Protein 6PPC (pdb70)

Organism: Conus miles (NCBI:txid69564)

Nearest PDB structures (foldseek):
  6ppc-assembly1_A  TM=9.573E-01  e=4.907E-06  Conus miles
  6ppc-assembly1_A  TM=9.441E-01  e=3.916E-06  Conus miles
  6ppc-assembly1_A  TM=9.124E-01  e=2.428E-06  Conus miles
  6ppc-assembly1_A  TM=9.332E-01  e=1.853E-05  Conus miles
  6ppc-assembly1_A  TM=9.572E-01  e=1.571E-06  Conus miles

Foldseek 3Di:
DDDDDCWDQQPNDTAHPPWHRPPSDTRDDDDDD

Radius of gyration: 9.92 Å; Cα contacts (8 Å, |Δi|>4): 51; chains: 1; bounding box: 27×19×26 Å

Sequence (33 aa):
EDCGSDCMPCGGECCCEPNSCIDGTCHHESSPNEDCGSDCMPCGGECCCEPNSCIDGTCHHESSPNEDCGSDCMPCGGECCCEPNSCIDGTCHHESSPNEDCGSDCMPCGGECCCEPNSCIDGTCHHESSPNEDCGSDCMPCGGECCCEPNSCIDGTCHHESSPNEDCGSDCMPCGGECCCEPNSCIDGTCHHESSPNEDCGSDCMPCGGECCCEPNSCIDGTCHHESSPNEDCGSDCMPCGGECCCEPNSCIDGTCHHESSPNEDCGSDCMPCGGECCCEPNSCIDGTCHHESSPNEDCGSDCMPCGGECCCEPNSCIDGTCHHESSPNEDCGSDCMPCGGECCCEPNSCIDGTCHHESSPNEDCGSDCMPCGGECCCEPNSCIDGTCHHESSPNEDCGSDCMPCGGECCCEPNSCIDGTCHHESSPNEDCGSDCMPCGGECCCEPNSCIDGTCHHESSPNEDCGSDCMPCGGECCCEPNSCIDGTCHHESSPN

Secondary structure (DSSP, 8-state):
---STT-EE-SS-EE-TTSEEETTEEE------

Solvent-accessible surface area: 2831 Å² total; per-residue (Å²): 224,140,59,34,95,120,8,114,102,0,71,92,104,58,4,50,122,86,48,45,20,99,128,55,66,57,72,154,103,98,92,120,191

GO terms:
  GO:0005576 extracellular region (C, EXP)

B-factor: mean 37.94, std 22.12, range [0.01, 75.33]

Structure (mmCIF, N/CA/C/O backbone):
data_6PPC
#
_entry.id   6PPC
#
loop_
_atom_site.group_PDB
_atom_site.id
_atom_site.type_symbol
_atom_site.label_atom_id
_atom_site.label_alt_id
_atom_site.label_comp_id
_atom_site.label_asym_id
_atom_site.label_entity_id
_atom_site.label_seq_id
_atom_site.pdbx_PDB_ins_code
_atom_site.Cartn_x
_atom_site.Cartn_y
_atom_site.Cartn_z
_atom_site.occupancy
_atom_site.B_iso_or_equiv
_atom_site.auth_seq_id
_atom_site.auth_comp_id
_atom_site.auth_asym_id
_atom_site.auth_atom_id
_atom_site.pdbx_PDB_model_num
ATOM 1 N N . GLU A 1 1 ? 1.329 0.000 0.000 1.00 4.00 1 GLU A N 1
ATOM 2 C CA . GLU A 1 1 ? 2.093 -0.001 -1.242 1.00 74.25 1 GLU A CA 1
ATOM 3 C C . GLU A 1 1 ? 1.300 -0.660 -2.367 1.00 74.15 1 GLU A C 1
ATOM 4 O O . GLU A 1 1 ? 0.595 -1.646 -2.150 1.00 0.01 1 GLU A O 1
ATOM 16 N N . ASP A 1 2 ? 1.419 -0.108 -3.570 1.00 4.23 2 ASP A N 1
ATOM 17 C CA . ASP A 1 2 ? 0.715 -0.641 -4.730 1.00 32.12 2 ASP A CA 1
ATOM 18 C C . ASP A 1 2 ? 1.690 -0.957 -5.860 1.00 13.21 2 ASP A C 1
ATOM 19 O O . ASP A 1 2 ? 2.849 -0.543 -5.828 1.00 21.12 2 ASP A O 1
ATOM 28 N N . CYS A 1 3 ? 1.212 -1.693 -6.858 1.00 24.23 3 CYS A N 1
ATOM 29 C CA . CYS A 1 3 ? 2.041 -2.066 -7.998 1.00 30.44 3 CYS A CA 1
ATOM 30 C C . CYS A 1 3 ? 1.816 -1.114 -9.169 1.00 32.42 3 CYS A C 1
ATOM 31 O O . CYS A 1 3 ? 2.704 -0.349 -9.540 1.00 3.21 3 CYS A O 1
ATOM 38 N N . GLY A 1 4 ? 0.620 -1.169 -9.747 1.00 15.41 4 GLY A N 1
ATOM 39 C CA . GLY A 1 4 ? 0.298 -0.307 -10.869 1.00 45.34 4 GLY A CA 1
ATOM 40 C C . GLY A 1 4 ? -1.187 -0.026 -10.978 1.00 51.23 4 GLY A C 1
ATOM 41 O O . GLY A 1 4 ? -1.942 -0.265 -10.036 1.00 22.22 4 GLY A O 1
ATOM 45 N N . SER A 1 5 ? -1.608 0.485 -12.131 1.00 13.21 5 SER A N 1
ATOM 46 C CA . SER A 1 5 ? -3.013 0.805 -12.358 1.00 21.54 5 SER A CA 1
ATOM 47 C C . SER A 1 5 ? -3.876 -0.451 -12.272 1.00 10.42 5 SER A C 1
ATOM 48 O O . SER A 1 5 ? -4.025 -1.183 -13.250 1.00 55.33 5 SER A O 1
ATOM 56 N N . ASP A 1 6 ? -4.442 -0.692 -11.094 1.00 64.44 6 ASP A N 1
ATOM 57 C CA . ASP A 1 6 ? -5.291 -1.858 -10.879 1.00 51.01 6 ASP A CA 1
ATOM 58 C C . ASP A 1 6 ? -4.497 -3.149 -11.053 1.00 41.21 6 ASP A C 1
ATOM 59 O O . ASP A 1 6 ? -5.042 -4.175 -11.461 1.00 24.35 6 ASP A O 1
ATOM 68 N N . CYS A 1 7 ? -3.206 -3.090 -10.743 1.00 12.31 7 CYS A N 1
ATOM 69 C CA . CYS A 1 7 ? -2.336 -4.253 -10.866 1.00 4.50 7 CYS A CA 1
ATOM 70 C C . CYS A 1 7 ? -1.972 -4.808 -9.492 1.00 1.42 7 CYS A C 1
ATOM 71 O O . CYS A 1 7 ? -2.087 -4.115 -8.481 1.00 45.12 7 CYS A O 1
ATOM 78 N N . MET A 1 8 ? -1.533 -6.062 -9.464 1.00 1.33 8 MET A N 1
ATOM 79 C CA . MET A 1 8 ? -1.151 -6.709 -8.214 1.00 61.42 8 MET A CA 1
ATOM 80 C C . MET A 1 8 ? 0.193 -7.417 -8.357 1.00 41.42 8 MET A C 1
ATOM 81 O O . MET A 1 8 ? 0.599 -7.815 -9.449 1.00 72.21 8 MET A O 1
ATOM 95 N N . PRO A 1 9 ? 0.902 -7.577 -7.230 1.00 14.44 9 PRO A N 1
ATOM 96 C CA . PRO A 1 9 ? 2.210 -8.236 -7.204 1.00 24.40 9 PRO A CA 1
ATOM 97 C C . PRO A 1 9 ? 2.110 -9.735 -7.469 1.00 53.44 9 PRO A C 1
ATOM 98 O O . PRO A 1 9 ? 1.471 -10.468 -6.714 1.00 53.30 9 PRO A O 1
ATOM 109 N N . CYS A 1 10 ? 2.745 -10.184 -8.547 1.00 14.13 10 CYS A N 1
ATOM 110 C CA . CYS A 1 10 ? 2.727 -11.595 -8.912 1.00 71.04 10 CYS A CA 1
ATOM 111 C C . CYS A 1 10 ? 4.144 -12.158 -8.976 1.00 33.30 10 CYS A C 1
ATOM 112 O O . CYS A 1 10 ? 4.741 -12.244 -10.048 1.00 24.22 10 CYS A O 1
ATOM 119 N N . GLY A 1 11 ? 4.675 -12.541 -7.819 1.00 21.32 11 GLY A N 1
ATOM 120 C CA . GLY A 1 11 ? 6.017 -13.091 -7.765 1.00 32.54 11 GLY A CA 1
ATOM 121 C C . GLY A 1 11 ? 7.034 -12.207 -8.458 1.00 24.41 11 GLY A C 1
ATOM 122 O O . GLY A 1 11 ? 7.636 -12.605 -9.455 1.00 21.24 11 GLY A O 1
ATOM 126 N N . GLY A 1 12 ? 7.227 -11.002 -7.930 1.00 74.31 12 GLY A N 1
ATOM 127 C CA . GLY A 1 12 ? 8.178 -10.078 -8.519 1.00 14.42 12 GLY A CA 1
ATOM 128 C C . GLY A 1 12 ? 7.695 -9.513 -9.840 1.00 64.24 12 GLY A C 1
ATOM 129 O O . GLY A 1 12 ? 8.469 -8.911 -10.584 1.00 60.22 12 GLY A O 1
ATOM 133 N N . GLU A 1 13 ? 6.414 -9.710 -10.134 1.00 13.43 13 GLU A N 1
ATOM 134 C CA . GLU A 1 13 ? 5.831 -9.217 -11.376 1.00 61.34 13 GLU A CA 1
ATOM 135 C C . GLU A 1 13 ? 4.684 -8.252 -11.094 1.00 54.33 13 GLU A C 1
ATOM 136 O O . GLU A 1 13 ? 4.476 -7.832 -9.956 1.00 3.45 13 GLU A O 1
ATOM 148 N N . CYS A 1 14 ? 3.941 -7.903 -12.140 1.00 31.14 14 CYS A N 1
ATOM 149 C CA . CYS A 1 14 ? 2.815 -6.987 -12.007 1.00 10.32 14 CYS A CA 1
ATOM 150 C C . CYS A 1 14 ? 1.726 -7.311 -13.026 1.00 24.11 14 CYS A C 1
ATOM 151 O O . CYS A 1 14 ? 1.868 -7.024 -14.215 1.00 0.11 14 CYS A O 1
ATOM 158 N N . CYS A 1 15 ? 0.640 -7.911 -12.552 1.00 33.13 15 CYS A N 1
ATOM 159 C CA . CYS A 1 15 ? -0.474 -8.275 -13.420 1.00 24.34 15 CYS A CA 1
ATOM 160 C C . CYS A 1 15 ? -1.552 -7.196 -13.402 1.00 74.24 15 CYS A C 1
ATOM 161 O O . CYS A 1 15 ? -2.223 -6.989 -12.391 1.00 32.33 15 CYS A O 1
ATOM 168 N N . CYS A 1 16 ? -1.714 -6.511 -14.529 1.00 70.04 16 CYS A N 1
ATOM 169 C CA . CYS A 1 16 ? -2.710 -5.453 -14.646 1.00 33.05 16 CYS A CA 1
ATOM 170 C C . CYS A 1 16 ? -3.934 -5.940 -15.416 1.00 60.40 16 CYS A C 1
ATOM 171 O O . CYS A 1 16 ? -3.847 -6.877 -16.209 1.00 33.42 16 CYS A O 1
ATOM 178 N N . GLU A 1 17 ? -5.072 -5.297 -15.176 1.00 53.14 17 GLU A N 1
ATOM 179 C CA . GLU A 1 17 ? -6.313 -5.665 -15.847 1.00 73.55 17 GLU A CA 1
ATOM 180 C C . GLU A 1 17 ? -6.156 -5.587 -17.363 1.00 53.53 17 GLU A C 1
ATOM 181 O O . GLU A 1 17 ? -5.251 -4.937 -17.886 1.00 3.51 17 GLU A O 1
ATOM 193 N N . PRO A 1 18 ? -7.059 -6.265 -18.087 1.00 51.33 18 PRO A N 1
ATOM 194 C CA . PRO A 1 18 ? -8.141 -7.042 -17.476 1.00 71.32 18 PRO A CA 1
ATOM 195 C C . PRO A 1 18 ? -7.628 -8.290 -16.766 1.00 33.32 18 PRO A C 1
ATOM 196 O O . PRO A 1 18 ? -8.365 -8.942 -16.026 1.00 43.53 18 PRO A O 1
ATOM 207 N N . ASN A 1 19 ? -6.361 -8.618 -16.995 1.00 43.43 19 ASN A N 1
ATOM 208 C CA . ASN A 1 19 ? -5.750 -9.788 -16.377 1.00 24.43 19 ASN A CA 1
ATOM 209 C C . ASN A 1 19 ? -5.940 -9.766 -14.863 1.00 40.41 19 ASN A C 1
ATOM 210 O O . ASN A 1 19 ? -6.434 -8.787 -14.304 1.00 12.40 19 ASN A O 1
ATOM 221 N N . SER A 1 20 ? -5.544 -10.851 -14.206 1.00 4.11 20 SER A N 1
ATOM 222 C CA . SER A 1 20 ? -5.673 -10.957 -12.757 1.00 73.24 20 SER A CA 1
ATOM 223 C C . SER A 1 20 ? -4.467 -11.671 -12.155 1.00 31.30 20 SER A C 1
ATOM 224 O O . SER A 1 20 ? -3.860 -12.534 -12.790 1.00 74.14 20 SER A O 1
ATOM 232 N N . CYS A 1 21 ? -4.125 -11.305 -10.924 1.00 64.14 21 CYS A N 1
ATOM 233 C CA . CYS A 1 21 ? -2.991 -11.909 -10.234 1.00 12.40 21 CYS A CA 1
ATOM 234 C C . CYS A 1 21 ? -3.457 -13.002 -9.277 1.00 63.53 21 CYS A C 1
ATOM 235 O O . CYS A 1 21 ? -3.780 -12.733 -8.120 1.00 53.32 21 CYS A O 1
ATOM 242 N N . ILE A 1 22 ? -3.487 -14.237 -9.769 1.00 13.44 22 ILE A N 1
ATOM 243 C CA . ILE A 1 22 ? -3.912 -15.371 -8.957 1.00 45.14 22 ILE A CA 1
ATOM 244 C C . ILE A 1 22 ? -2.917 -16.522 -9.060 1.00 31.43 22 ILE A C 1
ATOM 245 O O . ILE A 1 22 ? -2.191 -16.643 -10.046 1.00 62.14 22 ILE A O 1
ATOM 261 N N . ASP A 1 23 ? -2.891 -17.367 -8.035 1.00 32.12 23 ASP A N 1
ATOM 262 C CA . ASP A 1 23 ? -1.988 -18.512 -8.010 1.00 1.20 23 ASP A CA 1
ATOM 263 C C . ASP A 1 23 ? -0.540 -18.065 -8.188 1.00 31.42 23 ASP A C 1
ATOM 264 O O . ASP A 1 23 ? 0.315 -18.848 -8.600 1.00 42.32 23 ASP A O 1
ATOM 273 N N . GLY A 1 24 ? -0.273 -16.801 -7.874 1.00 60.04 24 GLY A N 1
ATOM 274 C CA . GLY A 1 24 ? 1.072 -16.272 -8.007 1.00 72.14 24 GLY A CA 1
ATOM 275 C C . GLY A 1 24 ? 1.457 -16.024 -9.452 1.00 61.24 24 GLY A C 1
ATOM 276 O O . GLY A 1 24 ? 2.597 -15.661 -9.746 1.00 55.21 24 GLY A O 1
ATOM 280 N N . THR A 1 25 ? 0.506 -16.223 -10.359 1.00 55.44 25 THR A N 1
ATOM 281 C CA . THR A 1 25 ? 0.752 -16.021 -11.782 1.00 35.23 25 THR A CA 1
ATOM 282 C C . THR A 1 25 ? -0.248 -15.037 -12.379 1.00 30.23 25 THR A C 1
ATOM 283 O O . THR A 1 25 ? -1.226 -14.660 -11.732 1.00 24.12 25 THR A O 1
ATOM 294 N N . CYS A 1 26 ? 0.002 -14.625 -13.617 1.00 4.43 26 CYS A N 1
ATOM 295 C CA . CYS A 1 26 ? -0.876 -13.684 -14.302 1.00 43.01 26 CYS A CA 1
ATOM 296 C C . CYS A 1 26 ? -1.960 -14.422 -15.082 1.00 40.33 26 CYS A C 1
ATOM 297 O O . CYS A 1 26 ? -1.718 -14.922 -16.181 1.00 61.22 26 CYS A O 1
ATOM 304 N N . HIS A 1 27 ? -3.156 -14.485 -14.507 1.00 15.34 27 HIS A N 1
ATOM 305 C CA . HIS A 1 27 ? -4.279 -15.160 -15.148 1.00 21.31 27 HIS A CA 1
ATOM 306 C C . HIS A 1 27 ? -4.912 -14.270 -16.213 1.00 63.35 27 HIS A C 1
ATOM 307 O O . HIS A 1 27 ? -5.693 -13.371 -15.902 1.00 34.31 27 HIS A O 1
ATOM 321 N N . HIS A 1 28 ? -4.568 -14.526 -17.472 1.00 31.22 28 HIS A N 1
ATOM 322 C CA . HIS A 1 28 ? -5.103 -13.748 -18.584 1.00 24.03 28 HIS A CA 1
ATOM 323 C C . HIS A 1 28 ? -6.627 -13.716 -18.541 1.00 74.42 28 HIS A C 1
ATOM 324 O O . HIS A 1 28 ? -7.254 -14.507 -17.836 1.00 41.14 28 HIS A O 1
ATOM 338 N N . GLU A 1 29 ? -7.217 -12.797 -19.300 1.00 20.44 29 GLU A N 1
ATOM 339 C CA . GLU A 1 29 ? -8.668 -12.663 -19.346 1.00 52.12 29 GLU A CA 1
ATOM 340 C C . GLU A 1 29 ? -9.166 -12.638 -20.788 1.00 72.05 29 GLU A C 1
ATOM 341 O O . GLU A 1 29 ? -8.766 -11.785 -21.580 1.00 42.31 29 GLU A O 1
ATOM 353 N N . SER A 1 30 ? -10.042 -13.581 -21.122 1.00 43.23 30 SER A N 1
ATOM 354 C CA . SER A 1 30 ? -10.592 -13.671 -22.470 1.00 4.32 30 SER A CA 1
ATOM 355 C C . SER A 1 30 ? -11.902 -12.896 -22.575 1.00 2.03 30 SER A C 1
ATOM 356 O O . SER A 1 30 ? -12.384 -12.334 -21.591 1.00 42.03 30 SER A O 1
ATOM 364 N N . SER A 1 31 ? -12.473 -12.871 -23.775 1.00 2.03 31 SER A N 1
ATOM 365 C CA . SER A 1 31 ? -13.725 -12.162 -24.011 1.00 32.43 31 SER A CA 1
ATOM 366 C C . SER A 1 31 ? -14.619 -12.944 -24.968 1.00 75.14 31 SER A C 1
ATOM 367 O O . SER A 1 31 ? -14.793 -12.582 -26.132 1.00 45.32 31 SER A O 1
ATOM 375 N N . PRO A 1 32 ? -15.202 -14.044 -24.468 1.00 11.30 32 PRO A N 1
ATOM 376 C CA . PRO A 1 32 ? -16.089 -14.900 -25.261 1.00 20.20 32 PRO A CA 1
ATOM 377 C C . PRO A 1 32 ? -17.417 -14.222 -25.579 1.00 72.35 32 PRO A C 1
ATOM 378 O O . PRO A 1 32 ? -18.250 -14.022 -24.696 1.00 43.23 32 PRO A O 1
ATOM 389 N N . ASN A 1 33 ? -17.608 -13.872 -26.847 1.00 54.22 33 ASN A N 1
ATOM 390 C CA . ASN A 1 33 ? -18.836 -13.216 -27.282 1.00 14.01 33 ASN A CA 1
ATOM 391 C C . ASN A 1 33 ? -19.165 -13.580 -28.727 1.00 14.15 33 ASN A C 1
ATOM 392 O O . ASN A 1 33 ? -18.513 -13.111 -29.659 1.00 10.12 33 ASN A O 1
ATOM 403 N N . GLU A 1 1 ? 2.593 -1.189 -1.245 1.00 43.24 1 GLU A N 2
ATOM 404 C CA . GLU A 1 1 ? 2.321 -0.125 -2.205 1.00 61.43 1 GLU A CA 2
ATOM 405 C C . GLU A 1 1 ? 1.597 -0.672 -3.432 1.00 70.12 1 GLU A C 2
ATOM 406 O O . GLU A 1 1 ? 1.856 -1.793 -3.871 1.00 10.11 1 GLU A O 2
ATOM 418 N N . ASP A 1 2 ? 0.688 0.127 -3.980 1.00 45.04 2 ASP A N 2
ATOM 419 C CA . ASP A 1 2 ? -0.074 -0.275 -5.157 1.00 24.31 2 ASP A CA 2
ATOM 420 C C . ASP A 1 2 ? 0.853 -0.548 -6.338 1.00 2.24 2 ASP A C 2
ATOM 421 O O . ASP A 1 2 ? 1.656 0.304 -6.720 1.00 55.34 2 ASP A O 2
ATOM 430 N N . CYS A 1 3 ? 0.738 -1.741 -6.910 1.00 60.25 3 CYS A N 2
ATOM 431 C CA . CYS A 1 3 ? 1.566 -2.128 -8.047 1.00 11.34 3 CYS A CA 2
ATOM 432 C C . CYS A 1 3 ? 1.308 -1.216 -9.243 1.00 1.23 3 CYS A C 2
ATOM 433 O O . CYS A 1 3 ? 2.175 -0.441 -9.644 1.00 42.03 3 CYS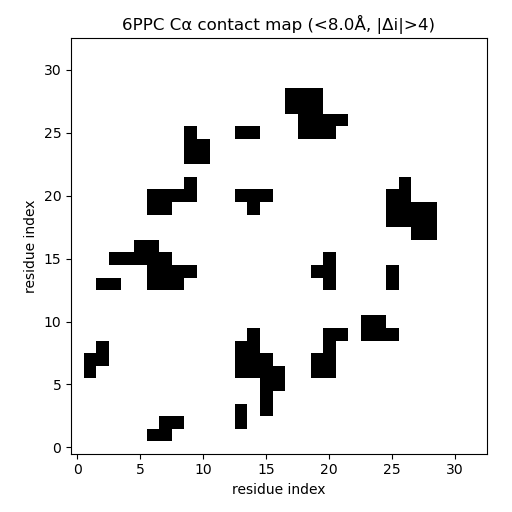 A O 2
ATOM 440 N N . GLY A 1 4 ? 0.108 -1.314 -9.808 1.00 24.44 4 GLY A N 2
ATOM 441 C CA . GLY A 1 4 ? -0.243 -0.493 -10.952 1.00 24.45 4 GLY A CA 2
ATOM 442 C C . GLY A 1 4 ? -1.738 -0.280 -11.075 1.00 13.11 4 GLY A C 2
ATOM 443 O O . GLY A 1 4 ? -2.489 -0.543 -10.136 1.00 12.34 4 GLY A O 2
ATOM 447 N N . SER A 1 5 ? -2.172 0.200 -12.236 1.00 73.41 5 SER A N 2
ATOM 448 C CA . SER A 1 5 ? -3.588 0.454 -12.477 1.00 62.31 5 SER A CA 2
ATOM 449 C C . SER A 1 5 ? -4.395 -0.837 -12.383 1.00 32.41 5 SER A C 2
ATOM 450 O O . SER A 1 5 ? -4.504 -1.587 -13.354 1.00 3.24 5 SER A O 2
ATOM 458 N N . ASP A 1 6 ? -4.960 -1.090 -11.207 1.00 63.13 6 ASP A N 2
ATOM 459 C CA . ASP A 1 6 ? -5.759 -2.290 -10.985 1.00 4.32 6 ASP A CA 2
ATOM 460 C C . ASP A 1 6 ? -4.906 -3.546 -11.134 1.00 2.25 6 ASP A C 2
ATOM 461 O O . ASP A 1 6 ? -5.396 -4.596 -11.549 1.00 30.44 6 ASP A O 2
ATOM 470 N N . CYS A 1 7 ? -3.627 -3.430 -10.793 1.00 64.00 7 CYS A N 2
ATOM 471 C CA . CYS A 1 7 ? -2.704 -4.555 -10.890 1.00 12.23 7 CYS A CA 2
ATOM 472 C C . CYS A 1 7 ? -2.323 -5.066 -9.503 1.00 70.44 7 CYS A C 2
ATOM 473 O O . CYS A 1 7 ? -2.461 -4.355 -8.509 1.00 20.13 7 CYS A O 2
ATOM 480 N N . MET A 1 8 ? -1.843 -6.304 -9.447 1.00 62.30 8 MET A N 2
ATOM 481 C CA . MET A 1 8 ? -1.440 -6.911 -8.183 1.00 52.43 8 MET A CA 2
ATOM 482 C C . MET A 1 8 ? -0.066 -7.562 -8.306 1.00 53.11 8 MET A C 2
ATOM 483 O O . MET A 1 8 ? 0.362 -7.963 -9.388 1.00 64.12 8 MET A O 2
ATOM 497 N N . PRO A 1 9 ? 0.642 -7.670 -7.172 1.00 72.11 9 PRO A N 2
ATOM 498 C CA . PRO A 1 9 ? 1.978 -8.272 -7.127 1.00 74.45 9 PRO A CA 2
ATOM 499 C C . PRO A 1 9 ? 1.943 -9.778 -7.365 1.00 33.31 9 PRO A C 2
ATOM 500 O O . PRO A 1 9 ? 1.322 -10.523 -6.605 1.00 45.30 9 PRO A O 2
ATOM 511 N N . CYS A 1 10 ? 2.613 -10.221 -8.423 1.00 74.35 10 CYS A N 2
ATOM 512 C CA . CYS A 1 10 ? 2.659 -11.639 -8.762 1.00 13.34 10 CYS A CA 2
ATOM 513 C C . CYS A 1 10 ? 4.098 -12.143 -8.796 1.00 25.22 10 CYS A C 2
ATOM 514 O O . CYS A 1 10 ? 4.710 -12.235 -9.859 1.00 43.42 10 CYS A O 2
ATOM 521 N N . GLY A 1 11 ? 4.633 -12.470 -7.623 1.00 45.21 11 GLY A N 2
ATOM 522 C CA . GLY A 1 11 ? 5.997 -12.961 -7.541 1.00 35.13 11 GLY A CA 2
ATOM 523 C C . GLY A 1 11 ? 6.984 -12.052 -8.244 1.00 41.34 11 GLY A C 2
ATOM 524 O O . GLY A 1 11 ? 7.603 -12.442 -9.233 1.00 73.54 11 GLY A O 2
ATOM 528 N N . GLY A 1 12 ? 7.132 -10.833 -7.734 1.00 54.31 12 GLY A N 2
ATOM 529 C CA . GLY A 1 12 ? 8.051 -9.884 -8.334 1.00 51.41 12 GLY A CA 2
ATOM 530 C C . GLY A 1 12 ? 7.558 -9.364 -9.670 1.00 14.32 12 GLY A C 2
ATOM 531 O O . GLY A 1 12 ? 8.310 -8.736 -10.414 1.00 51.02 12 GLY A O 2
ATOM 535 N N . GLU A 1 13 ? 6.291 -9.627 -9.974 1.00 53.03 13 GLU A N 2
ATOM 536 C CA . GLU A 1 13 ? 5.700 -9.183 -11.231 1.00 54.21 13 GLU A CA 2
ATOM 537 C C . GLU A 1 13 ? 4.499 -8.275 -10.977 1.00 63.32 13 GLU A C 2
ATOM 538 O O . GLU A 1 13 ? 4.255 -7.852 -9.847 1.00 74.00 13 GLU A O 2
ATOM 550 N N . CYS A 1 14 ? 3.754 -7.980 -12.037 1.00 11.12 14 CYS A N 2
ATOM 551 C CA . CYS A 1 14 ? 2.580 -7.122 -11.931 1.00 73.22 14 CYS A CA 2
ATOM 552 C C . CYS A 1 14 ? 1.522 -7.519 -12.958 1.00 4.24 14 CYS A C 2
ATOM 553 O O . CYS A 1 14 ? 1.690 -7.294 -14.157 1.00 21.33 14 CYS A O 2
ATOM 560 N N . CYS A 1 15 ? 0.433 -8.110 -12.478 1.00 51.54 15 CYS A N 2
ATOM 561 C CA . CYS A 1 15 ? -0.652 -8.538 -13.352 1.00 74.13 15 CYS A CA 2
ATOM 562 C C . CYS A 1 15 ? -1.779 -7.509 -13.366 1.00 1.35 15 CYS A C 2
ATOM 563 O O . CYS A 1 15 ? -2.468 -7.313 -12.364 1.00 72.20 15 CYS A O 2
ATOM 570 N N . CYS A 1 16 ? -1.960 -6.853 -14.507 1.00 72.00 16 CYS A N 2
ATOM 571 C CA . CYS A 1 16 ? -3.002 -5.844 -14.652 1.00 40.45 16 CYS A CA 2
ATOM 572 C C . CYS A 1 16 ? -4.195 -6.401 -15.423 1.00 53.44 16 CYS A C 2
ATOM 573 O O . CYS A 1 16 ? -4.058 -7.343 -16.203 1.00 2.15 16 CYS A O 2
ATOM 580 N N . GLU A 1 17 ? -5.365 -5.810 -15.200 1.00 32.25 17 GLU A N 2
ATOM 581 C CA . GLU A 1 17 ? -6.582 -6.248 -15.873 1.00 33.12 17 GLU A CA 2
ATOM 582 C C . GLU A 1 17 ? -6.418 -6.186 -17.389 1.00 1.23 17 GLU A C 2
ATOM 583 O O . GLU A 1 17 ? -5.540 -5.502 -17.916 1.00 13.23 17 GLU A O 2
ATOM 595 N N . PRO A 1 18 ? -7.282 -6.918 -18.108 1.00 10.34 18 PRO A N 2
ATOM 596 C CA . PRO A 1 18 ? -8.330 -7.736 -17.491 1.00 74.22 18 PRO A CA 2
ATOM 597 C C . PRO A 1 18 ? -7.764 -8.947 -16.757 1.00 52.12 18 PRO A C 2
ATOM 598 O O . PRO A 1 18 ? -8.474 -9.620 -16.012 1.00 32.33 18 PRO A O 2
ATOM 609 N N . ASN A 1 19 ? -6.481 -9.217 -16.973 1.00 61.34 19 ASN A N 2
ATOM 610 C CA . ASN A 1 19 ? -5.819 -10.348 -16.332 1.00 15.32 19 ASN A CA 2
ATOM 611 C C . ASN A 1 19 ? -6.026 -10.313 -14.821 1.00 11.34 19 ASN A C 2
ATOM 612 O O . ASN A 1 19 ? -6.566 -9.348 -14.280 1.00 4.53 19 ASN A O 2
ATOM 623 N N . SER A 1 20 ? -5.592 -11.372 -14.145 1.00 14.02 20 SER A N 2
ATOM 624 C CA . SER A 1 20 ? -5.732 -11.464 -12.696 1.00 73.33 20 SER A CA 2
ATOM 625 C C . SER A 1 20 ? -4.498 -12.108 -12.071 1.00 75.33 20 SER A C 2
ATOM 626 O O . SER A 1 20 ? -3.844 -12.951 -12.686 1.00 54.15 20 SER A O 2
ATOM 634 N N . CYS A 1 21 ? -4.186 -11.705 -10.844 1.00 70.42 21 CYS A N 2
ATOM 635 C CA . CYS A 1 21 ? -3.031 -12.241 -10.134 1.00 31.12 21 CYS A CA 2
ATOM 636 C C . CYS A 1 21 ? -3.451 -13.343 -9.165 1.00 53.03 21 CYS A C 2
ATOM 637 O O . CYS A 1 21 ? -3.801 -13.073 -8.016 1.00 11.10 21 CYS A O 2
ATOM 644 N N . ILE A 1 22 ? -3.414 -14.584 -9.638 1.00 22.21 22 ILE A N 2
ATOM 645 C CA . ILE A 1 22 ? -3.789 -15.726 -8.814 1.00 30.51 22 ILE A CA 2
ATOM 646 C C . ILE A 1 22 ? -2.737 -16.827 -8.888 1.00 64.43 22 ILE A C 2
ATOM 647 O O . ILE A 1 22 ? -1.993 -16.924 -9.865 1.00 22.34 22 ILE A O 2
ATOM 663 N N . ASP A 1 23 ? -2.681 -17.656 -7.852 1.00 1.05 23 ASP A N 2
ATOM 664 C CA . ASP A 1 23 ? -1.721 -18.753 -7.800 1.00 75.00 23 ASP A CA 2
ATOM 665 C C . ASP A 1 23 ? -0.296 -18.236 -7.968 1.00 21.41 23 ASP A C 2
ATOM 666 O O . ASP A 1 23 ? 0.603 -18.980 -8.359 1.00 34.21 23 ASP A O 2
ATOM 675 N N . GLY A 1 24 ? -0.097 -16.956 -7.670 1.00 42.11 24 GLY A N 2
ATOM 676 C CA . GLY A 1 24 ? 1.221 -16.361 -7.796 1.00 21.45 24 GLY A CA 2
ATOM 677 C C . GLY A 1 24 ? 1.611 -16.114 -9.239 1.00 73.54 24 GLY A C 2
ATOM 678 O O . GLY A 1 24 ? 2.733 -15.695 -9.525 1.00 72.23 24 GLY A O 2
ATOM 682 N N . THR A 1 25 ? 0.682 -16.376 -10.154 1.00 65.45 25 THR A N 2
ATOM 683 C CA . THR A 1 25 ? 0.935 -16.183 -11.577 1.00 2.13 25 THR A CA 2
ATOM 684 C C . THR A 1 25 ? -0.104 -15.257 -12.199 1.00 4.23 25 THR A C 2
ATOM 685 O O . THR A 1 25 ? -1.103 -14.914 -11.566 1.00 72.53 25 THR A O 2
ATOM 696 N N . CYS A 1 26 ? 0.138 -14.854 -13.442 1.00 22.32 26 CYS A N 2
ATOM 697 C CA . CYS A 1 26 ? -0.776 -13.967 -14.151 1.00 35.55 26 CYS A CA 2
ATOM 698 C C . CYS A 1 26 ? -1.815 -14.768 -14.931 1.00 63.14 26 CYS A C 2
ATOM 699 O O . CYS A 1 26 ? -1.536 -15.271 -16.020 1.00 73.33 26 CYS A O 2
ATOM 706 N N . HIS A 1 27 ? -3.013 -14.882 -14.367 1.00 50.33 27 HIS A N 2
ATOM 707 C CA . HIS A 1 27 ? -4.094 -15.620 -15.011 1.00 21.35 27 HIS A CA 2
ATOM 708 C C . HIS A 1 27 ? -4.757 -14.778 -16.096 1.00 10.52 27 HIS A C 2
ATOM 709 O O . HIS A 1 27 ? -5.599 -13.926 -15.807 1.00 45.15 27 HIS A O 2
ATOM 723 N N . HIS A 1 28 ? -4.372 -15.020 -17.345 1.00 21.12 28 HIS A N 2
ATOM 724 C CA . HIS A 1 28 ? -4.929 -14.283 -18.473 1.00 72.14 28 HIS A CA 2
ATOM 725 C C . HIS A 1 28 ? -6.454 -14.318 -18.445 1.00 73.03 28 HIS A C 2
ATOM 726 O O . HIS A 1 28 ? -7.052 -15.096 -17.703 1.00 74.10 28 HIS A O 2
ATOM 740 N N . GLU A 1 29 ? -7.076 -13.469 -19.258 1.00 70.40 29 GLU A N 2
ATOM 741 C CA . GLU A 1 29 ? -8.531 -13.403 -19.324 1.00 32.10 29 GLU A CA 2
ATOM 742 C C . GLU A 1 29 ? -9.002 -13.192 -20.760 1.00 63.22 29 GLU A C 2
ATOM 743 O O . GLU A 1 29 ? -8.663 -12.193 -21.395 1.00 75.31 29 GLU A O 2
ATOM 755 N N . SER A 1 30 ? -9.784 -14.141 -21.266 1.00 5.21 30 SER A N 2
ATOM 756 C CA . SER A 1 30 ? -10.297 -14.062 -22.628 1.00 74.03 30 SER A CA 2
ATOM 757 C C . SER A 1 30 ? -11.817 -14.193 -22.644 1.00 73.10 30 SER A C 2
ATOM 758 O O . SER A 1 30 ? -12.355 -15.285 -22.825 1.00 74.34 30 SER A O 2
ATOM 766 N N . SER A 1 31 ? -12.504 -13.071 -22.452 1.00 62.24 31 SER A N 2
ATOM 767 C CA . SER A 1 31 ? -13.962 -13.060 -22.440 1.00 41.35 31 SER A CA 2
ATOM 768 C C . SER A 1 31 ? -14.504 -11.934 -23.316 1.00 5.42 31 SER A C 2
ATOM 769 O O . SER A 1 31 ? -15.028 -10.932 -22.829 1.00 2.31 31 SER A O 2
ATOM 777 N N . PRO A 1 32 ? -14.374 -12.101 -24.640 1.00 54.34 32 PRO A N 2
ATOM 778 C CA . PRO A 1 32 ? -14.845 -11.110 -25.613 1.00 2.22 32 PRO A CA 2
ATOM 779 C C . PRO A 1 32 ? -16.367 -11.033 -25.672 1.00 45.21 32 PRO A C 2
ATOM 780 O O . PRO A 1 32 ? -17.062 -11.819 -25.032 1.00 34.53 32 PRO A O 2
ATOM 791 N N . ASN A 1 33 ? -16.877 -10.080 -26.445 1.00 45.35 33 ASN A N 2
ATOM 792 C CA . ASN A 1 33 ? -18.317 -9.900 -26.588 1.00 62.31 33 ASN A CA 2
ATOM 793 C C . ASN A 1 33 ? -18.760 -10.172 -28.023 1.00 25.24 33 ASN A C 2
ATOM 794 O O . ASN A 1 33 ? -18.290 -9.527 -28.960 1.00 33.22 33 ASN A O 2
ATOM 805 N N . GLU A 1 1 ? 2.511 -0.609 -0.866 1.00 22.03 1 GLU A N 3
ATOM 806 C CA . GLU A 1 1 ? 2.637 0.128 -2.118 1.00 32.32 1 GLU A CA 3
ATOM 807 C C . GLU A 1 1 ? 1.640 -0.385 -3.153 1.00 14.30 1 GLU A C 3
ATOM 808 O O . GLU A 1 1 ? 0.922 -1.355 -2.912 1.00 32.43 1 GLU A O 3
ATOM 820 N N . ASP A 1 2 ? 1.601 0.275 -4.305 1.00 52.03 2 ASP A N 3
ATOM 821 C CA . ASP A 1 2 ? 0.692 -0.113 -5.378 1.00 45.03 2 ASP A CA 3
ATOM 822 C C . ASP A 1 2 ? 1.468 -0.627 -6.587 1.00 72.13 2 ASP A C 3
ATOM 823 O O . ASP A 1 2 ? 2.653 -0.334 -6.749 1.00 31.13 2 ASP A O 3
ATOM 832 N N . CYS A 1 3 ? 0.792 -1.396 -7.434 1.00 34.20 3 CYS A N 3
ATOM 833 C CA . CYS A 1 3 ? 1.416 -1.953 -8.628 1.00 21.12 3 CYS A CA 3
ATOM 834 C C . CYS A 1 3 ? 1.053 -1.135 -9.864 1.00 3.24 3 CYS A C 3
ATOM 835 O O . CYS A 1 3 ? 1.916 -0.523 -10.491 1.00 43.51 3 CYS A O 3
ATOM 842 N N . GLY A 1 4 ? -0.231 -1.129 -10.207 1.00 73.41 4 GLY A N 3
ATOM 843 C CA . GLY A 1 4 ? -0.686 -0.384 -11.366 1.00 12.52 4 GLY A CA 3
ATOM 844 C C . GLY A 1 4 ? -2.193 -0.220 -11.395 1.00 41.01 4 GLY A C 3
ATOM 845 O O . GLY A 1 4 ? -2.869 -0.454 -10.394 1.00 31.53 4 GLY A O 3
ATOM 849 N N . SER A 1 5 ? -2.720 0.185 -12.546 1.00 14.20 5 SER A N 3
ATOM 850 C CA . SER A 1 5 ? -4.156 0.385 -12.700 1.00 55.51 5 SER A CA 3
ATOM 851 C C . SER A 1 5 ? -4.913 -0.923 -12.492 1.00 1.03 5 SER A C 3
ATOM 852 O O . SER A 1 5 ? -5.067 -1.718 -13.419 1.00 21.32 5 SER A O 3
ATOM 860 N N . ASP A 1 6 ? -5.383 -1.139 -11.268 1.00 3.30 6 ASP A N 3
ATOM 861 C CA . ASP A 1 6 ? -6.124 -2.350 -10.936 1.00 53.21 6 ASP A CA 3
ATOM 862 C C . ASP A 1 6 ? -5.244 -3.586 -11.092 1.00 10.11 6 ASP A C 3
ATOM 863 O O . ASP A 1 6 ? -5.735 -4.680 -11.371 1.00 53.13 6 ASP A O 3
ATOM 872 N N . CYS A 1 7 ? -3.940 -3.404 -10.911 1.00 32.24 7 CYS A N 3
ATOM 873 C CA . CYS A 1 7 ? -2.990 -4.503 -11.032 1.00 72.32 7 CYS A CA 3
ATOM 874 C C . CYS A 1 7 ? -2.497 -4.950 -9.659 1.00 64.11 7 CYS A C 3
ATOM 875 O O . CYS A 1 7 ? -2.598 -4.210 -8.681 1.00 20.30 7 CYS A O 3
ATOM 882 N N . MET A 1 8 ? -1.962 -6.165 -9.595 1.00 60.23 8 MET A N 3
ATOM 883 C CA . MET A 1 8 ? -1.451 -6.710 -8.343 1.00 31.02 8 MET A CA 3
ATOM 884 C C . MET A 1 8 ? -0.074 -7.335 -8.543 1.00 50.32 8 MET A C 3
ATOM 885 O O . MET A 1 8 ? 0.284 -7.769 -9.638 1.00 53.34 8 MET A O 3
ATOM 899 N N . PRO A 1 9 ? 0.718 -7.382 -7.462 1.00 64.00 9 PRO A N 3
ATOM 900 C CA . PRO A 1 9 ? 2.069 -7.952 -7.495 1.00 14.04 9 PRO A CA 3
ATOM 901 C C . PRO A 1 9 ? 2.054 -9.466 -7.672 1.00 24.44 9 PRO A C 3
ATOM 902 O O . PRO A 1 9 ? 1.482 -10.192 -6.858 1.00 12.33 9 PRO A O 3
ATOM 913 N N . CYS A 1 10 ? 2.688 -9.939 -8.740 1.00 3.42 10 CYS A N 3
ATOM 914 C CA . CYS A 1 10 ? 2.749 -11.367 -9.024 1.00 60.13 10 CYS A CA 3
ATOM 915 C C . CYS A 1 10 ? 4.196 -11.844 -9.106 1.00 21.50 10 CYS A C 3
ATOM 916 O O . CYS A 1 10 ? 4.760 -11.969 -10.193 1.00 14.45 10 CYS A O 3
ATOM 923 N N . GLY A 1 11 ? 4.792 -12.111 -7.948 1.00 20.05 11 GLY A N 3
ATOM 924 C CA . GLY A 1 11 ? 6.168 -12.572 -7.910 1.00 14.33 11 GLY A CA 3
ATOM 925 C C . GLY A 1 11 ? 7.102 -11.673 -8.695 1.00 51.02 11 GLY A C 3
ATOM 926 O O . GLY A 1 11 ? 7.588 -12.051 -9.760 1.00 42.33 11 GLY A O 3
ATOM 930 N N . GLY A 1 12 ? 7.353 -10.478 -8.169 1.00 54.21 12 GLY A N 3
ATOM 931 C CA . GLY A 1 12 ? 8.232 -9.541 -8.843 1.00 4.44 12 GLY A CA 3
ATOM 932 C C . GLY A 1 12 ? 7.665 -9.058 -10.163 1.00 35.52 12 GLY A C 3
ATOM 933 O O . GLY A 1 12 ? 8.373 -8.451 -10.965 1.00 71.41 12 GLY A O 3
ATOM 937 N N . GLU A 1 13 ? 6.383 -9.331 -10.389 1.00 1.11 13 GLU A N 3
ATOM 938 C CA . GLU A 1 13 ? 5.722 -8.922 -11.623 1.00 23.31 13 GLU A CA 3
ATOM 939 C C . GLU A 1 13 ? 4.453 -8.130 -11.324 1.00 34.34 13 GLU A C 3
ATOM 940 O O . GLU A 1 13 ? 4.199 -7.750 -10.180 1.00 63.30 13 GLU A O 3
ATOM 952 N N . CYS A 1 14 ? 3.658 -7.884 -12.360 1.00 32.43 14 CYS A N 3
ATOM 953 C CA . CYS A 1 14 ? 2.415 -7.137 -12.210 1.00 71.23 14 CYS A CA 3
ATOM 954 C C . CYS A 1 14 ? 1.352 -7.650 -13.178 1.00 22.23 14 CYS A C 3
ATOM 955 O O . CYS A 1 14 ? 1.586 -7.741 -14.383 1.00 50.34 14 CYS A O 3
ATOM 962 N N . CYS A 1 15 ? 0.183 -7.985 -12.641 1.00 45.40 15 CYS A N 3
ATOM 963 C CA . CYS A 1 15 ? -0.916 -8.489 -13.455 1.00 11.41 15 CYS A CA 3
ATOM 964 C C . CYS A 1 15 ? -2.083 -7.506 -13.461 1.00 14.22 15 CYS A C 3
ATOM 965 O O . CYS A 1 15 ? -2.730 -7.286 -12.436 1.00 71.51 15 CYS A O 3
ATOM 972 N N . CYS A 1 16 ? -2.348 -6.917 -14.622 1.00 44.32 16 CYS A N 3
ATOM 973 C CA . CYS A 1 16 ? -3.436 -5.957 -14.763 1.00 71.24 16 CYS A CA 3
ATOM 974 C C . CYS A 1 16 ? -4.635 -6.594 -15.460 1.00 53.41 16 CYS A C 3
ATOM 975 O O . CYS A 1 16 ? -4.487 -7.547 -16.224 1.00 14.02 16 CYS A O 3
ATOM 982 N N . GLU A 1 17 ? -5.822 -6.058 -15.190 1.00 70.55 17 GLU A N 3
ATOM 983 C CA . GLU A 1 17 ? -7.046 -6.575 -15.791 1.00 53.21 17 GLU A CA 3
ATOM 984 C C . GLU A 1 17 ? -6.957 -6.550 -17.314 1.00 74.34 17 GLU A C 3
ATOM 985 O O . GLU A 1 17 ? -6.141 -5.840 -17.902 1.00 74.24 17 GLU A O 3
ATOM 997 N N . PRO A 1 18 ? -7.817 -7.345 -17.970 1.00 4.14 18 PRO A N 3
ATOM 998 C CA . PRO A 1 18 ? -8.792 -8.195 -17.280 1.00 41.14 18 PRO A CA 3
ATOM 999 C C . PRO A 1 18 ? -8.131 -9.354 -16.542 1.00 13.34 18 PRO A C 3
ATOM 1000 O O . PRO A 1 18 ? -8.771 -10.041 -15.747 1.00 53.11 18 PRO A O 3
ATOM 1011 N N . ASN A 1 19 ? -6.846 -9.564 -16.809 1.00 75.41 19 ASN A N 3
ATOM 1012 C CA . ASN A 1 19 ? -6.099 -10.641 -16.169 1.00 51.21 19 ASN A CA 3
ATOM 1013 C C . ASN A 1 19 ? -6.248 -10.579 -14.652 1.00 3.01 19 ASN A C 3
ATOM 1014 O O . ASN A 1 19 ? -6.807 -9.625 -14.111 1.00 45.10 19 ASN A O 3
ATOM 1025 N N . SER A 1 20 ? -5.743 -11.603 -13.971 1.00 41.11 20 SER A N 3
ATOM 1026 C CA . SER A 1 20 ? -5.822 -11.667 -12.516 1.00 60.05 20 SER A CA 3
ATOM 1027 C C . SER A 1 20 ? -4.533 -12.231 -11.927 1.00 20.33 20 SER A C 3
ATOM 1028 O O . SER A 1 20 ? -3.858 -13.052 -12.550 1.00 13.33 20 SER A O 3
ATOM 1036 N N . CYS A 1 21 ? -4.197 -11.786 -10.721 1.00 2.41 21 CYS A N 3
ATOM 1037 C CA . CYS A 1 21 ? -2.989 -12.244 -10.045 1.00 32.01 21 CYS A CA 3
ATOM 1038 C C . CYS A 1 21 ? -3.314 -13.340 -9.034 1.00 73.45 21 CYS A C 3
ATOM 1039 O O . CYS A 1 21 ? -3.632 -13.059 -7.879 1.00 1.24 21 CYS A O 3
ATOM 1046 N N . ILE A 1 22 ? -3.232 -14.590 -9.479 1.00 13.11 22 ILE A N 3
ATOM 1047 C CA . ILE A 1 22 ? -3.516 -15.728 -8.614 1.00 33.03 22 ILE A CA 3
ATOM 1048 C C . ILE A 1 22 ? -2.410 -16.774 -8.700 1.00 41.13 22 ILE A C 3
ATOM 1049 O O . ILE A 1 22 ? -1.700 -16.860 -9.702 1.00 41.14 22 ILE A O 3
ATOM 1065 N N . ASP A 1 23 ? -2.270 -17.568 -7.645 1.00 12.15 23 ASP A N 3
ATOM 1066 C CA . ASP A 1 23 ? -1.252 -18.611 -7.602 1.00 30.13 23 ASP A CA 3
ATOM 1067 C C . ASP A 1 23 ? 0.136 -18.025 -7.838 1.00 25.10 23 ASP A C 3
ATOM 1068 O O . ASP A 1 23 ? 1.059 -18.731 -8.243 1.00 73.42 23 ASP A O 3
ATOM 1077 N N . GLY A 1 24 ? 0.277 -16.728 -7.582 1.00 44.14 24 GLY A N 3
ATOM 1078 C CA . GLY A 1 24 ? 1.556 -16.069 -7.774 1.00 51.43 24 GLY A CA 3
ATOM 1079 C C . GLY A 1 24 ? 1.876 -15.839 -9.238 1.00 62.50 24 GLY A C 3
ATOM 1080 O O . GLY A 1 24 ? 2.963 -15.371 -9.578 1.00 62.23 24 GLY A O 3
ATOM 1084 N N . THR A 1 25 ? 0.928 -16.172 -10.109 1.00 2.31 25 THR A N 3
ATOM 1085 C CA . THR A 1 25 ? 1.115 -16.002 -11.544 1.00 65.42 25 THR A CA 3
ATOM 1086 C C . THR A 1 25 ? 0.004 -15.152 -12.147 1.00 55.33 25 THR A C 3
ATOM 1087 O O . THR A 1 25 ? -0.996 -14.860 -11.489 1.00 63.42 25 THR A O 3
ATOM 1098 N N . CYS A 1 26 ? 0.183 -14.756 -13.403 1.00 74.11 26 CYS A N 3
ATOM 1099 C CA . CYS A 1 26 ? -0.806 -13.939 -14.096 1.00 42.51 26 CYS A CA 3
ATOM 1100 C C . CYS A 1 26 ? -1.825 -14.814 -14.820 1.00 0.14 26 CYS A C 3
ATOM 1101 O O . CYS A 1 26 ? -1.558 -15.327 -15.907 1.00 32.12 26 CYS A O 3
ATOM 1108 N N . HIS A 1 27 ? -2.994 -14.980 -14.209 1.00 1.13 27 HIS A N 3
ATOM 1109 C CA . HIS A 1 27 ? -4.054 -15.792 -14.795 1.00 31.34 27 HIS A CA 3
ATOM 1110 C C . HIS A 1 27 ? -4.801 -15.015 -15.874 1.00 42.23 27 HIS A C 3
ATOM 1111 O O . HIS A 1 27 ? -5.671 -14.196 -15.575 1.00 20.41 27 HIS A O 3
ATOM 1125 N N . HIS A 1 28 ? -4.454 -15.275 -17.131 1.00 34.20 28 HIS A N 3
ATOM 1126 C CA . HIS A 1 28 ? -5.092 -14.599 -18.255 1.00 60.44 28 HIS A CA 3
ATOM 1127 C C . HIS A 1 28 ? -6.610 -14.735 -18.181 1.00 62.21 28 HIS A C 3
ATOM 1128 O O . HIS A 1 28 ? -7.132 -15.566 -17.438 1.00 42.24 28 HIS A O 3
ATOM 1142 N N . GLU A 1 29 ? -7.311 -13.913 -18.955 1.00 74.13 29 GLU A N 3
ATOM 1143 C CA . GLU A 1 29 ? -8.769 -13.942 -18.975 1.00 12.51 29 GLU A CA 3
ATOM 1144 C C . GLU A 1 29 ? -9.298 -13.748 -20.393 1.00 51.12 29 GLU A C 3
ATOM 1145 O O . GLU A 1 29 ? -8.607 -13.207 -21.257 1.00 22.45 29 GLU A O 3
ATOM 1157 N N . SER A 1 30 ? -10.528 -14.194 -20.626 1.00 15.23 30 SER A N 3
ATOM 1158 C CA . SER A 1 30 ? -11.149 -14.074 -21.940 1.00 34.14 30 SER A CA 3
ATOM 1159 C C . SER A 1 30 ? -11.907 -12.756 -22.064 1.00 41.34 30 SER A C 3
ATOM 1160 O O . SER A 1 30 ? -12.424 -12.228 -21.080 1.00 22.45 30 SER A O 3
ATOM 1168 N N . SER A 1 31 ? -11.968 -12.229 -23.283 1.00 41.42 31 SER A N 3
ATOM 1169 C CA . SER A 1 31 ? -12.659 -10.970 -23.538 1.00 5.21 31 SER A CA 3
ATOM 1170 C C . SER A 1 31 ? -13.670 -11.124 -24.670 1.00 23.32 31 SER A C 3
ATOM 1171 O O . SER A 1 31 ? -13.472 -10.639 -25.784 1.00 1.01 31 SER A O 3
ATOM 1179 N N . PRO A 1 32 ? -14.781 -11.817 -24.379 1.00 22.11 32 PRO A N 3
ATOM 1180 C CA . PRO A 1 32 ? -15.846 -12.052 -25.358 1.00 33.00 32 PRO A CA 3
ATOM 1181 C C . PRO A 1 32 ? -16.612 -10.778 -25.698 1.00 61.15 32 PRO A C 3
ATOM 1182 O O . PRO A 1 32 ? -17.478 -10.342 -24.941 1.00 71.44 32 PRO A O 3
ATOM 1193 N N . ASN A 1 33 ? -16.287 -10.186 -26.843 1.00 5.52 33 ASN A N 3
ATOM 1194 C CA . ASN A 1 33 ? -16.944 -8.961 -27.283 1.00 53.33 33 ASN A CA 3
ATOM 1195 C C . ASN A 1 33 ? -18.391 -9.234 -27.683 1.00 13.35 33 ASN A C 3
ATOM 1196 O O . ASN A 1 33 ? -19.234 -8.338 -27.648 1.00 53.42 33 ASN A O 3
ATOM 1207 N N . GLU A 1 1 ? 0.638 -0.058 -0.428 1.00 71.52 1 GLU A N 4
ATOM 1208 C CA . GLU A 1 1 ? 1.577 -0.314 -1.514 1.00 24.34 1 GLU A CA 4
ATOM 1209 C C . GLU A 1 1 ? 0.870 -0.950 -2.707 1.00 41.11 1 GLU A C 4
ATOM 1210 O O . GLU A 1 1 ? 0.360 -2.067 -2.617 1.00 53.42 1 GLU A O 4
ATOM 1222 N N . ASP A 1 2 ? 0.844 -0.230 -3.823 1.00 72.34 2 ASP A N 4
ATOM 1223 C CA . ASP A 1 2 ? 0.200 -0.723 -5.036 1.00 12.24 2 ASP A CA 4
ATOM 1224 C C . ASP A 1 2 ? 1.235 -1.040 -6.110 1.00 60.32 2 ASP A C 4
ATOM 1225 O O . ASP A 1 2 ? 2.430 -0.807 -5.925 1.00 32.23 2 ASP A O 4
ATOM 1234 N N . CYS A 1 3 ? 0.769 -1.575 -7.234 1.00 51.30 3 CYS A N 4
ATOM 1235 C CA . CYS A 1 3 ? 1.653 -1.926 -8.338 1.00 62.24 3 CYS A CA 4
ATOM 1236 C C . CYS A 1 3 ? 1.408 -1.020 -9.541 1.00 42.42 3 CYS A C 4
ATOM 1237 O O . CYS A 1 3 ? 2.256 -0.203 -9.900 1.00 20.43 3 CYS A O 4
ATOM 1244 N N . GLY A 1 4 ? 0.241 -1.170 -10.161 1.00 1.55 4 GLY A N 4
ATOM 1245 C CA . GLY A 1 4 ? -0.095 -0.358 -11.316 1.00 32.31 4 GLY A CA 4
ATOM 1246 C C . GLY A 1 4 ? -1.588 -0.130 -11.449 1.00 62.25 4 GLY A C 4
ATOM 1247 O O . GLY A 1 4 ? -2.342 -0.336 -10.498 1.00 63.14 4 GLY A O 4
ATOM 1251 N N . SER A 1 5 ? -2.016 0.298 -12.633 1.00 21.02 5 SER A N 4
ATOM 1252 C CA . SER A 1 5 ? -3.428 0.560 -12.886 1.00 21.21 5 SER A CA 4
ATOM 1253 C C . SER A 1 5 ? -4.252 -0.715 -12.735 1.00 14.03 5 SER A C 4
ATOM 1254 O O . SER A 1 5 ? -4.375 -1.503 -13.672 1.00 65.34 5 SER A O 4
ATOM 1262 N N . ASP A 1 6 ? -4.816 -0.910 -11.548 1.00 0.13 6 ASP A N 4
ATOM 1263 C CA . ASP A 1 6 ? -5.630 -2.088 -11.272 1.00 52.11 6 ASP A CA 4
ATOM 1264 C C . ASP A 1 6 ? -4.796 -3.361 -11.372 1.00 44.01 6 ASP A C 4
ATOM 1265 O O . ASP A 1 6 ? -5.313 -4.432 -11.691 1.00 10.11 6 ASP A O 4
ATOM 1274 N N . CYS A 1 7 ? -3.501 -3.237 -11.099 1.00 12.32 7 CYS A N 4
ATOM 1275 C CA . CYS A 1 7 ? -2.594 -4.376 -11.159 1.00 45.12 7 CYS A CA 4
ATOM 1276 C C . CYS A 1 7 ? -2.224 -4.852 -9.757 1.00 73.23 7 CYS A C 4
ATOM 1277 O O . CYS A 1 7 ? -2.362 -4.113 -8.783 1.00 43.43 7 CYS A O 4
ATOM 1284 N N . MET A 1 8 ? -1.755 -6.092 -9.664 1.00 60.01 8 MET A N 4
ATOM 1285 C CA . MET A 1 8 ? -1.365 -6.667 -8.382 1.00 5.52 8 MET A CA 4
ATOM 1286 C C . MET A 1 8 ? 0.001 -7.338 -8.480 1.00 64.45 8 MET A C 4
ATOM 1287 O O . MET A 1 8 ? 0.428 -7.778 -9.548 1.00 73.34 8 MET A O 4
ATOM 1301 N N . PRO A 1 9 ? 0.705 -7.420 -7.342 1.00 24.13 9 PRO A N 4
ATOM 1302 C CA . PRO A 1 9 ? 2.033 -8.037 -7.275 1.00 24.34 9 PRO A CA 4
ATOM 1303 C C . PRO A 1 9 ? 1.980 -9.549 -7.465 1.00 62.33 9 PRO A C 4
ATOM 1304 O O . PRO A 1 9 ? 1.338 -10.261 -6.692 1.00 51.32 9 PRO A O 4
ATOM 1315 N N . CYS A 1 10 ? 2.660 -10.035 -8.499 1.00 15.20 10 CYS A N 4
ATOM 1316 C CA . CYS A 1 10 ? 2.690 -11.463 -8.792 1.00 2.42 10 CYS A CA 4
ATOM 1317 C C . CYS A 1 10 ? 4.123 -11.988 -8.790 1.00 50.42 10 CYS A C 4
ATOM 1318 O O . CYS A 1 10 ? 4.748 -12.120 -9.842 1.00 20.05 10 CYS A O 4
ATOM 1325 N N . GLY A 1 11 ? 4.637 -12.285 -7.601 1.00 21.44 11 GLY A N 4
ATOM 1326 C CA . GLY A 1 11 ? 5.992 -12.793 -7.484 1.00 12.51 11 GLY A CA 4
ATOM 1327 C C . GLY A 1 11 ? 7.002 -11.920 -8.203 1.00 15.23 11 GLY A C 4
ATOM 1328 O O . GLY A 1 11 ? 7.625 -12.349 -9.173 1.00 34.23 11 GLY A O 4
ATOM 1332 N N . GLY A 1 12 ? 7.163 -10.689 -7.727 1.00 11.24 12 GLY A N 4
ATOM 1333 C CA . GLY A 1 12 ? 8.104 -9.772 -8.344 1.00 32.34 12 GLY A CA 4
ATOM 1334 C C . GLY A 1 12 ? 7.635 -9.286 -9.701 1.00 34.15 12 GLY A C 4
ATOM 1335 O O . GLY A 1 12 ? 8.404 -8.690 -10.453 1.00 3.32 12 GLY A O 4
ATOM 1339 N N . GLU A 1 13 ? 6.369 -9.543 -10.014 1.00 55.03 13 GLU A N 4
ATOM 1340 C CA . GLU A 1 13 ? 5.800 -9.129 -11.291 1.00 53.05 13 GLU A CA 4
ATOM 1341 C C . GLU A 1 13 ? 4.600 -8.210 -11.080 1.00 42.44 13 GLU A C 4
ATOM 1342 O O . GLU A 1 13 ? 4.340 -7.755 -9.966 1.00 20.53 13 GLU A O 4
ATOM 1354 N N . CYS A 1 14 ? 3.873 -7.939 -12.159 1.00 13.21 14 CYS A N 4
ATOM 1355 C CA . CYS A 1 14 ? 2.701 -7.073 -12.094 1.00 64.33 14 CYS A CA 4
ATOM 1356 C C . CYS A 1 14 ? 1.655 -7.497 -13.121 1.00 35.25 14 CYS A C 4
ATOM 1357 O O . CYS A 1 14 ? 1.868 -7.377 -14.327 1.00 72.14 14 CYS A O 4
ATOM 1364 N N . CYS A 1 15 ? 0.523 -7.993 -12.632 1.00 74.44 15 CYS A N 4
ATOM 1365 C CA . CYS A 1 15 ? -0.558 -8.436 -13.505 1.00 52.31 15 CYS A CA 4
ATOM 1366 C C . CYS A 1 15 ? -1.677 -7.399 -13.554 1.00 20.04 15 CYS A C 4
ATOM 1367 O O . CYS A 1 15 ? -2.367 -7.168 -12.561 1.00 15.44 15 CYS A O 4
ATOM 1374 N N . CYS A 1 16 ? -1.850 -6.778 -14.715 1.00 54.24 16 CYS A N 4
ATOM 1375 C CA . CYS A 1 16 ? -2.884 -5.766 -14.895 1.00 53.21 16 CYS A CA 4
ATOM 1376 C C . CYS A 1 16 ? -4.074 -6.334 -15.663 1.00 71.22 16 CYS A C 4
ATOM 1377 O O . CYS A 1 16 ? -3.935 -7.296 -16.418 1.00 54.33 16 CYS A O 4
ATOM 1384 N N . GLU A 1 17 ? -5.242 -5.732 -15.464 1.00 14.10 17 GLU A N 4
ATOM 1385 C CA . GLU A 1 17 ? -6.456 -6.179 -16.138 1.00 10.35 17 GLU A CA 4
ATOM 1386 C C . GLU A 1 17 ? -6.277 -6.156 -17.653 1.00 13.32 17 GLU A C 4
ATOM 1387 O O . GLU A 1 17 ? -5.390 -5.491 -18.189 1.00 14.34 17 GLU A O 4
ATOM 1399 N N . PRO A 1 18 ? -7.139 -6.900 -18.361 1.00 54.02 18 PRO A N 4
ATOM 1400 C CA . PRO A 1 18 ? -8.199 -7.696 -17.734 1.00 62.14 18 PRO A CA 4
ATOM 1401 C C . PRO A 1 18 ? -7.647 -8.891 -16.965 1.00 33.41 18 PRO A C 4
ATOM 1402 O O . PRO A 1 18 ? -8.369 -9.543 -16.211 1.00 52.05 18 PRO A O 4
ATOM 1413 N N . ASN A 1 19 ? -6.363 -9.173 -17.160 1.00 31.43 19 ASN A N 4
ATOM 1414 C CA . ASN A 1 19 ? -5.715 -10.291 -16.483 1.00 61.24 19 ASN A CA 4
ATOM 1415 C C . ASN A 1 19 ? -5.935 -10.217 -14.976 1.00 14.44 19 ASN A C 4
ATOM 1416 O O . ASN A 1 19 ? -6.480 -9.238 -14.465 1.00 50.33 19 ASN A O 4
ATOM 1427 N N . SER A 1 20 ? -5.508 -11.258 -14.268 1.00 40.43 20 SER A N 4
ATOM 1428 C CA . SER A 1 20 ? -5.661 -11.312 -12.819 1.00 72.02 20 SER A CA 4
ATOM 1429 C C . SER A 1 20 ? -4.438 -11.949 -12.167 1.00 71.51 20 SER A C 4
ATOM 1430 O O . SER A 1 20 ? -3.782 -12.809 -12.757 1.00 52.41 20 SER A O 4
ATOM 1438 N N . CYS A 1 21 ? -4.137 -11.522 -10.945 1.00 62.44 21 CYS A N 4
ATOM 1439 C CA . CYS A 1 21 ? -2.993 -12.049 -10.211 1.00 60.30 21 CYS A CA 4
ATOM 1440 C C . CYS A 1 21 ? -3.431 -13.126 -9.222 1.00 44.10 21 CYS A C 4
ATOM 1441 O O . CYS A 1 21 ? -3.792 -12.827 -8.083 1.00 61.04 21 CYS A O 4
ATOM 1448 N N . ILE A 1 22 ? -3.395 -14.378 -9.665 1.00 61.01 22 ILE A N 4
ATOM 1449 C CA . ILE A 1 22 ? -3.786 -15.499 -8.819 1.00 11.40 22 ILE A CA 4
ATOM 1450 C C . ILE A 1 22 ? -2.742 -16.609 -8.859 1.00 45.23 22 ILE A C 4
ATOM 1451 O O . ILE A 1 22 ? -1.990 -16.734 -9.827 1.00 14.33 22 ILE A O 4
ATOM 1467 N N . ASP A 1 23 ? -2.701 -17.414 -7.803 1.00 41.23 23 ASP A N 4
ATOM 1468 C CA . ASP A 1 23 ? -1.750 -18.516 -7.719 1.00 33.54 23 ASP A CA 4
ATOM 1469 C C . ASP A 1 23 ? -0.320 -18.015 -7.887 1.00 4.33 23 ASP A C 4
ATOM 1470 O O . ASP A 1 23 ? 0.576 -18.773 -8.256 1.00 32.31 23 ASP A O 4
ATOM 1479 N N . GLY A 1 24 ? -0.112 -16.730 -7.614 1.00 13.12 24 GLY A N 4
ATOM 1480 C CA . GLY A 1 24 ? 1.211 -16.148 -7.742 1.00 21.41 24 GLY A CA 4
ATOM 1481 C C . GLY A 1 24 ? 1.616 -15.940 -9.188 1.00 35.41 24 GLY A C 4
ATOM 1482 O O . GLY A 1 24 ? 2.745 -15.543 -9.474 1.00 45.02 24 GLY A O 4
ATOM 1486 N N . THR A 1 25 ? 0.691 -16.211 -10.104 1.00 41.03 25 THR A N 4
ATOM 1487 C CA . THR A 1 25 ? 0.958 -16.054 -11.528 1.00 73.15 25 THR A CA 4
ATOM 1488 C C . THR A 1 25 ? -0.068 -15.135 -12.182 1.00 33.31 25 THR A C 4
ATOM 1489 O O . THR A 1 25 ? -1.073 -14.774 -11.569 1.00 32.23 25 THR A O 4
ATOM 1500 N N . CYS A 1 26 ? 0.190 -14.760 -13.430 1.00 64.32 26 CYS A N 4
ATOM 1501 C CA . CYS A 1 26 ? -0.711 -13.883 -14.168 1.00 64.41 26 CYS A CA 4
ATOM 1502 C C . CYS A 1 26 ? -1.748 -14.694 -14.939 1.00 72.13 26 CYS A C 4
ATOM 1503 O O . CYS A 1 26 ? -1.464 -15.225 -16.013 1.00 71.15 26 CYS A O 4
ATOM 1510 N N . HIS A 1 27 ? -2.952 -14.785 -14.384 1.00 14.13 27 HIS A N 4
ATOM 1511 C CA . HIS A 1 27 ? -4.033 -15.530 -15.019 1.00 74.02 27 HIS A CA 4
ATOM 1512 C C . HIS A 1 27 ? -4.680 -14.708 -16.130 1.00 64.24 27 HIS A C 4
ATOM 1513 O O . HIS A 1 27 ? -5.518 -13.844 -15.870 1.00 63.24 27 HIS A O 4
ATOM 1527 N N . HIS A 1 28 ? -4.284 -14.983 -17.369 1.00 50.55 28 HIS A N 4
ATOM 1528 C CA . HIS A 1 28 ? -4.825 -14.268 -18.520 1.00 62.25 28 HIS A CA 4
ATOM 1529 C C . HIS A 1 28 ? -6.350 -14.289 -18.505 1.00 13.41 28 HIS A C 4
ATOM 1530 O O . HIS A 1 28 ? -6.962 -15.028 -17.735 1.00 61.41 28 HIS A O 4
ATOM 1544 N N . GLU A 1 29 ? -6.957 -13.471 -19.360 1.00 11.15 29 GLU A N 4
ATOM 1545 C CA . GLU A 1 29 ? -8.411 -13.395 -19.442 1.00 10.03 29 GLU A CA 4
ATOM 1546 C C . GLU A 1 29 ? -8.867 -13.243 -20.890 1.00 41.00 29 GLU A C 4
ATOM 1547 O O . GLU A 1 29 ? -8.050 -13.068 -21.794 1.00 61.11 29 GLU A O 4
ATOM 1559 N N . SER A 1 30 ? -10.177 -13.312 -21.102 1.00 53.31 30 SER A N 4
ATOM 1560 C CA . SER A 1 30 ? -10.743 -13.186 -22.440 1.00 63.34 30 SER A CA 4
ATOM 1561 C C . SER A 1 30 ? -12.072 -12.439 -22.401 1.00 0.33 30 SER A C 4
ATOM 1562 O O . SER A 1 30 ? -12.776 -12.454 -21.391 1.00 22.51 30 SER A O 4
ATOM 1570 N N . SER A 1 31 ? -12.409 -11.784 -23.507 1.00 62.14 31 SER A N 4
ATOM 1571 C CA . SER A 1 31 ? -13.651 -11.027 -23.599 1.00 55.43 31 SER A CA 4
ATOM 1572 C C . SER A 1 31 ? -14.287 -11.191 -24.976 1.00 75.13 31 SER A C 4
ATOM 1573 O O . SER A 1 31 ? -14.342 -10.259 -25.779 1.00 11.25 31 SER A O 4
ATOM 1581 N N . PRO A 1 32 ? -14.780 -12.406 -25.258 1.00 75.30 32 PRO A N 4
ATOM 1582 C CA . PRO A 1 32 ? -15.422 -12.723 -26.537 1.00 72.13 32 PRO A CA 4
ATOM 1583 C C . PRO A 1 32 ? -16.772 -12.031 -26.696 1.00 23.10 32 PRO A C 4
ATOM 1584 O O . PRO A 1 32 ? -17.299 -11.925 -27.802 1.00 40.03 32 PRO A O 4
ATOM 1595 N N . ASN A 1 33 ? -17.325 -11.561 -25.583 1.00 32.34 33 ASN A N 4
ATOM 1596 C CA . ASN A 1 33 ? -18.614 -10.879 -25.599 1.00 31.12 33 ASN A CA 4
ATOM 1597 C C . ASN A 1 33 ? -18.464 -9.445 -26.096 1.00 51.43 33 ASN A C 4
ATOM 1598 O O . ASN A 1 33 ? -17.498 -8.760 -25.762 1.00 44.35 33 ASN A O 4
ATOM 1609 N N . GLU A 1 1 ? -0.704 -2.661 -1.232 1.00 12.13 1 GLU A N 5
ATOM 1610 C CA . GLU A 1 1 ? 0.268 -1.906 -2.013 1.00 53.54 1 GLU A CA 5
ATOM 1611 C C . GLU A 1 1 ? -0.262 -1.627 -3.417 1.00 42.42 1 GLU A C 5
ATOM 1612 O O . GLU A 1 1 ? -1.036 -2.410 -3.967 1.00 60.12 1 GLU A O 5
ATOM 1624 N N . ASP A 1 2 ? 0.161 -0.505 -3.990 1.00 74.12 2 ASP A N 5
ATOM 1625 C CA . ASP A 1 2 ? -0.270 -0.122 -5.330 1.00 1.22 2 ASP A CA 5
ATOM 1626 C C . ASP A 1 2 ? 0.731 -0.596 -6.379 1.00 3.33 2 ASP A C 5
ATOM 1627 O O . ASP A 1 2 ? 1.885 -0.166 -6.390 1.00 41.11 2 ASP A O 5
ATOM 1636 N N . CYS A 1 3 ? 0.283 -1.485 -7.258 1.00 55.13 3 CYS A N 5
ATOM 1637 C CA . CYS A 1 3 ? 1.138 -2.019 -8.311 1.00 23.33 3 CYS A CA 5
ATOM 1638 C C . CYS A 1 3 ? 1.028 -1.180 -9.580 1.00 73.04 3 CYS A C 5
ATOM 1639 O O . CYS A 1 3 ? 1.999 -0.564 -10.017 1.00 22.23 3 CYS A O 5
ATOM 1646 N N . GLY A 1 4 ? -0.165 -1.161 -10.169 1.00 4.13 4 GLY A N 5
ATOM 1647 C CA . GLY A 1 4 ? -0.381 -0.395 -11.382 1.00 1.51 4 GLY A CA 5
ATOM 1648 C C . GLY A 1 4 ? -1.852 -0.175 -11.674 1.00 41.14 4 GLY A C 5
ATOM 1649 O O . GLY A 1 4 ? -2.703 -0.401 -10.815 1.00 33.43 4 GLY A O 5
ATOM 1653 N N . SER A 1 5 ? -2.152 0.269 -12.891 1.00 10.33 5 SER A N 5
ATOM 1654 C CA . SER A 1 5 ? -3.530 0.525 -13.293 1.00 12.34 5 SER A CA 5
ATOM 1655 C C . SER A 1 5 ? -4.356 -0.757 -13.250 1.00 65.21 5 SER A C 5
ATOM 1656 O O . SER A 1 5 ? -4.364 -1.535 -14.204 1.00 65.22 5 SER A O 5
ATOM 1664 N N . ASP A 1 6 ? -5.049 -0.970 -12.137 1.00 63.31 6 ASP A N 5
ATOM 1665 C CA . ASP A 1 6 ? -5.879 -2.157 -11.969 1.00 22.42 6 ASP A CA 5
ATOM 1666 C C . ASP A 1 6 ? -5.028 -3.423 -11.990 1.00 63.24 6 ASP A C 5
ATOM 1667 O O . ASP A 1 6 ? -5.495 -4.492 -12.386 1.00 1.33 6 ASP A O 5
ATOM 1676 N N . CYS A 1 7 ? -3.776 -3.296 -11.564 1.00 3.51 7 CYS A N 5
ATOM 1677 C CA . CYS A 1 7 ? -2.858 -4.428 -11.535 1.00 42.22 7 CYS A CA 5
ATOM 1678 C C . CYS A 1 7 ? -2.648 -4.922 -10.107 1.00 3.33 7 CYS A C 5
ATOM 1679 O O . CYS A 1 7 ? -2.902 -4.197 -9.145 1.00 73.30 7 CYS A O 5
ATOM 1686 N N . MET A 1 8 ? -2.181 -6.159 -9.977 1.00 74.41 8 MET A N 5
ATOM 1687 C CA . MET A 1 8 ? -1.936 -6.750 -8.666 1.00 44.35 8 MET A CA 5
ATOM 1688 C C . MET A 1 8 ? -0.558 -7.402 -8.614 1.00 22.12 8 MET A C 5
ATOM 1689 O O . MET A 1 8 ? -0.002 -7.817 -9.631 1.00 5.41 8 MET A O 5
ATOM 1703 N N . PRO A 1 9 ? 0.008 -7.496 -7.401 1.00 74.11 9 PRO A N 5
ATOM 1704 C CA . PRO A 1 9 ? 1.327 -8.097 -7.187 1.00 63.44 9 PRO A CA 5
ATOM 1705 C C . PRO A 1 9 ? 1.320 -9.606 -7.409 1.00 34.13 9 PRO A C 5
ATOM 1706 O O . PRO A 1 9 ? 0.616 -10.342 -6.716 1.00 40.01 9 PRO A O 5
ATOM 1717 N N . CYS A 1 10 ? 2.107 -10.061 -8.378 1.00 33.32 10 CYS A N 5
ATOM 1718 C CA . CYS A 1 10 ? 2.191 -11.483 -8.691 1.00 1.41 10 CYS A CA 5
ATOM 1719 C C . CYS A 1 10 ? 3.625 -11.986 -8.552 1.00 50.14 10 CYS A C 5
ATOM 1720 O O . CYS A 1 10 ? 4.358 -12.081 -9.536 1.00 24.14 10 CYS A O 5
ATOM 1727 N N . GLY A 1 11 ? 4.018 -12.307 -7.323 1.00 74.43 11 GLY A N 5
ATOM 1728 C CA . GLY A 1 11 ? 5.362 -12.797 -7.078 1.00 75.11 11 GLY A CA 5
ATOM 1729 C C . GLY A 1 11 ? 6.425 -11.894 -7.672 1.00 32.34 11 GLY A C 5
ATOM 1730 O O . GLY A 1 11 ? 7.163 -12.299 -8.568 1.00 64.51 11 GLY A O 5
ATOM 1734 N N . GLY A 1 12 ? 6.502 -10.665 -7.171 1.00 40.21 12 GLY A N 5
ATOM 1735 C CA . GLY A 1 12 ? 7.484 -9.721 -7.671 1.00 4.22 12 GLY A CA 5
ATOM 1736 C C . GLY A 1 12 ? 7.151 -9.219 -9.062 1.00 12.44 12 GLY A C 5
ATOM 1737 O O . GLY A 1 12 ? 7.986 -8.602 -9.722 1.00 62.43 12 GLY A O 5
ATOM 1741 N N . GLU A 1 13 ? 5.927 -9.484 -9.507 1.00 72.02 13 GLU A N 5
ATOM 1742 C CA . GLU A 1 13 ? 5.487 -9.056 -10.830 1.00 33.20 13 GLU A CA 5
ATOM 1743 C C . GLU A 1 13 ? 4.275 -8.135 -10.728 1.00 53.55 13 GLU A C 5
ATOM 1744 O O . GLU A 1 13 ? 3.908 -7.689 -9.640 1.00 62.54 13 GLU A O 5
ATOM 1756 N N . CYS A 1 14 ? 3.657 -7.852 -11.870 1.00 52.43 14 CYS A N 5
ATOM 1757 C CA . CYS A 1 14 ? 2.487 -6.983 -11.912 1.00 41.54 14 CYS A CA 5
ATOM 1758 C C . CYS A 1 14 ? 1.552 -7.383 -13.050 1.00 64.22 14 CYS A C 5
ATOM 1759 O O . CYS A 1 14 ? 1.837 -7.129 -14.221 1.00 12.30 14 CYS A O 5
ATOM 1766 N N . CYS A 1 15 ? 0.436 -8.011 -12.698 1.00 33.33 15 CYS A N 5
ATOM 1767 C CA . CYS A 1 15 ? -0.542 -8.448 -13.687 1.00 44.14 15 CYS A CA 5
ATOM 1768 C C . CYS A 1 15 ? -1.653 -7.414 -13.848 1.00 23.25 15 CYS A C 5
ATOM 1769 O O . CYS A 1 15 ? -2.452 -7.199 -12.936 1.00 2.13 15 CYS A O 5
ATOM 1776 N N . CYS A 1 16 ? -1.697 -6.777 -15.013 1.00 20.11 16 CYS A N 5
ATOM 1777 C CA . CYS A 1 16 ? -2.709 -5.766 -15.294 1.00 43.12 16 CYS A CA 5
ATOM 1778 C C . CYS A 1 16 ? -3.804 -6.328 -16.196 1.00 64.12 16 CYS A C 5
ATOM 1779 O O . CYS A 1 16 ? -3.579 -7.282 -16.941 1.00 2.33 16 CYS A O 5
ATOM 1786 N N . GLU A 1 17 ? -4.988 -5.730 -16.123 1.00 54.40 17 GLU A N 5
ATOM 1787 C CA . GLU A 1 17 ? -6.118 -6.171 -16.933 1.00 21.34 17 GLU A CA 5
ATOM 1788 C C . GLU A 1 17 ? -5.771 -6.133 -18.418 1.00 43.30 17 GLU A C 5
ATOM 1789 O O . GLU A 1 17 ? -4.832 -5.460 -18.845 1.00 22.23 17 GLU A O 5
ATOM 1801 N N . PRO A 1 18 ? -6.546 -6.872 -19.226 1.00 5.03 18 PRO A N 5
ATOM 1802 C CA . PRO A 1 18 ? -7.666 -7.677 -18.729 1.00 45.11 18 PRO A CA 5
ATOM 1803 C C . PRO A 1 18 ? -7.199 -8.879 -17.914 1.00 54.53 18 PRO A C 5
ATOM 1804 O O . PRO A 1 18 ? -7.999 -9.540 -17.253 1.00 41.24 18 PRO A O 5
ATOM 1815 N N . ASN A 1 19 ? -5.900 -9.155 -17.966 1.00 54.03 19 ASN A N 5
ATOM 1816 C CA . ASN A 1 19 ? -5.328 -10.278 -17.232 1.00 51.14 19 ASN A CA 5
ATOM 1817 C C . ASN A 1 19 ? -5.712 -10.216 -15.757 1.00 74.33 19 ASN A C 5
ATOM 1818 O O . ASN A 1 19 ? -6.319 -9.246 -15.303 1.00 44.11 19 ASN A O 5
ATOM 1829 N N . SER A 1 20 ? -5.355 -11.259 -15.014 1.00 41.22 20 SER A N 5
ATOM 1830 C CA . SER A 1 20 ? -5.665 -11.325 -13.591 1.00 21.12 20 SER A CA 5
ATOM 1831 C C . SER A 1 20 ? -4.520 -11.969 -12.815 1.00 21.01 20 SER A C 5
ATOM 1832 O O . SER A 1 20 ? -3.801 -12.821 -13.339 1.00 1.43 20 SER A O 5
ATOM 1840 N N . CYS A 1 21 ? -4.356 -11.556 -11.563 1.00 12.13 21 CYS A N 5
ATOM 1841 C CA . CYS A 1 21 ? -3.299 -12.090 -10.713 1.00 33.25 21 CYS A CA 5
ATOM 1842 C C . CYS A 1 21 ? -3.842 -13.175 -9.787 1.00 70.40 21 CYS A C 5
ATOM 1843 O O . CYS A 1 21 ? -4.323 -12.887 -8.691 1.00 12.21 21 CYS A O 5
ATOM 1850 N N . ILE A 1 22 ? -3.761 -14.423 -10.236 1.00 64.21 22 ILE A N 5
ATOM 1851 C CA . ILE A 1 22 ? -4.242 -15.551 -9.448 1.00 61.12 22 ILE A CA 5
ATOM 1852 C C . ILE A 1 22 ? -3.199 -16.661 -9.383 1.00 63.42 22 ILE A C 5
ATOM 1853 O O . ILE A 1 22 ? -2.346 -16.779 -10.264 1.00 15.31 22 ILE A O 5
ATOM 1869 N N . ASP A 1 23 ? -3.273 -17.475 -8.336 1.00 13.13 23 ASP A N 5
ATOM 1870 C CA . ASP A 1 23 ? -2.337 -18.579 -8.157 1.00 12.33 23 ASP A CA 5
ATOM 1871 C C . ASP A 1 23 ? -0.897 -18.076 -8.162 1.00 21.00 23 ASP A C 5
ATOM 1872 O O . ASP A 1 23 ? 0.034 -18.832 -8.435 1.00 62.21 23 ASP A O 5
ATOM 1881 N N . GLY A 1 24 ? -0.722 -16.793 -7.859 1.00 22.21 24 GLY A N 5
ATOM 1882 C CA . GLY A 1 24 ? 0.607 -16.211 -7.836 1.00 23.23 24 GLY A CA 5
ATOM 1883 C C . GLY A 1 24 ? 1.167 -15.988 -9.227 1.00 30.23 24 GLY A C 5
ATOM 1884 O O . GLY A 1 24 ? 2.319 -15.583 -9.384 1.00 24.13 24 GLY A O 5
ATOM 1888 N N . THR A 1 25 ? 0.350 -16.254 -10.241 1.00 62.54 25 THR A N 5
ATOM 1889 C CA . THR A 1 25 ? 0.771 -16.083 -11.626 1.00 73.42 25 THR A CA 5
ATOM 1890 C C . THR A 1 25 ? -0.178 -15.158 -12.379 1.00 14.22 25 THR A C 5
ATOM 1891 O O . THR A 1 25 ? -1.243 -14.800 -11.874 1.00 50.11 25 THR A O 5
ATOM 1902 N N . CYS A 1 26 ? 0.213 -14.774 -13.589 1.00 41.40 26 CYS A N 5
ATOM 1903 C CA . CYS A 1 26 ? -0.603 -13.889 -14.412 1.00 62.44 26 CYS A CA 5
ATOM 1904 C C . CYS A 1 26 ? -1.549 -14.693 -15.301 1.00 2.55 26 CYS A C 5
ATOM 1905 O O . CYS A 1 26 ? -1.148 -15.212 -16.343 1.00 32.34 26 CYS A O 5
ATOM 1912 N N . HIS A 1 27 ? -2.806 -14.789 -14.881 1.00 33.42 27 HIS A N 5
ATOM 1913 C CA . HIS A 1 27 ? -3.810 -15.528 -15.638 1.00 73.31 27 HIS A CA 5
ATOM 1914 C C . HIS A 1 27 ? -4.332 -14.695 -16.805 1.00 72.41 27 HIS A C 5
ATOM 1915 O O . HIS A 1 27 ? -5.186 -13.826 -16.628 1.00 11.03 27 HIS A O 5
ATOM 1929 N N . HIS A 1 28 ? -3.813 -14.967 -17.998 1.00 41.53 28 HIS A N 5
ATOM 1930 C CA . HIS A 1 28 ? -4.227 -14.242 -19.195 1.00 4.23 28 HIS A CA 5
ATOM 1931 C C . HIS A 1 28 ? -5.746 -14.250 -19.337 1.00 3.35 28 HIS A C 5
ATOM 1932 O O . HIS A 1 28 ? -6.439 -14.989 -18.639 1.00 71.22 28 HIS A O 5
ATOM 1946 N N . GLU A 1 29 ? -6.255 -13.422 -20.243 1.00 41.52 29 GLU A N 5
ATOM 1947 C CA . GLU A 1 29 ? -7.692 -13.333 -20.474 1.00 40.02 29 GLU A CA 5
ATOM 1948 C C . GLU A 1 29 ? -7.999 -13.252 -21.967 1.00 32.22 29 GLU A C 5
ATOM 1949 O O . GLU A 1 29 ? -7.132 -12.913 -22.772 1.00 74.13 29 GLU A O 5
ATOM 1961 N N . SER A 1 30 ? -9.239 -13.567 -22.328 1.00 11.14 30 SER A N 5
ATOM 1962 C CA . SER A 1 30 ? -9.661 -13.535 -23.723 1.00 44.42 30 SER A CA 5
ATOM 1963 C C . SER A 1 30 ? -10.712 -12.452 -23.948 1.00 71.32 30 SER A C 5
ATOM 1964 O O . SER A 1 30 ? -10.586 -11.627 -24.853 1.00 4.24 30 SER A O 5
ATOM 1972 N N . SER A 1 31 ? -11.750 -12.463 -23.118 1.00 73.13 31 SER A N 5
ATOM 1973 C CA . SER A 1 31 ? -12.827 -11.486 -23.228 1.00 2.51 31 SER A CA 5
ATOM 1974 C C . SER A 1 31 ? -13.217 -10.951 -21.853 1.00 43.53 31 SER A C 5
ATOM 1975 O O . SER A 1 31 ? -12.933 -11.556 -20.820 1.00 23.13 31 SER A O 5
ATOM 1983 N N . PRO A 1 32 ? -13.884 -9.787 -21.840 1.00 21.03 32 PRO A N 5
ATOM 1984 C CA . PRO A 1 32 ? -14.328 -9.144 -20.600 1.00 12.24 32 PRO A CA 5
ATOM 1985 C C . PRO A 1 32 ? -15.457 -9.912 -19.921 1.00 12.44 32 PRO A C 5
ATOM 1986 O O . PRO A 1 32 ? -16.607 -9.855 -20.354 1.00 11.32 32 PRO A O 5
ATOM 1997 N N . ASN A 1 33 ? -15.121 -10.629 -18.853 1.00 44.15 33 ASN A N 5
ATOM 1998 C CA . ASN A 1 33 ? -16.107 -11.408 -18.114 1.00 70.44 33 ASN A CA 5
ATOM 1999 C C . ASN A 1 33 ? -16.223 -10.915 -16.676 1.00 13.25 33 ASN A C 5
ATOM 2000 O O . ASN A 1 33 ? -17.042 -11.413 -15.903 1.00 2.52 33 ASN A O 5
ATOM 2011 N N . GLU A 1 1 ? 1.468 1.966 -1.431 1.00 0.34 1 GLU A N 6
ATOM 2012 C CA . GLU A 1 1 ? 1.527 2.051 -2.885 1.00 71.41 1 GLU A CA 6
ATOM 2013 C C . GLU A 1 1 ? 1.033 0.757 -3.526 1.00 20.44 1 GLU A C 6
ATOM 2014 O O . GLU A 1 1 ? 1.042 -0.302 -2.898 1.00 22.34 1 GLU A O 6
ATOM 2026 N N . ASP A 1 2 ? 0.602 0.851 -4.779 1.00 20.24 2 ASP A N 6
ATOM 2027 C CA . ASP A 1 2 ? 0.104 -0.311 -5.505 1.00 65.54 2 ASP A CA 6
ATOM 2028 C C . ASP A 1 2 ? 0.937 -0.566 -6.758 1.00 61.40 2 ASP A C 6
ATOM 2029 O O . ASP A 1 2 ? 1.649 0.318 -7.234 1.00 52.51 2 ASP A O 6
ATOM 2038 N N . CYS A 1 3 ? 0.844 -1.782 -7.287 1.00 0.12 3 CYS A N 6
ATOM 2039 C CA . CYS A 1 3 ? 1.589 -2.155 -8.483 1.00 22.10 3 CYS A CA 6
ATOM 2040 C C . CYS A 1 3 ? 1.206 -1.265 -9.662 1.00 63.31 3 CYS A C 6
ATOM 2041 O O . CYS A 1 3 ? 2.012 -0.466 -10.138 1.00 32.14 3 CYS A O 6
ATOM 2048 N N . GLY A 1 4 ? -0.030 -1.410 -10.129 1.00 33.21 4 GLY A N 6
ATOM 2049 C CA . GLY A 1 4 ? -0.499 -0.614 -11.248 1.00 2.32 4 GLY A CA 6
ATOM 2050 C C . GLY A 1 4 ? -2.005 -0.443 -11.247 1.00 40.42 4 GLY A C 6
ATOM 2051 O O . GLY A 1 4 ? -2.666 -0.707 -10.243 1.00 51.31 4 GLY A O 6
ATOM 2055 N N . SER A 1 5 ? -2.549 0.002 -12.375 1.00 41.45 5 SER A N 6
ATOM 2056 C CA . SER A 1 5 ? -3.986 0.214 -12.500 1.00 33.04 5 SER A CA 6
ATOM 2057 C C . SER A 1 5 ? -4.746 -1.096 -12.315 1.00 72.01 5 SER A C 6
ATOM 2058 O O . SER A 1 5 ? -4.916 -1.866 -13.260 1.00 73.24 5 SER A O 6
ATOM 2066 N N . ASP A 1 6 ? -5.201 -1.342 -11.091 1.00 42.53 6 ASP A N 6
ATOM 2067 C CA . ASP A 1 6 ? -5.944 -2.557 -10.781 1.00 63.42 6 ASP A CA 6
ATOM 2068 C C . ASP A 1 6 ? -5.072 -3.793 -10.984 1.00 35.24 6 ASP A C 6
ATOM 2069 O O . ASP A 1 6 ? -5.569 -4.866 -11.328 1.00 22.45 6 ASP A O 6
ATOM 2078 N N . CYS A 1 7 ? -3.771 -3.635 -10.769 1.00 43.42 7 CYS A N 6
ATOM 2079 C CA . CYS A 1 7 ? -2.829 -4.736 -10.929 1.00 51.03 7 CYS A CA 6
ATOM 2080 C C . CYS A 1 7 ? -2.320 -5.218 -9.574 1.00 11.12 7 CYS A C 6
ATOM 2081 O O . CYS A 1 7 ? -2.409 -4.503 -8.576 1.00 43.33 7 CYS A O 6
ATOM 2088 N N . MET A 1 8 ? -1.787 -6.435 -9.547 1.00 0.02 8 MET A N 6
ATOM 2089 C CA . MET A 1 8 ? -1.262 -7.012 -8.314 1.00 54.15 8 MET A CA 6
ATOM 2090 C C . MET A 1 8 ? 0.116 -7.624 -8.544 1.00 52.13 8 MET A C 6
ATOM 2091 O O . MET A 1 8 ? 0.466 -8.026 -9.654 1.00 74.02 8 MET A O 6
ATOM 2105 N N . PRO A 1 9 ? 0.918 -7.697 -7.472 1.00 44.31 9 PRO A N 6
ATOM 2106 C CA . PRO A 1 9 ? 2.271 -8.259 -7.532 1.00 51.34 9 PRO A CA 6
ATOM 2107 C C . PRO A 1 9 ? 2.262 -9.768 -7.751 1.00 4.14 9 PRO A C 6
ATOM 2108 O O . PRO A 1 9 ? 1.739 -10.521 -6.929 1.00 74.35 9 PRO A O 6
ATOM 2119 N N . CYS A 1 10 ? 2.846 -10.204 -8.862 1.00 40.41 10 CYS A N 6
ATOM 2120 C CA . CYS A 1 10 ? 2.906 -11.623 -9.189 1.00 20.11 10 CYS A CA 6
ATOM 2121 C C . CYS A 1 10 ? 4.352 -12.083 -9.353 1.00 52.35 10 CYS A C 6
ATOM 2122 O O . CYS A 1 10 ? 4.867 -12.158 -10.468 1.00 5.11 10 CYS A O 6
ATOM 2129 N N . GLY A 1 11 ? 5.001 -12.390 -8.234 1.00 53.51 11 GLY A N 6
ATOM 2130 C CA . GLY A 1 11 ? 6.380 -12.838 -8.275 1.00 62.05 11 GLY A CA 6
ATOM 2131 C C . GLY A 1 11 ? 7.270 -11.902 -9.069 1.00 25.31 11 GLY A C 6
ATOM 2132 O O . GLY A 1 11 ? 7.822 -12.285 -10.100 1.00 41.40 11 GLY A O 6
ATOM 2136 N N . GLY A 1 12 ? 7.410 -10.671 -8.588 1.00 0.41 12 GLY A N 6
ATOM 2137 C CA . GLY A 1 12 ? 8.239 -9.696 -9.273 1.00 21.21 12 GLY A CA 6
ATOM 2138 C C . GLY A 1 12 ? 7.613 -9.209 -10.565 1.00 5.54 12 GLY A C 6
ATOM 2139 O O . GLY A 1 12 ? 8.276 -8.564 -11.377 1.00 54.10 12 GLY A O 6
ATOM 2143 N N . GLU A 1 13 ? 6.335 -9.518 -10.755 1.00 72.41 13 GLU A N 6
ATOM 2144 C CA . GLU A 1 13 ? 5.621 -9.109 -11.959 1.00 45.21 13 GLU A CA 6
ATOM 2145 C C . GLU A 1 13 ? 4.431 -8.221 -11.610 1.00 54.44 13 GLU A C 6
ATOM 2146 O O . GLU A 1 13 ? 4.283 -7.781 -10.470 1.00 13.52 13 GLU A O 6
ATOM 2158 N N . CYS A 1 14 ? 3.584 -7.960 -12.601 1.00 30.51 14 CYS A N 6
ATOM 2159 C CA . CYS A 1 14 ? 2.406 -7.124 -12.401 1.00 64.44 14 CYS A CA 6
ATOM 2160 C C . CYS A 1 14 ? 1.270 -7.556 -13.324 1.00 20.44 14 CYS A C 6
ATOM 2161 O O . CYS A 1 14 ? 1.297 -7.293 -14.526 1.00 42.12 14 CYS A O 6
ATOM 2168 N N . CYS A 1 15 ? 0.272 -8.221 -12.752 1.00 33.32 15 CYS A N 6
ATOM 2169 C CA . CYS A 1 15 ? -0.875 -8.691 -13.521 1.00 4.44 15 CYS A CA 6
ATOM 2170 C C . CYS A 1 15 ? -2.027 -7.693 -13.443 1.00 21.23 15 CYS A C 6
ATOM 2171 O O . CYS A 1 15 ? -2.627 -7.502 -12.385 1.00 31.35 15 CYS A O 6
ATOM 2178 N N . CYS A 1 16 ? -2.331 -7.060 -14.570 1.00 41.45 16 CYS A N 6
ATOM 2179 C CA . CYS A 1 16 ? -3.410 -6.082 -14.632 1.00 14.22 16 CYS A CA 6
ATOM 2180 C C . CYS A 1 16 ? -4.651 -6.681 -15.289 1.00 24.04 16 CYS A C 6
ATOM 2181 O O . CYS A 1 16 ? -4.556 -7.634 -16.061 1.00 51.25 16 CYS A O 6
ATOM 2188 N N . GLU A 1 17 ? -5.812 -6.115 -14.975 1.00 2.11 17 GLU A N 6
ATOM 2189 C CA . GLU A 1 17 ? -7.070 -6.594 -15.534 1.00 53.14 17 GLU A CA 6
ATOM 2190 C C . GLU A 1 17 ? -7.039 -6.552 -17.059 1.00 65.35 17 GLU A C 6
ATOM 2191 O O . GLU A 1 17 ? -6.228 -5.855 -17.670 1.00 23.31 17 GLU A O 6
ATOM 2203 N N . PRO A 1 18 ? -7.942 -7.317 -17.691 1.00 3.03 18 PRO A N 6
ATOM 2204 C CA . PRO A 1 18 ? -8.911 -8.151 -16.975 1.00 35.23 18 PRO A CA 6
ATOM 2205 C C . PRO A 1 18 ? -8.253 -9.335 -16.275 1.00 62.34 18 PRO A C 6
ATOM 2206 O O . PRO A 1 18 ? -8.879 -10.015 -15.463 1.00 4.42 18 PRO A O 6
ATOM 2217 N N . ASN A 1 19 ? -6.986 -9.576 -16.597 1.00 21.53 19 ASN A N 6
ATOM 2218 C CA . ASN A 1 19 ? -6.242 -10.679 -15.999 1.00 33.44 19 ASN A CA 6
ATOM 2219 C C . ASN A 1 19 ? -6.315 -10.622 -14.476 1.00 2.22 19 ASN A C 6
ATOM 2220 O O . ASN A 1 19 ? -6.838 -9.665 -13.905 1.00 34.33 19 ASN A O 6
ATOM 2231 N N . SER A 1 20 ? -5.785 -11.652 -13.824 1.00 70.12 20 SER A N 6
ATOM 2232 C CA . SER A 1 20 ? -5.792 -11.721 -12.368 1.00 12.24 20 SER A CA 6
ATOM 2233 C C . SER A 1 20 ? -4.493 -12.327 -11.846 1.00 31.30 20 SER A C 6
ATOM 2234 O O . SER A 1 20 ? -3.876 -13.164 -12.506 1.00 3.21 20 SER A O 6
ATOM 2242 N N . CYS A 1 21 ? -4.084 -11.899 -10.656 1.00 64.45 21 CYS A N 6
ATOM 2243 C CA . CYS A 1 21 ? -2.858 -12.398 -10.044 1.00 72.11 21 CYS A CA 6
ATOM 2244 C C . CYS A 1 21 ? -3.165 -13.495 -9.029 1.00 21.41 21 CYS A C 6
ATOM 2245 O O . CYS A 1 21 ? -3.423 -13.217 -7.858 1.00 4.35 21 CYS A O 6
ATOM 2252 N N . ILE A 1 22 ? -3.135 -14.742 -9.487 1.00 22.43 22 ILE A N 6
ATOM 2253 C CA . ILE A 1 22 ? -3.408 -15.881 -8.619 1.00 31.02 22 ILE A CA 6
ATOM 2254 C C . ILE A 1 22 ? -2.342 -16.960 -8.776 1.00 75.42 22 ILE A C 6
ATOM 2255 O O . ILE A 1 22 ? -1.688 -17.054 -9.815 1.00 32.41 22 ILE A O 6
ATOM 2271 N N . ASP A 1 23 ? -2.175 -17.774 -7.740 1.00 2.04 23 ASP A N 6
ATOM 2272 C CA . ASP A 1 23 ? -1.191 -18.850 -7.763 1.00 44.22 23 ASP A CA 6
ATOM 2273 C C . ASP A 1 23 ? 0.202 -18.306 -8.067 1.00 51.30 23 ASP A C 6
ATOM 2274 O O . ASP A 1 23 ? 1.076 -19.035 -8.534 1.00 1.33 23 ASP A O 6
ATOM 2283 N N . GLY A 1 24 ? 0.400 -17.018 -7.800 1.00 23.44 24 GLY A N 6
ATOM 2284 C CA . GLY A 1 24 ? 1.688 -16.398 -8.052 1.00 32.21 24 GLY A CA 6
ATOM 2285 C C . GLY A 1 24 ? 1.940 -16.166 -9.528 1.00 64.44 24 GLY A C 6
ATOM 2286 O O . GLY A 1 24 ? 3.025 -15.735 -9.921 1.00 22.40 24 GLY A O 6
ATOM 2290 N N . THR A 1 25 ? 0.937 -16.455 -10.351 1.00 53.54 25 THR A N 6
ATOM 2291 C CA . THR A 1 25 ? 1.056 -16.278 -11.793 1.00 52.11 25 THR A CA 6
ATOM 2292 C C . THR A 1 25 ? -0.054 -15.382 -12.331 1.00 33.31 25 THR A C 6
ATOM 2293 O O . THR A 1 25 ? -1.000 -15.050 -11.615 1.00 63.21 25 THR A O 6
ATOM 2304 N N . CYS A 1 26 ? 0.066 -14.994 -13.596 1.00 75.31 26 CYS A N 6
ATOM 2305 C CA . CYS A 1 26 ? -0.928 -14.137 -14.231 1.00 11.21 26 CYS A CA 6
ATOM 2306 C C . CYS A 1 26 ? -2.016 -14.970 -14.903 1.00 44.11 26 CYS A C 6
ATOM 2307 O O . CYS A 1 26 ? -1.827 -15.484 -16.006 1.00 44.11 26 CYS A O 6
ATOM 2314 N N . HIS A 1 27 ? -3.155 -15.099 -14.231 1.00 11.22 27 HIS A N 6
ATOM 2315 C CA . HIS A 1 27 ? -4.274 -15.869 -14.763 1.00 1.40 27 HIS A CA 6
ATOM 2316 C C . HIS A 1 27 ? -5.051 -15.056 -15.794 1.00 44.15 27 HIS A C 6
ATOM 2317 O O . HIS A 1 27 ? -5.888 -14.225 -15.442 1.00 52.32 27 HIS A O 6
ATOM 2331 N N . HIS A 1 28 ? -4.767 -15.301 -17.070 1.00 3.03 28 HIS A N 6
ATOM 2332 C CA . HIS A 1 28 ? -5.439 -14.592 -18.153 1.00 3.44 28 HIS A CA 6
ATOM 2333 C C . HIS A 1 28 ? -6.954 -14.686 -18.006 1.00 34.23 28 HIS A C 6
ATOM 2334 O O . HIS A 1 28 ? -7.461 -15.468 -17.202 1.00 12.11 28 HIS A O 6
ATOM 2348 N N . GLU A 1 29 ? -7.671 -13.884 -18.787 1.00 32.21 29 GLU A N 6
ATOM 2349 C CA . GLU A 1 29 ? -9.129 -13.877 -18.741 1.00 64.35 29 GLU A CA 6
ATOM 2350 C C . GLU A 1 29 ? -9.716 -13.803 -20.148 1.00 35.23 29 GLU A C 6
ATOM 2351 O O . GLU A 1 29 ? -9.098 -13.260 -21.063 1.00 22.11 29 GLU A O 6
ATOM 2363 N N . SER A 1 30 ? -10.915 -14.354 -20.311 1.00 51.05 30 SER A N 6
ATOM 2364 C CA . SER A 1 30 ? -11.585 -14.355 -21.606 1.00 55.25 30 SER A CA 6
ATOM 2365 C C . SER A 1 30 ? -12.702 -13.316 -21.641 1.00 10.42 30 SER A C 6
ATOM 2366 O O . SER A 1 30 ? -13.637 -13.367 -20.842 1.00 12.51 30 SER A O 6
ATOM 2374 N N . SER A 1 31 ? -12.596 -12.373 -22.572 1.00 74.32 31 SER A N 6
ATOM 2375 C CA . SER A 1 31 ? -13.594 -11.319 -22.710 1.00 13.14 31 SER A CA 6
ATOM 2376 C C . SER A 1 31 ? -14.246 -11.364 -24.088 1.00 74.41 31 SER A C 6
ATOM 2377 O O . SER A 1 31 ? -13.715 -11.944 -25.036 1.00 12.14 31 SER A O 6
ATOM 2385 N N . PRO A 1 32 ? -15.427 -10.738 -24.204 1.00 61.22 32 PRO A N 6
ATOM 2386 C CA . PRO A 1 32 ? -16.178 -10.692 -25.462 1.00 40.32 32 PRO A CA 6
ATOM 2387 C C . PRO A 1 32 ? -15.500 -9.816 -26.510 1.00 64.34 32 PRO A C 6
ATOM 2388 O O . PRO A 1 32 ? -15.635 -8.594 -26.493 1.00 5.31 32 PRO A O 6
ATOM 2399 N N . ASN A 1 33 ? -14.770 -10.451 -27.423 1.00 13.24 33 ASN A N 6
ATOM 2400 C CA . ASN A 1 33 ? -14.071 -9.729 -28.479 1.00 4.10 33 ASN A CA 6
ATOM 2401 C C . ASN A 1 33 ? -14.703 -10.007 -29.839 1.00 70.42 33 ASN A C 6
ATOM 2402 O O . ASN A 1 33 ? -14.097 -9.754 -30.880 1.00 1.32 33 ASN A O 6
ATOM 2413 N N . GLU A 1 1 ? 1.010 -1.478 0.336 1.00 12.22 1 GLU A N 7
ATOM 2414 C CA . GLU A 1 1 ? 1.535 -0.858 -0.875 1.00 24.52 1 GLU A CA 7
ATOM 2415 C C . GLU A 1 1 ? 0.978 -1.541 -2.121 1.00 1.22 1 GLU A C 7
ATOM 2416 O O . GLU A 1 1 ? 0.937 -2.768 -2.203 1.00 72.53 1 GLU A O 7
ATOM 2428 N N . ASP A 1 2 ? 0.550 -0.736 -3.087 1.00 62.12 2 ASP A N 7
ATOM 2429 C CA . ASP A 1 2 ? -0.004 -1.261 -4.330 1.00 14.14 2 ASP A CA 7
ATOM 2430 C C . ASP A 1 2 ? 1.102 -1.552 -5.338 1.00 62.15 2 ASP A C 7
ATOM 2431 O O . ASP A 1 2 ? 2.285 -1.371 -5.048 1.00 40.53 2 ASP A O 7
ATOM 2440 N N . CYS A 1 3 ? 0.710 -2.006 -6.524 1.00 43.13 3 CYS A N 7
ATOM 2441 C CA . CYS A 1 3 ? 1.668 -2.324 -7.576 1.00 71.24 3 CYS A CA 7
ATOM 2442 C C . CYS A 1 3 ? 1.575 -1.318 -8.719 1.00 52.55 3 CYS A C 7
ATOM 2443 O O . CYS A 1 3 ? 2.490 -0.526 -8.940 1.00 4.24 3 CYS A O 7
ATOM 2450 N N . GLY A 1 4 ? 0.461 -1.355 -9.444 1.00 53.43 4 GLY A N 7
ATOM 2451 C CA . GLY A 1 4 ? 0.268 -0.441 -10.555 1.00 71.35 4 GLY A CA 7
ATOM 2452 C C . GLY A 1 4 ? -1.194 -0.123 -10.798 1.00 33.25 4 GLY A C 7
ATOM 2453 O O . GLY A 1 4 ? -2.041 -0.370 -9.939 1.00 23.34 4 GLY A O 7
ATOM 2457 N N . SER A 1 5 ? -1.492 0.428 -11.970 1.00 12.13 5 SER A N 7
ATOM 2458 C CA . SER A 1 5 ? -2.862 0.786 -12.320 1.00 63.12 5 SER A CA 7
ATOM 2459 C C . SER A 1 5 ? -3.755 -0.451 -12.354 1.00 4.23 5 SER A C 7
ATOM 2460 O O . SER A 1 5 ? -3.827 -1.151 -13.364 1.00 2.30 5 SER A O 7
ATOM 2468 N N . ASP A 1 6 ? -4.433 -0.713 -11.242 1.00 23.20 6 ASP A N 7
ATOM 2469 C CA . ASP A 1 6 ? -5.322 -1.865 -11.143 1.00 13.53 6 ASP A CA 7
ATOM 2470 C C . ASP A 1 6 ? -4.542 -3.168 -11.280 1.00 44.14 6 ASP A C 7
ATOM 2471 O O . ASP A 1 6 ? -5.067 -4.171 -11.765 1.00 50.41 6 ASP A O 7
ATOM 2480 N N . CYS A 1 7 ? -3.284 -3.146 -10.852 1.00 20.41 7 CYS A N 7
ATOM 2481 C CA . CYS A 1 7 ? -2.429 -4.325 -10.928 1.00 73.03 7 CYS A CA 7
ATOM 2482 C C . CYS A 1 7 ? -2.206 -4.926 -9.543 1.00 41.44 7 CYS A C 7
ATOM 2483 O O . CYS A 1 7 ? -2.400 -4.258 -8.528 1.00 20.33 7 CYS A O 7
ATOM 2490 N N . MET A 1 8 ? -1.796 -6.190 -9.512 1.00 15.53 8 MET A N 7
ATOM 2491 C CA . MET A 1 8 ? -1.545 -6.880 -8.252 1.00 11.42 8 MET A CA 7
ATOM 2492 C C . MET A 1 8 ? -0.205 -7.608 -8.289 1.00 34.21 8 MET A C 7
ATOM 2493 O O . MET A 1 8 ? 0.295 -7.983 -9.349 1.00 63.13 8 MET A O 7
ATOM 2507 N N . PRO A 1 9 ? 0.390 -7.814 -7.105 1.00 23.21 9 PRO A N 7
ATOM 2508 C CA . PRO A 1 9 ? 1.680 -8.500 -6.976 1.00 53.51 9 PRO A CA 7
ATOM 2509 C C . PRO A 1 9 ? 1.580 -9.987 -7.295 1.00 71.23 9 PRO A C 7
ATOM 2510 O O . PRO A 1 9 ? 0.858 -10.729 -6.628 1.00 53.32 9 PRO A O 7
ATOM 2521 N N . CYS A 1 10 ? 2.309 -10.418 -8.319 1.00 23.31 10 CYS A N 7
ATOM 2522 C CA . CYS A 1 10 ? 2.303 -11.818 -8.727 1.00 44.11 10 CYS A CA 7
ATOM 2523 C C . CYS A 1 10 ? 3.711 -12.406 -8.674 1.00 15.11 10 CYS A C 7
ATOM 2524 O O . CYS A 1 10 ? 4.403 -12.480 -9.688 1.00 54.03 10 CYS A O 7
ATOM 2531 N N . GLY A 1 11 ? 4.127 -12.823 -7.482 1.00 60.51 11 GLY A N 7
ATOM 2532 C CA . GLY A 1 11 ? 5.449 -13.400 -7.318 1.00 52.33 11 GLY A CA 7
ATOM 2533 C C . GLY A 1 11 ? 6.541 -12.518 -7.892 1.00 34.40 11 GLY A C 7
ATOM 2534 O O . GLY A 1 11 ? 7.226 -12.904 -8.838 1.00 41.20 11 GLY A O 7
ATOM 2538 N N . GLY A 1 12 ? 6.702 -11.330 -7.319 1.00 0.43 12 GLY A N 7
ATOM 2539 C CA . GLY A 1 12 ? 7.718 -10.409 -7.793 1.00 44.05 12 GLY A CA 7
ATOM 2540 C C . GLY A 1 12 ? 7.366 -9.799 -9.136 1.00 4.54 12 GLY A C 7
ATOM 2541 O O . GLY A 1 12 ? 8.206 -9.166 -9.776 1.00 32.23 12 GLY A O 7
ATOM 2545 N N . GLU A 1 13 ? 6.122 -9.990 -9.563 1.00 2.41 13 GLU A N 7
ATOM 2546 C CA . GLU A 1 13 ? 5.663 -9.455 -10.839 1.00 50.53 13 GLU A CA 7
ATOM 2547 C C . GLU A 1 13 ? 4.513 -8.473 -10.635 1.00 53.44 13 GLU A C 7
ATOM 2548 O O . GLU A 1 13 ? 4.213 -8.075 -9.509 1.00 71.21 13 GLU A O 7
ATOM 2560 N N . CYS A 1 14 ? 3.872 -8.085 -11.733 1.00 42.31 14 CYS A N 7
ATOM 2561 C CA . CYS A 1 14 ? 2.756 -7.149 -11.677 1.00 52.12 14 CYS A CA 7
ATOM 2562 C C . CYS A 1 14 ? 1.761 -7.421 -12.802 1.00 41.01 14 CYS A C 7
ATOM 2563 O O . CYS A 1 14 ? 2.024 -7.116 -13.966 1.00 1.13 14 CYS A O 7
ATOM 2570 N N . CYS A 1 15 ? 0.617 -7.997 -12.447 1.00 4.44 15 CYS A N 7
ATOM 2571 C CA . CYS A 1 15 ? -0.417 -8.311 -13.424 1.00 55.52 15 CYS A CA 7
ATOM 2572 C C . CYS A 1 15 ? -1.475 -7.211 -13.469 1.00 63.12 15 CYS A C 7
ATOM 2573 O O . CYS A 1 15 ? -2.229 -7.020 -12.515 1.00 3.24 15 CYS A O 7
ATOM 2580 N N . CYS A 1 16 ? -1.524 -6.491 -14.585 1.00 13.01 16 CYS A N 7
ATOM 2581 C CA . CYS A 1 16 ? -2.488 -5.411 -14.756 1.00 41.51 16 CYS A CA 7
ATOM 2582 C C . CYS A 1 16 ? -3.646 -5.851 -15.647 1.00 41.53 16 CYS A C 7
ATOM 2583 O O . CYS A 1 16 ? -3.504 -6.764 -16.459 1.00 32.40 16 CYS A O 7
ATOM 2590 N N . GLU A 1 17 ? -4.790 -5.193 -15.489 1.00 13.11 17 GLU A N 7
ATOM 2591 C CA . GLU A 1 17 ? -5.972 -5.517 -16.279 1.00 34.02 17 GLU A CA 7
ATOM 2592 C C . GLU A 1 17 ? -5.679 -5.396 -17.771 1.00 72.25 17 GLU A C 7
ATOM 2593 O O . GLU A 1 17 ? -4.719 -4.749 -18.191 1.00 34.21 17 GLU A O 7
ATOM 2605 N N . PRO A 1 18 ? -6.525 -6.034 -18.594 1.00 32.43 18 PRO A N 7
ATOM 2606 C CA . PRO A 1 18 ? -7.671 -6.808 -18.106 1.00 23.12 18 PRO A CA 7
ATOM 2607 C C . PRO A 1 18 ? -7.245 -8.087 -17.392 1.00 51.32 18 PRO A C 7
ATOM 2608 O O . PRO A 1 18 ? -8.056 -8.745 -16.742 1.00 61.02 18 PRO A O 7
ATOM 2619 N N . ASN A 1 19 ? -5.968 -8.432 -17.518 1.00 2.22 19 ASN A N 7
ATOM 2620 C CA . ASN A 1 19 ? -5.435 -9.632 -16.884 1.00 64.43 19 ASN A CA 7
ATOM 2621 C C . ASN A 1 19 ? -5.760 -9.651 -15.394 1.00 22.12 19 ASN A C 7
ATOM 2622 O O . ASN A 1 19 ? -6.286 -8.680 -14.851 1.00 34.14 19 ASN A O 7
ATOM 2633 N N . SER A 1 20 ? -5.442 -10.763 -14.738 1.00 43.22 20 SER A N 7
ATOM 2634 C CA . SER A 1 20 ? -5.703 -10.910 -13.311 1.00 43.21 20 SER A CA 7
ATOM 2635 C C . SER A 1 20 ? -4.567 -11.664 -12.626 1.00 73.31 20 SER A C 7
ATOM 2636 O O . SER A 1 20 ? -3.919 -12.518 -13.232 1.00 42.12 20 SER A O 7
ATOM 2644 N N . CYS A 1 21 ? -4.332 -11.343 -11.358 1.00 72.23 21 CYS A N 7
ATOM 2645 C CA . CYS A 1 21 ? -3.276 -11.989 -10.589 1.00 4.43 21 CYS A CA 7
ATOM 2646 C C . CYS A 1 21 ? -3.842 -13.105 -9.716 1.00 54.02 21 CYS A C 7
ATOM 2647 O O . CYS A 1 21 ? -4.271 -12.867 -8.587 1.00 10.33 21 CYS A O 7
ATOM 2654 N N . ILE A 1 22 ? -3.841 -14.323 -10.248 1.00 43.41 22 ILE A N 7
ATOM 2655 C CA . ILE A 1 22 ? -4.353 -15.475 -9.518 1.00 32.32 22 ILE A CA 7
ATOM 2656 C C . ILE A 1 22 ? -3.372 -16.641 -9.573 1.00 30.32 22 ILE A C 7
ATOM 2657 O O . ILE A 1 22 ? -2.561 -16.741 -10.494 1.00 75.11 22 ILE A O 7
ATOM 2673 N N . ASP A 1 23 ? -3.452 -17.522 -8.581 1.00 54.05 23 ASP A N 7
ATOM 2674 C CA . ASP A 1 23 ? -2.573 -18.684 -8.518 1.00 14.12 23 ASP A CA 7
ATOM 2675 C C . ASP A 1 23 ? -1.108 -18.260 -8.551 1.00 15.54 23 ASP A C 7
ATOM 2676 O O . ASP A 1 23 ? -0.233 -19.042 -8.918 1.00 31.02 23 ASP A O 7
ATOM 2685 N N . GLY A 1 24 ? -0.850 -17.014 -8.165 1.00 5.33 24 GLY A N 7
ATOM 2686 C CA . GLY A 1 24 ? 0.510 -16.507 -8.159 1.00 2.55 24 GLY A CA 7
ATOM 2687 C C . GLY A 1 24 ? 1.029 -16.221 -9.554 1.00 14.51 24 GLY A C 7
ATOM 2688 O O . GLY A 1 24 ? 2.197 -15.874 -9.732 1.00 71.22 24 GLY A O 7
ATOM 2692 N N . THR A 1 25 ? 0.159 -16.367 -10.548 1.00 55.15 25 THR A N 7
ATOM 2693 C CA . THR A 1 25 ? 0.535 -16.125 -11.935 1.00 43.14 25 THR A CA 7
ATOM 2694 C C . THR A 1 25 ? -0.388 -15.100 -12.585 1.00 63.31 25 THR A C 7
ATOM 2695 O O . THR A 1 25 ? -1.410 -14.720 -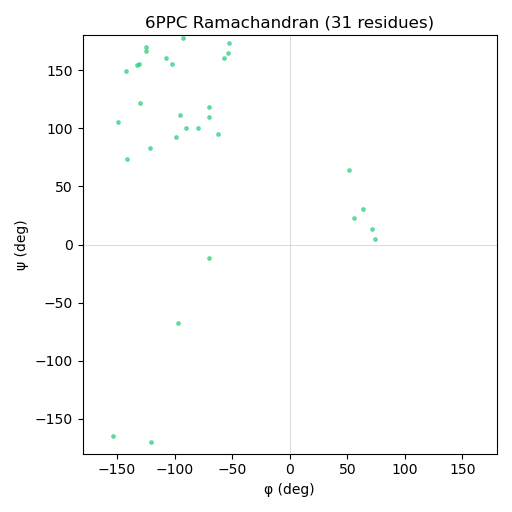12.013 1.00 43.55 25 THR A O 7
ATOM 2706 N N . CYS A 1 26 ? -0.022 -14.657 -13.783 1.00 61.33 26 CYS A N 7
ATOM 2707 C CA . CYS A 1 26 ? -0.817 -13.676 -14.512 1.00 31.41 26 CYS A CA 7
ATOM 2708 C C . CYS A 1 26 ? -1.841 -14.365 -15.410 1.00 12.04 26 CYS A C 7
ATOM 2709 O O . CYS A 1 26 ? -1.512 -14.835 -16.499 1.00 25.10 26 CYS A O 7
ATOM 2716 N N . HIS A 1 27 ? -3.085 -14.420 -14.944 1.00 72.54 27 HIS A N 7
ATOM 2717 C CA . HIS A 1 27 ? -4.158 -15.051 -15.705 1.00 54.41 27 HIS A CA 7
ATOM 2718 C C . HIS A 1 27 ? -4.677 -14.113 -16.792 1.00 32.35 27 HIS A C 7
ATOM 2719 O O . HIS A 1 27 ? -5.485 -13.223 -16.524 1.00 4.21 27 HIS A O 7
ATOM 2733 N N . HIS A 1 28 ? -4.207 -14.319 -18.018 1.00 35.31 28 HIS A N 7
ATOM 2734 C CA . HIS A 1 28 ? -4.624 -13.492 -19.145 1.00 20.31 28 HIS A CA 7
ATOM 2735 C C . HIS A 1 28 ? -6.143 -13.489 -19.284 1.00 73.55 28 HIS A C 7
ATOM 2736 O O . HIS A 1 28 ? -6.832 -14.312 -18.683 1.00 31.53 28 HIS A O 7
ATOM 2750 N N . GLU A 1 29 ? -6.658 -12.558 -20.081 1.00 61.13 29 GLU A N 7
ATOM 2751 C CA . GLU A 1 29 ? -8.096 -12.448 -20.298 1.00 22.24 29 GLU A CA 7
ATOM 2752 C C . GLU A 1 29 ? -8.414 -12.316 -21.784 1.00 61.42 29 GLU A C 7
ATOM 2753 O O . GLU A 1 29 ? -7.842 -11.478 -22.480 1.00 43.24 29 GLU A O 7
ATOM 2765 N N . SER A 1 30 ? -9.330 -13.151 -22.264 1.00 33.45 30 SER A N 7
ATOM 2766 C CA . SER A 1 30 ? -9.722 -13.132 -23.668 1.00 70.00 30 SER A CA 7
ATOM 2767 C C . SER A 1 30 ? -11.046 -12.397 -23.853 1.00 32.15 30 SER A C 7
ATOM 2768 O O . SER A 1 30 ? -11.079 -11.267 -24.339 1.00 0.33 30 SER A O 7
ATOM 2776 N N . SER A 1 31 ? -12.137 -13.048 -23.461 1.00 23.25 31 SER A N 7
ATOM 2777 C CA . SER A 1 31 ? -13.465 -12.459 -23.586 1.00 21.44 31 SER A CA 7
ATOM 2778 C C . SER A 1 31 ? -14.245 -12.596 -22.281 1.00 44.33 31 SER A C 7
ATOM 2779 O O . SER A 1 31 ? -13.930 -13.421 -21.424 1.00 32.14 31 SER A O 7
ATOM 2787 N N . PRO A 1 32 ? -15.287 -11.766 -22.127 1.00 34.31 32 PRO A N 7
ATOM 2788 C CA . PRO A 1 32 ? -16.135 -11.774 -20.931 1.00 22.22 32 PRO A CA 7
ATOM 2789 C C . PRO A 1 32 ? -16.994 -13.030 -20.838 1.00 35.23 32 PRO A C 7
ATOM 2790 O O . PRO A 1 32 ? -17.519 -13.357 -19.774 1.00 61.11 32 PRO A O 7
ATOM 2801 N N . ASN A 1 33 ? -17.134 -13.731 -21.959 1.00 11.43 33 ASN A N 7
ATOM 2802 C CA . ASN A 1 33 ? -17.931 -14.951 -22.003 1.00 22.31 33 ASN A CA 7
ATOM 2803 C C . ASN A 1 33 ? -17.039 -16.177 -22.178 1.00 51.22 33 ASN A C 7
ATOM 2804 O O . ASN A 1 33 ? -15.824 -16.055 -22.330 1.00 22.31 33 ASN A O 7
ATOM 2815 N N . GLU A 1 1 ? 2.790 2.103 -1.402 1.00 2.51 1 GLU A N 8
ATOM 2816 C CA . GLU A 1 1 ? 3.652 1.094 -2.006 1.00 34.33 1 GLU A CA 8
ATOM 2817 C C . GLU A 1 1 ? 2.830 0.079 -2.795 1.00 74.20 1 GLU A C 8
ATOM 2818 O O . GLU A 1 1 ? 2.689 -1.074 -2.386 1.00 54.05 1 GLU A O 8
ATOM 2830 N N . ASP A 1 2 ? 2.289 0.516 -3.927 1.00 2.31 2 ASP A N 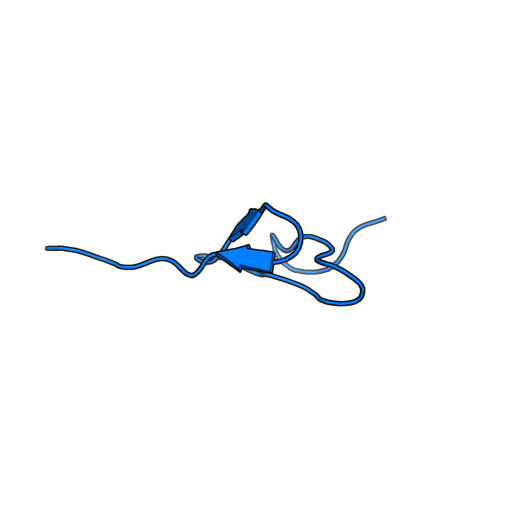8
ATOM 2831 C CA . ASP A 1 2 ? 1.481 -0.353 -4.775 1.00 5.14 2 ASP A CA 8
ATOM 2832 C C . ASP A 1 2 ? 2.226 -0.703 -6.059 1.00 54.05 2 ASP A C 8
ATOM 2833 O O . ASP A 1 2 ? 3.111 0.033 -6.497 1.00 20.41 2 ASP A O 8
ATOM 2842 N N . CYS A 1 3 ? 1.861 -1.831 -6.660 1.00 22.25 3 CYS A N 8
ATOM 2843 C CA . CYS A 1 3 ? 2.494 -2.281 -7.893 1.00 44.24 3 CYS A CA 8
ATOM 2844 C C . CYS A 1 3 ? 2.208 -1.311 -9.036 1.00 62.03 3 CYS A C 8
ATOM 2845 O O . CYS A 1 3 ? 3.113 -0.650 -9.545 1.00 35.11 3 CYS A O 8
ATOM 2852 N N . GLY A 1 4 ? 0.942 -1.232 -9.435 1.00 1.20 4 GLY A N 8
ATOM 2853 C CA . GLY A 1 4 ? 0.559 -0.341 -10.514 1.00 53.14 4 GLY A CA 8
ATOM 2854 C C . GLY A 1 4 ? -0.922 -0.018 -10.501 1.00 12.40 4 GLY A C 8
ATOM 2855 O O . GLY A 1 4 ? -1.610 -0.266 -9.511 1.00 22.42 4 GLY A O 8
ATOM 2859 N N . SER A 1 5 ? -1.415 0.540 -11.602 1.00 44.24 5 SER A N 8
ATOM 2860 C CA . SER A 1 5 ? -2.823 0.903 -11.711 1.00 44.55 5 SER A CA 8
ATOM 2861 C C . SER A 1 5 ? -3.712 -0.331 -11.600 1.00 13.13 5 SER A C 8
ATOM 2862 O O . SER A 1 5 ? -3.958 -1.024 -12.587 1.00 24.41 5 SER A O 8
ATOM 2870 N N . ASP A 1 6 ? -4.192 -0.599 -10.390 1.00 55.53 6 ASP A N 8
ATOM 2871 C CA . ASP A 1 6 ? -5.056 -1.748 -10.148 1.00 30.32 6 ASP A CA 8
ATOM 2872 C C . ASP A 1 6 ? -4.315 -3.053 -10.426 1.00 54.42 6 ASP A C 8
ATOM 2873 O O . ASP A 1 6 ? -4.924 -4.060 -10.789 1.00 13.41 6 ASP A O 8
ATOM 2882 N N . CYS A 1 7 ? -2.998 -3.027 -10.255 1.00 41.14 7 CYS A N 8
ATOM 2883 C CA . CYS A 1 7 ? -2.173 -4.206 -10.489 1.00 42.14 7 CYS A CA 8
ATOM 2884 C C . CYS A 1 7 ? -1.723 -4.826 -9.170 1.00 13.04 7 CYS A C 8
ATOM 2885 O O . CYS A 1 7 ? -1.729 -4.168 -8.129 1.00 63.25 7 CYS A O 8
ATOM 2892 N N . MET A 1 8 ? -1.335 -6.096 -9.221 1.00 4.21 8 MET A N 8
ATOM 2893 C CA . MET A 1 8 ? -0.881 -6.804 -8.030 1.00 25.31 8 MET A CA 8
ATOM 2894 C C . MET A 1 8 ? 0.414 -7.561 -8.308 1.00 62.31 8 MET A C 8
ATOM 2895 O O . MET A 1 8 ? 0.710 -7.937 -9.443 1.00 4.43 8 MET A O 8
ATOM 2909 N N . PRO A 1 9 ? 1.205 -7.792 -7.250 1.00 4.43 9 PRO A N 8
ATOM 2910 C CA . PRO A 1 9 ? 2.481 -8.506 -7.356 1.00 1.14 9 PRO A CA 8
ATOM 2911 C C . PRO A 1 9 ? 2.292 -9.988 -7.660 1.00 41.05 9 PRO A C 8
ATOM 2912 O O . PRO A 1 9 ? 1.655 -10.713 -6.896 1.00 71.31 9 PRO A O 8
ATOM 2923 N N . CYS A 1 10 ? 2.850 -10.432 -8.782 1.00 31.54 10 CYS A N 8
ATOM 2924 C CA . CYS A 1 10 ? 2.743 -11.828 -9.188 1.00 62.42 10 CYS A CA 8
ATOM 2925 C C . CYS A 1 10 ? 4.125 -12.455 -9.349 1.00 21.30 10 CYS A C 8
ATOM 2926 O O . CYS A 1 10 ? 4.652 -12.547 -10.457 1.00 53.00 10 CYS A O 8
ATOM 2933 N N . GLY A 1 11 ? 4.707 -12.886 -8.234 1.00 1.03 11 GLY A N 8
ATOM 2934 C CA . GLY A 1 11 ? 6.022 -13.499 -8.272 1.00 41.21 11 GLY A CA 8
ATOM 2935 C C . GLY A 1 11 ? 7.040 -12.643 -8.999 1.00 53.45 11 GLY A C 8
ATOM 2936 O O . GLY A 1 11 ? 7.489 -12.992 -10.090 1.00 62.00 11 GLY A O 8
ATOM 2940 N N . GLY A 1 12 ? 7.403 -11.516 -8.395 1.00 2.52 12 GLY A N 8
ATOM 2941 C CA . GLY A 1 12 ? 8.370 -10.624 -9.007 1.00 41.55 12 GLY A CA 8
ATOM 2942 C C . GLY A 1 12 ? 7.837 -9.965 -10.264 1.00 74.23 12 GLY A C 8
ATOM 2943 O O . GLY A 1 12 ? 8.590 -9.349 -11.017 1.00 1.10 12 GLY A O 8
ATOM 2947 N N . GLU A 1 13 ? 6.534 -10.097 -10.492 1.00 74.34 13 GLU A N 8
ATOM 2948 C CA . GLU A 1 13 ? 5.901 -9.512 -11.669 1.00 5.12 13 GLU A CA 8
ATOM 2949 C C . GLU A 1 13 ? 4.751 -8.594 -11.268 1.00 15.42 13 GLU A C 8
ATOM 2950 O O . GLU A 1 13 ? 4.575 -8.277 -10.091 1.00 32.12 13 GLU A O 8
ATOM 2962 N N . CYS A 1 14 ? 3.969 -8.168 -12.255 1.00 22.51 14 CYS A N 8
ATOM 2963 C CA . CYS A 1 14 ? 2.836 -7.286 -12.008 1.00 15.14 14 CYS A CA 8
ATOM 2964 C C . CYS A 1 14 ? 1.700 -7.571 -12.987 1.00 4.11 14 CYS A C 8
ATOM 2965 O O . CYS A 1 14 ? 1.880 -7.493 -14.203 1.00 1.44 14 CYS A O 8
ATOM 2972 N N . CYS A 1 15 ? 0.531 -7.902 -12.449 1.00 3.52 15 CYS A N 8
ATOM 2973 C CA . CYS A 1 15 ? -0.634 -8.199 -13.273 1.00 42.42 15 CYS A CA 8
ATOM 2974 C C . CYS A 1 15 ? -1.673 -7.086 -13.167 1.00 61.13 15 CYS A C 8
ATOM 2975 O O . CYS A 1 15 ? -2.286 -6.892 -12.117 1.00 42.31 15 CYS A O 8
ATOM 2982 N N . CYS A 1 16 ? -1.866 -6.359 -14.262 1.00 52.53 16 CYS A N 8
ATOM 2983 C CA . CYS A 1 16 ? -2.830 -5.265 -14.294 1.00 73.43 16 CYS A CA 8
ATOM 2984 C C . CYS A 1 16 ? -4.113 -5.692 -15.002 1.00 71.00 16 CYS A C 8
ATOM 2985 O O . CYS A 1 16 ? -4.100 -6.590 -15.843 1.00 41.23 16 CYS A O 8
ATOM 2992 N N . GLU A 1 17 ? -5.219 -5.041 -14.654 1.00 61.12 17 GLU A N 8
ATOM 2993 C CA . GLU A 1 17 ? -6.510 -5.354 -15.256 1.00 2.11 17 GLU A CA 8
ATOM 2994 C C . GLU A 1 17 ? -6.452 -5.210 -16.774 1.00 65.40 17 GLU A C 8
ATOM 2995 O O . GLU A 1 17 ? -5.567 -4.557 -17.328 1.00 23.44 17 GLU A O 8
ATOM 3007 N N . PRO A 1 18 ? -7.417 -5.836 -17.464 1.00 44.24 18 PRO A N 8
ATOM 3008 C CA . PRO A 1 18 ? -8.475 -6.616 -16.816 1.00 64.53 18 PRO A CA 8
ATOM 3009 C C . PRO A 1 18 ? -7.947 -7.906 -16.197 1.00 2.13 18 PRO A C 8
ATOM 3010 O O . PRO A 1 18 ? -8.649 -8.575 -15.440 1.00 54.14 18 PRO A O 8
ATOM 3021 N N . ASN A 1 19 ? -6.704 -8.248 -16.522 1.00 75.22 19 ASN A N 8
ATOM 3022 C CA . ASN A 1 19 ? -6.083 -9.458 -15.997 1.00 64.30 19 ASN A CA 8
ATOM 3023 C C . ASN A 1 19 ? -6.190 -9.509 -14.476 1.00 4.20 19 ASN A C 8
ATOM 3024 O O . ASN A 1 19 ? -6.614 -8.543 -13.841 1.00 23.31 19 ASN A O 8
ATOM 3035 N N . SER A 1 20 ? -5.802 -10.641 -13.898 1.00 64.11 20 SER A N 8
ATOM 3036 C CA . SER A 1 20 ? -5.857 -10.819 -12.452 1.00 23.22 20 SER A CA 8
ATOM 3037 C C . SER A 1 20 ? -4.636 -11.587 -11.952 1.00 54.41 20 SER A C 8
ATOM 3038 O O . SER A 1 20 ? -4.078 -12.421 -12.665 1.00 52.01 20 SER A O 8
ATOM 3046 N N . CYS A 1 21 ? -4.227 -11.298 -10.721 1.00 52.13 21 CYS A N 8
ATOM 3047 C CA . CYS A 1 21 ? -3.073 -11.959 -10.124 1.00 12.21 21 CYS A CA 8
ATOM 3048 C C . CYS A 1 21 ? -3.512 -13.095 -9.204 1.00 55.53 21 CYS A C 8
ATOM 3049 O O . CYS A 1 21 ? -3.774 -12.882 -8.020 1.00 11.21 21 CYS A O 8
ATOM 3056 N N . ILE A 1 22 ? -3.591 -14.300 -9.758 1.00 4.12 22 ILE A N 8
ATOM 3057 C CA . ILE A 1 22 ? -3.997 -15.469 -8.988 1.00 5.14 22 ILE A CA 8
ATOM 3058 C C . ILE A 1 22 ? -3.032 -16.630 -9.202 1.00 21.34 22 ILE A C 8
ATOM 3059 O O . ILE A 1 22 ? -2.357 -16.709 -10.228 1.00 60.02 22 ILE A O 8
ATOM 3075 N N . ASP A 1 23 ? -2.973 -17.531 -8.227 1.00 14.23 23 ASP A N 8
ATOM 3076 C CA . ASP A 1 23 ? -2.093 -18.691 -8.309 1.00 55.20 23 ASP A CA 8
ATOM 3077 C C . ASP A 1 23 ? -0.647 -18.261 -8.534 1.00 52.13 23 ASP A C 8
ATOM 3078 O O . ASP A 1 23 ? 0.171 -19.034 -9.031 1.00 32.25 23 ASP A O 8
ATOM 3087 N N . GLY A 1 24 ? -0.340 -17.021 -8.167 1.00 5.34 24 GLY A N 8
ATOM 3088 C CA . GLY A 1 24 ? 1.008 -16.509 -8.338 1.00 13.14 24 GLY A CA 8
ATOM 3089 C C . GLY A 1 24 ? 1.326 -16.186 -9.784 1.00 61.20 24 GLY A C 8
ATOM 3090 O O . GLY A 1 24 ? 2.455 -15.822 -10.113 1.00 44.24 24 GLY A O 8
ATOM 3094 N N . THR A 1 25 ? 0.329 -16.321 -10.652 1.00 75.45 25 THR A N 8
ATOM 3095 C CA . THR A 1 25 ? 0.508 -16.045 -12.072 1.00 2.50 25 THR A CA 8
ATOM 3096 C C . THR A 1 25 ? -0.497 -15.009 -12.562 1.00 13.33 25 THR A C 8
ATOM 3097 O O . THR A 1 25 ? -1.430 -14.646 -11.844 1.00 73.43 25 THR A O 8
ATOM 3108 N N . CYS A 1 26 ? -0.302 -14.535 -13.788 1.00 33.21 26 CYS A N 8
ATOM 3109 C CA . CYS A 1 26 ? -1.192 -13.541 -14.375 1.00 12.44 26 CYS A CA 8
ATOM 3110 C C . CYS A 1 26 ? -2.330 -14.212 -15.139 1.00 4.21 26 CYS A C 8
ATOM 3111 O O . CYS A 1 26 ? -2.153 -14.653 -16.275 1.00 54.01 26 CYS A O 8
ATOM 3118 N N . HIS A 1 27 ? -3.497 -14.285 -14.508 1.00 31.34 27 HIS A N 8
ATOM 3119 C CA . HIS A 1 27 ? -4.664 -14.902 -15.128 1.00 54.20 27 HIS A CA 8
ATOM 3120 C C . HIS A 1 27 ? -5.330 -13.940 -16.108 1.00 34.24 27 HIS A C 8
ATOM 3121 O O . HIS A 1 27 ? -6.112 -13.075 -15.710 1.00 62.42 27 HIS A O 8
ATOM 3135 N N . HIS A 1 28 ? -5.016 -14.097 -17.390 1.00 5.44 28 HIS A N 8
ATOM 3136 C CA . HIS A 1 28 ? -5.584 -13.242 -18.426 1.00 45.11 28 HIS A CA 8
ATOM 3137 C C . HIS A 1 28 ? -7.107 -13.237 -18.352 1.00 34.42 28 HIS A C 8
ATOM 3138 O O . HIS A 1 28 ? -7.706 -14.052 -17.650 1.00 63.11 28 HIS A O 8
ATOM 3152 N N . GLU A 1 29 ? -7.728 -12.314 -19.080 1.00 30.14 29 GLU A N 8
ATOM 3153 C CA . GLU A 1 29 ? -9.182 -12.204 -19.094 1.00 1.31 29 GLU A CA 8
ATOM 3154 C C . GLU A 1 29 ? -9.705 -12.086 -20.523 1.00 24.32 29 GLU A C 8
ATOM 3155 O O . GLU A 1 29 ? -9.342 -11.165 -21.254 1.00 62.01 29 GLU A O 8
ATOM 3167 N N . SER A 1 30 ? -10.559 -13.027 -20.913 1.00 43.14 30 SER A N 8
ATOM 3168 C CA . SER A 1 30 ? -11.128 -13.032 -22.256 1.00 35.44 30 SER A CA 8
ATOM 3169 C C . SER A 1 30 ? -12.442 -13.809 -22.285 1.00 44.42 30 SER A C 8
ATOM 3170 O O . SER A 1 30 ? -12.607 -14.798 -21.571 1.00 50.34 30 SER A O 8
ATOM 3178 N N . SER A 1 31 ? -13.373 -13.352 -23.117 1.00 22.33 31 SER A N 8
ATOM 3179 C CA . SER A 1 31 ? -14.673 -14.001 -23.238 1.00 14.53 31 SER A CA 8
ATOM 3180 C C . SER A 1 31 ? -14.827 -14.658 -24.606 1.00 34.23 31 SER A C 8
ATOM 3181 O O . SER A 1 31 ? -14.123 -14.334 -25.562 1.00 2.22 31 SER A O 8
ATOM 3189 N N . PRO A 1 32 ? -15.772 -15.606 -24.703 1.00 3.12 32 PRO A N 8
ATOM 3190 C CA . PRO A 1 32 ? -16.042 -16.330 -25.949 1.00 1.54 32 PRO A CA 8
ATOM 3191 C C . PRO A 1 32 ? -16.686 -15.441 -27.007 1.00 53.01 32 PRO A C 8
ATOM 3192 O O . PRO A 1 32 ? -17.910 -15.389 -27.126 1.00 44.01 32 PRO A O 8
ATOM 3203 N N . ASN A 1 33 ? -15.854 -14.744 -27.774 1.00 54.41 33 ASN A N 8
ATOM 3204 C CA . ASN A 1 33 ? -16.344 -13.857 -28.823 1.00 40.32 33 ASN A CA 8
ATOM 3205 C C . ASN A 1 33 ? -16.415 -14.585 -30.162 1.00 35.12 33 ASN A C 8
ATOM 3206 O O . ASN A 1 33 ? -15.958 -15.721 -30.286 1.00 40.25 33 ASN A O 8
ATOM 3217 N N . GLU A 1 1 ? 2.652 1.613 -1.405 1.00 3.40 1 GLU A N 9
ATOM 3218 C CA . GLU A 1 1 ? 3.205 0.362 -1.910 1.00 50.24 1 GLU A CA 9
ATOM 3219 C C . GLU A 1 1 ? 2.254 -0.287 -2.912 1.00 22.31 1 GLU A C 9
ATOM 3220 O O . GLU A 1 1 ? 1.666 -1.333 -2.637 1.00 33.11 1 GLU A O 9
ATOM 3232 N N . ASP A 1 2 ? 2.109 0.341 -4.074 1.00 21.45 2 ASP A N 9
ATOM 3233 C CA . ASP A 1 2 ? 1.231 -0.175 -5.117 1.00 34.41 2 ASP A CA 9
ATOM 3234 C C . ASP A 1 2 ? 2.038 -0.653 -6.320 1.00 31.42 2 ASP A C 9
ATOM 3235 O O . ASP A 1 2 ? 3.165 -0.210 -6.540 1.00 43.12 2 ASP A O 9
ATOM 3244 N N . CYS A 1 3 ? 1.454 -1.561 -7.095 1.00 21.43 3 CYS A N 9
ATOM 3245 C CA . CYS A 1 3 ? 2.119 -2.102 -8.274 1.00 53.34 3 CYS A CA 9
ATOM 3246 C C . CYS A 1 3 ? 1.842 -1.234 -9.499 1.00 65.43 3 CYS A C 9
ATOM 3247 O O . CYS A 1 3 ? 2.753 -0.628 -10.062 1.00 62.41 3 CYS A O 9
ATOM 3254 N N . GLY A 1 4 ? 0.578 -1.180 -9.907 1.00 32.44 4 GLY A N 9
ATOM 3255 C CA . GLY A 1 4 ? 0.204 -0.385 -11.061 1.00 72.24 4 GLY A CA 9
ATOM 3256 C C . GLY A 1 4 ? -1.286 -0.114 -11.120 1.00 54.34 4 GLY A C 9
ATOM 3257 O O . GLY A 1 4 ? -2.002 -0.323 -10.141 1.00 24.23 4 GLY A O 9
ATOM 3261 N N . SER A 1 5 ? -1.756 0.356 -12.272 1.00 22.50 5 SER A N 9
ATOM 3262 C CA . SER A 1 5 ? -3.170 0.662 -12.453 1.00 60.41 5 SER A CA 9
ATOM 3263 C C . SER A 1 5 ? -4.023 -0.593 -12.290 1.00 65.11 5 SER A C 9
ATOM 3264 O O . SER A 1 5 ? -4.206 -1.360 -13.236 1.00 5.22 5 SER A O 9
ATOM 3272 N N . ASP A 1 6 ? -4.541 -0.795 -11.084 1.00 74.30 6 ASP A N 9
ATOM 3273 C CA . ASP A 1 6 ? -5.376 -1.956 -10.796 1.00 1.15 6 ASP A CA 9
ATOM 3274 C C . ASP A 1 6 ? -4.583 -3.249 -10.956 1.00 5.03 6 ASP A C 9
ATOM 3275 O O . ASP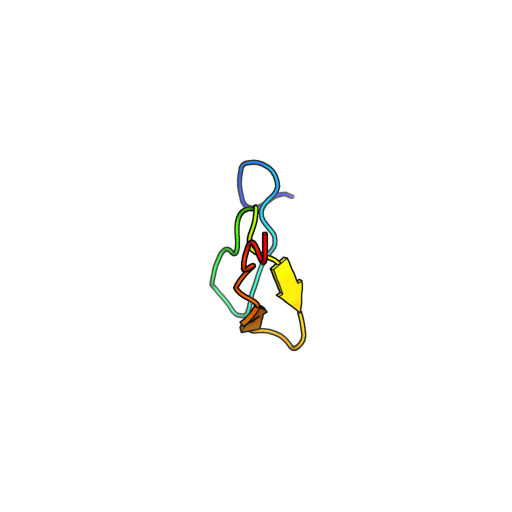 A 1 6 ? -5.145 -4.302 -11.257 1.00 34.15 6 ASP A O 9
ATOM 3284 N N . CYS A 1 7 ? -3.272 -3.162 -10.754 1.00 10.12 7 CYS A N 9
ATOM 3285 C CA . CYS A 1 7 ? -2.400 -4.324 -10.877 1.00 40.30 7 CYS A CA 9
ATOM 3286 C C . CYS A 1 7 ? -1.991 -4.845 -9.502 1.00 61.04 7 CYS A C 9
ATOM 3287 O O . CYS A 1 7 ? -2.048 -4.120 -8.510 1.00 51.51 7 CYS A O 9
ATOM 3294 N N . MET A 1 8 ? -1.578 -6.107 -9.453 1.00 71.33 8 MET A N 9
ATOM 3295 C CA . MET A 1 8 ? -1.158 -6.725 -8.201 1.00 70.41 8 MET A CA 9
ATOM 3296 C C . MET A 1 8 ? 0.186 -7.428 -8.365 1.00 41.45 8 MET A C 9
ATOM 3297 O O . MET A 1 8 ? 0.565 -7.846 -9.460 1.00 4.43 8 MET A O 9
ATOM 3311 N N . PRO A 1 9 ? 0.925 -7.561 -7.254 1.00 60.11 9 PRO A N 9
ATOM 3312 C CA . PRO A 1 9 ? 2.238 -8.213 -7.250 1.00 1.30 9 PRO A CA 9
ATOM 3313 C C . PRO A 1 9 ? 2.140 -9.716 -7.483 1.00 32.50 9 PRO A C 9
ATOM 3314 O O . PRO A 1 9 ? 1.490 -10.432 -6.720 1.00 71.11 9 PRO A O 9
ATOM 3325 N N . CYS A 1 10 ? 2.789 -10.190 -8.541 1.00 70.31 10 CYS A N 9
ATOM 3326 C CA . CYS A 1 10 ? 2.775 -11.609 -8.875 1.00 61.32 10 CYS A CA 9
ATOM 3327 C C . CYS A 1 10 ? 4.193 -12.171 -8.920 1.00 61.44 10 CYS A C 9
ATOM 3328 O O . CYS A 1 10 ? 4.792 -12.289 -9.989 1.00 12.23 10 CYS A O 9
ATOM 3335 N N . GLY A 1 11 ? 4.724 -12.518 -7.752 1.00 2.33 11 GLY A N 9
ATOM 3336 C CA . GLY A 1 11 ? 6.067 -13.063 -7.680 1.00 21.33 11 GLY A CA 9
ATOM 3337 C C . GLY A 1 11 ? 7.083 -12.200 -8.401 1.00 1.14 11 GLY A C 9
ATOM 3338 O O . GLY A 1 11 ? 7.676 -12.623 -9.392 1.00 71.20 11 GLY A O 9
ATOM 3342 N N . GLY A 1 12 ? 7.284 -10.984 -7.902 1.00 40.42 12 GLY A N 9
ATOM 3343 C CA . GLY A 1 12 ? 8.234 -10.077 -8.519 1.00 44.21 12 GLY A CA 9
ATOM 3344 C C . GLY A 1 12 ? 7.741 -9.534 -9.846 1.00 21.33 12 GLY A C 9
ATOM 3345 O O . GLY A 1 12 ? 8.502 -8.921 -10.594 1.00 32.42 12 GLY A O 9
ATOM 3349 N N . GLU A 1 13 ? 6.464 -9.762 -10.138 1.00 43.44 13 GLU A N 9
ATOM 3350 C CA . GLU A 1 13 ? 5.872 -9.293 -11.386 1.00 1.34 13 GLU A CA 9
ATOM 3351 C C . GLU A 1 13 ? 4.694 -8.361 -11.112 1.00 64.44 13 GLU A C 9
ATOM 3352 O O . GLU A 1 13 ? 4.471 -7.941 -9.977 1.00 1.03 13 GLU A O 9
ATOM 3364 N N . CYS A 1 14 ? 3.944 -8.043 -12.162 1.00 2.53 14 CYS A N 9
ATOM 3365 C CA . CYS A 1 14 ? 2.790 -7.161 -12.037 1.00 50.45 14 CYS A CA 9
ATOM 3366 C C . CYS A 1 14 ? 1.709 -7.533 -13.048 1.00 63.34 14 CYS A C 9
ATOM 3367 O O . CYS A 1 14 ? 1.911 -7.425 -14.258 1.00 43.13 14 CYS A O 9
ATOM 3374 N N . CYS A 1 15 ? 0.561 -7.973 -12.544 1.00 3.32 15 CYS A N 9
ATOM 3375 C C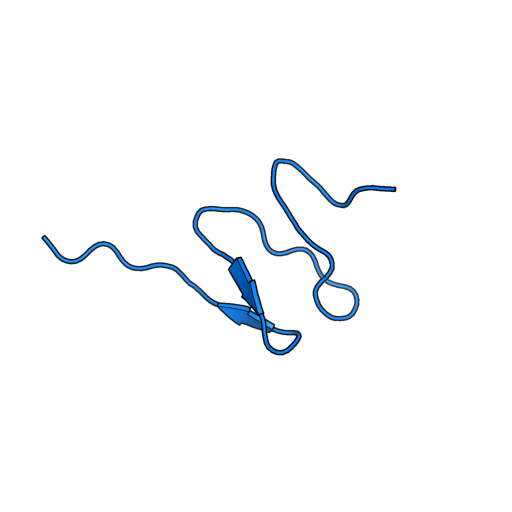A . CYS A 1 15 ? -0.552 -8.362 -13.401 1.00 11.12 15 CYS A CA 9
ATOM 3376 C C . CYS A 1 15 ? -1.647 -7.299 -13.387 1.00 45.41 15 CYS A C 9
ATOM 3377 O O . CYS A 1 15 ? -2.297 -7.074 -12.366 1.00 31.30 15 CYS A O 9
ATOM 3384 N N . CYS A 1 16 ? -1.844 -6.647 -14.528 1.00 14.40 16 CYS A N 9
ATOM 3385 C CA . CYS A 1 16 ? -2.859 -5.607 -14.649 1.00 11.20 16 CYS A CA 9
ATOM 3386 C C . CYS A 1 16 ? -4.084 -6.127 -15.396 1.00 12.43 16 CYS A C 9
ATOM 3387 O O . CYS A 1 16 ? -3.987 -7.058 -16.194 1.00 33.02 16 CYS A O 9
ATOM 3394 N N . GLU A 1 17 ? -5.235 -5.517 -15.130 1.00 12.11 17 GLU A N 9
ATOM 3395 C CA . GLU A 1 17 ? -6.479 -5.919 -15.776 1.00 41.24 17 GLU A CA 9
ATOM 3396 C C . GLU A 1 17 ? -6.351 -5.844 -17.295 1.00 73.32 17 GLU A C 9
ATOM 3397 O O . GLU A 1 17 ? -5.472 -5.174 -17.837 1.00 74.15 17 GLU A O 9
ATOM 3409 N N . PRO A 1 18 ? -7.249 -6.550 -17.999 1.00 52.42 18 PRO A N 9
ATOM 3410 C CA . PRO A 1 18 ? -8.300 -7.351 -17.365 1.00 25.44 18 PRO A CA 9
ATOM 3411 C C . PRO A 1 18 ? -7.742 -8.582 -16.657 1.00 41.22 18 PRO A C 9
ATOM 3412 O O . PRO A 1 18 ? -8.449 -9.250 -15.904 1.00 2.42 18 PRO A O 9
ATOM 3423 N N . ASN A 1 19 ? -6.470 -8.875 -16.905 1.00 25.21 19 ASN A N 9
ATOM 3424 C CA . ASN A 1 19 ? -5.817 -10.026 -16.291 1.00 71.21 19 ASN A CA 9
ATOM 3425 C C . ASN A 1 19 ? -5.993 -10.007 -14.776 1.00 1.13 19 ASN A C 9
ATOM 3426 O O . ASN A 1 19 ? -6.499 -9.037 -14.211 1.00 44.14 19 ASN A O 9
ATOM 3437 N N . SER A 1 20 ? -5.571 -11.085 -14.123 1.00 32.22 20 SER A N 9
ATOM 3438 C CA . SER A 1 20 ? -5.685 -11.194 -12.673 1.00 44.01 20 SER A CA 9
ATOM 3439 C C . SER A 1 20 ? -4.451 -11.869 -12.081 1.00 33.21 20 SER A C 9
ATOM 3440 O O . SER A 1 20 ? -3.821 -12.710 -12.723 1.00 4.32 20 SER A O 9
ATOM 3448 N N . CYS A 1 21 ? -4.113 -11.495 -10.851 1.00 61.35 21 CYS A N 9
ATOM 3449 C CA . CYS A 1 21 ? -2.955 -12.063 -10.170 1.00 54.45 21 CYS A CA 9
ATOM 3450 C C . CYS A 1 21 ? -3.378 -13.172 -9.211 1.00 53.52 21 CYS A C 9
ATOM 3451 O O . CYS A 1 21 ? -3.704 -12.913 -8.052 1.00 51.32 21 CYS A O 9
ATOM 3458 N N . ILE A 1 22 ? -3.370 -14.406 -9.702 1.00 71.15 22 ILE A N 9
ATOM 3459 C CA . ILE A 1 22 ? -3.751 -15.554 -8.889 1.00 12.10 22 ILE A CA 9
ATOM 3460 C C . ILE A 1 22 ? -2.722 -16.673 -9.001 1.00 64.20 22 ILE A C 9
ATOM 3461 O O . ILE A 1 22 ? -1.997 -16.767 -9.992 1.00 74.41 22 ILE A O 9
ATOM 3477 N N . ASP A 1 23 ? -2.663 -17.520 -7.979 1.00 75.45 23 ASP A N 9
ATOM 3478 C CA . ASP A 1 23 ? -1.725 -18.636 -7.964 1.00 24.11 23 ASP A CA 9
ATOM 3479 C C . ASP A 1 23 ? -0.293 -18.144 -8.150 1.00 3.11 23 ASP A C 9
ATOM 3480 O O . ASP A 1 23 ? 0.584 -18.898 -8.571 1.00 52.51 23 ASP A O 9
ATOM 3489 N N . GLY A 1 24 ? -0.063 -16.873 -7.834 1.00 11.04 24 GLY A N 9
ATOM 3490 C CA . GLY A 1 24 ? 1.264 -16.302 -7.974 1.00 15.41 24 GLY A CA 9
ATOM 3491 C C . GLY A 1 24 ? 1.632 -16.039 -9.421 1.00 13.14 24 GLY A C 9
ATOM 3492 O O . GLY A 1 24 ? 2.757 -15.638 -9.721 1.00 12.14 24 GLY A O 9
ATOM 3496 N N . THR A 1 25 ? 0.682 -16.267 -10.322 1.00 55.53 25 THR A N 9
ATOM 3497 C CA . THR A 1 25 ? 0.912 -16.055 -11.746 1.00 1.23 25 THR A CA 9
ATOM 3498 C C . THR A 1 25 ? -0.119 -15.099 -12.334 1.00 14.35 25 THR A C 9
ATOM 3499 O O . THR A 1 25 ? -1.098 -14.744 -11.676 1.00 1.44 25 THR A O 9
ATOM 3510 N N . CYS A 1 26 ? 0.105 -14.685 -13.576 1.00 53.02 26 CYS A N 9
ATOM 3511 C CA . CYS A 1 26 ? -0.805 -13.770 -14.254 1.00 14.31 26 CYS A CA 9
ATOM 3512 C C . CYS A 1 26 ? -1.874 -14.538 -15.027 1.00 1.35 26 CYS A C 9
ATOM 3513 O O . CYS A 1 26 ? -1.626 -15.029 -16.128 1.00 72.32 26 CYS A O 9
ATOM 3520 N N . HIS A 1 27 ? -3.063 -14.637 -14.441 1.00 53.32 27 HIS A N 9
ATOM 3521 C CA . HIS A 1 27 ? -4.171 -15.344 -15.075 1.00 25.14 27 HIS A CA 9
ATOM 3522 C C . HIS A 1 27 ? -4.838 -14.472 -16.133 1.00 41.44 27 HIS A C 9
ATOM 3523 O O . HIS A 1 27 ? -5.668 -13.619 -15.817 1.00 2.42 27 HIS A O 9
ATOM 3537 N N . HIS A 1 28 ? -4.469 -14.690 -17.392 1.00 34.22 28 HIS A N 9
ATOM 3538 C CA . HIS A 1 28 ? -5.032 -13.923 -18.498 1.00 35.55 28 HIS A CA 9
ATOM 3539 C C . HIS A 1 28 ? -6.557 -13.942 -18.451 1.00 33.24 28 HIS A C 9
ATOM 3540 O O . HIS A 1 28 ? -7.155 -14.713 -17.700 1.00 45.10 28 HIS A O 9
ATOM 3554 N N . GLU A 1 29 ? -7.180 -13.088 -19.257 1.00 30.01 29 GLU A N 9
ATOM 3555 C CA . GLU A 1 29 ? -8.635 -13.006 -19.305 1.00 71.41 29 GLU A CA 9
ATOM 3556 C C . GLU A 1 29 ? -9.118 -12.738 -20.727 1.00 52.34 29 GLU A C 9
ATOM 3557 O O . GLU A 1 29 ? -8.588 -11.869 -21.421 1.00 35.43 29 GLU A O 9
ATOM 3569 N N . SER A 1 30 ? -10.127 -13.490 -21.156 1.00 0.05 30 SER A N 9
ATOM 3570 C CA . SER A 1 30 ? -10.679 -13.337 -22.496 1.00 53.14 30 SER A CA 9
ATOM 3571 C C . SER A 1 30 ? -12.050 -12.669 -22.446 1.00 40.23 30 SER A C 9
ATOM 3572 O O . SER A 1 30 ? -12.718 -12.674 -21.412 1.00 71.44 30 SER A O 9
ATOM 3580 N N . SER A 1 31 ? -12.462 -12.093 -23.571 1.00 73.43 31 SER A N 9
ATOM 3581 C CA . SER A 1 31 ? -13.751 -11.417 -23.656 1.00 74.11 31 SER A CA 9
ATOM 3582 C C . SER A 1 31 ? -14.764 -12.271 -24.414 1.00 1.33 31 SER A C 9
ATOM 3583 O O . SER A 1 31 ? -14.410 -13.185 -25.159 1.00 2.42 31 SER A O 9
ATOM 3591 N N . PRO A 1 32 ? -16.056 -11.967 -24.219 1.00 42.35 32 PRO A N 9
ATOM 3592 C CA . PRO A 1 32 ? -17.147 -12.693 -24.875 1.00 72.13 32 PRO A CA 9
ATOM 3593 C C . PRO A 1 32 ? -17.207 -12.420 -26.374 1.00 41.13 32 PRO A C 9
ATOM 3594 O O . PRO A 1 32 ? -16.452 -11.600 -26.896 1.00 32.13 32 PRO A O 9
ATOM 3605 N N . ASN A 1 33 ? -18.109 -13.112 -27.062 1.00 35.01 33 ASN A N 9
ATOM 3606 C CA . ASN A 1 33 ? -18.267 -12.944 -28.502 1.00 12.51 33 ASN A CA 9
ATOM 3607 C C . ASN A 1 33 ? -19.741 -12.823 -28.877 1.00 71.02 33 ASN A C 9
ATOM 3608 O O . ASN A 1 33 ? -20.095 -12.120 -29.823 1.00 60.15 33 ASN A O 9
ATOM 3619 N N . GLU A 1 1 ? 1.977 0.864 -1.432 1.00 25.34 1 GLU A N 10
ATOM 3620 C CA . GLU A 1 1 ? 2.408 -0.422 -1.968 1.00 24.02 1 GLU A CA 10
ATOM 3621 C C . GLU A 1 1 ? 1.566 -0.817 -3.177 1.00 72.21 1 GLU A C 10
ATOM 3622 O O . GLU A 1 1 ? 1.101 -1.953 -3.279 1.00 45.11 1 GLU A O 10
ATOM 3634 N N . ASP A 1 2 ? 1.372 0.128 -4.090 1.00 44.11 2 ASP A N 10
ATOM 3635 C CA . ASP A 1 2 ? 0.586 -0.120 -5.293 1.00 63.21 2 ASP A CA 10
ATOM 3636 C C . ASP A 1 2 ? 1.482 -0.566 -6.445 1.00 12.10 2 ASP A C 10
ATOM 3637 O O . ASP A 1 2 ? 2.674 -0.258 -6.474 1.00 33.01 2 ASP A O 10
ATOM 3646 N N . CYS A 1 3 ? 0.900 -1.293 -7.393 1.00 30.44 3 CYS A N 10
ATOM 3647 C CA . CYS A 1 3 ? 1.644 -1.783 -8.546 1.00 63.53 3 CYS A CA 10
ATOM 3648 C C . CYS A 1 3 ? 1.336 -0.950 -9.787 1.00 11.23 3 CYS A C 10
ATOM 3649 O O . CYS A 1 3 ? 2.202 -0.248 -10.307 1.00 11.43 3 CYS A O 10
ATOM 3656 N N . GLY A 1 4 ? 0.094 -1.033 -10.255 1.00 64.05 4 GLY A N 10
ATOM 3657 C CA . GLY A 1 4 ? -0.307 -0.282 -11.430 1.00 42.35 4 GLY A CA 10
ATOM 3658 C C . GLY A 1 4 ? -1.808 -0.092 -11.512 1.00 54.33 4 GLY A C 10
ATOM 3659 O O . GLY A 1 4 ? -2.521 -0.296 -10.530 1.00 33.12 4 GLY A O 10
ATOM 3663 N N . SER A 1 5 ? -2.290 0.302 -12.687 1.00 14.43 5 SER A N 10
ATOM 3664 C CA . SER A 1 5 ? -3.717 0.526 -12.891 1.00 62.35 5 SER A CA 10
ATOM 3665 C C . SER A 1 5 ? -4.504 -0.765 -12.685 1.00 41.10 5 SER A C 10
ATOM 3666 O O . SER A 1 5 ? -4.643 -1.574 -13.603 1.00 5.04 5 SER A O 10
ATOM 3674 N N . ASP A 1 6 ? -5.017 -0.950 -11.474 1.00 0.12 6 ASP A N 10
ATOM 3675 C CA . ASP A 1 6 ? -5.791 -2.141 -11.145 1.00 74.13 6 ASP A CA 10
ATOM 3676 C C . ASP A 1 6 ? -4.931 -3.396 -11.255 1.00 70.13 6 ASP A C 10
ATOM 3677 O O . ASP A 1 6 ? -5.438 -4.489 -11.508 1.00 33.44 6 ASP A O 10
ATOM 3686 N N . CYS A 1 7 ? -3.626 -3.231 -11.065 1.00 72.24 7 CYS A N 10
ATOM 3687 C CA . CYS A 1 7 ? -2.694 -4.349 -11.145 1.00 31.44 7 CYS A CA 10
ATOM 3688 C C . CYS A 1 7 ? -2.261 -4.797 -9.751 1.00 54.52 7 CYS A C 10
ATOM 3689 O O . CYS A 1 7 ? -2.379 -4.046 -8.783 1.00 43.21 7 CYS A O 10
ATOM 3696 N N . MET A 1 8 ? -1.761 -6.024 -9.659 1.00 22.13 8 MET A N 10
ATOM 3697 C CA . MET A 1 8 ? -1.309 -6.571 -8.384 1.00 51.24 8 MET A CA 10
ATOM 3698 C C . MET A 1 8 ? 0.058 -7.231 -8.530 1.00 43.02 8 MET A C 10
ATOM 3699 O O . MET A 1 8 ? 0.443 -7.686 -9.608 1.00 33.35 8 MET A O 10
ATOM 3713 N N . PRO A 1 9 ? 0.812 -7.285 -7.422 1.00 14.13 9 PRO A N 10
ATOM 3714 C CA . PRO A 1 9 ? 2.148 -7.888 -7.401 1.00 53.22 9 PRO A CA 10
ATOM 3715 C C . PRO A 1 9 ? 2.102 -9.403 -7.562 1.00 63.52 9 PRO A C 10
ATOM 3716 O O . PRO A 1 9 ? 1.479 -10.104 -6.764 1.00 62.53 9 PRO A O 10
ATOM 3727 N N . CYS A 1 10 ? 2.766 -9.904 -8.599 1.00 4.13 10 CYS A N 10
ATOM 3728 C CA . CYS A 1 10 ? 2.802 -11.337 -8.865 1.00 3.20 10 CYS A CA 10
ATOM 3729 C C . CYS A 1 10 ? 4.240 -11.849 -8.896 1.00 14.55 10 CYS A C 10
ATOM 3730 O O . CYS A 1 10 ? 4.837 -11.990 -9.962 1.00 32.03 10 CYS A O 10
ATOM 3737 N N . GLY A 1 11 ? 4.789 -12.125 -7.717 1.00 11.25 11 GLY A N 10
ATOM 3738 C CA . GLY A 1 11 ? 6.151 -12.618 -7.630 1.00 41.21 11 GLY A CA 10
ATOM 3739 C C . GLY A 1 11 ? 7.133 -11.745 -8.387 1.00 75.32 11 GLY A C 10
ATOM 3740 O O . GLY A 1 11 ? 7.633 -12.133 -9.442 1.00 54.34 11 GLY A O 10
ATOM 3744 N N . GLY A 1 12 ? 7.408 -10.562 -7.848 1.00 3.42 12 GLY A N 10
ATOM 3745 C CA . GLY A 1 12 ? 8.334 -9.649 -8.494 1.00 32.51 12 GLY A CA 10
ATOM 3746 C C . GLY A 1 12 ? 7.828 -9.167 -9.839 1.00 2.31 12 GLY A C 10
ATOM 3747 O O . GLY A 1 12 ? 8.585 -8.599 -10.625 1.00 51.55 12 GLY A O 10
ATOM 3751 N N . GLU A 1 13 ? 6.546 -9.395 -10.104 1.00 14.20 13 GLU A N 10
ATOM 3752 C CA . GLU A 1 13 ? 5.941 -8.981 -11.365 1.00 5.31 13 GLU A CA 10
ATOM 3753 C C . GLU A 1 13 ? 4.675 -8.165 -11.120 1.00 23.15 13 GLU A C 10
ATOM 3754 O O . GLU A 1 13 ? 4.384 -7.775 -9.989 1.00 11.34 13 GLU A O 10
ATOM 3766 N N . CYS A 1 14 ? 3.926 -7.911 -12.187 1.00 43.23 14 CYS A N 10
ATOM 3767 C CA . CYS A 1 14 ? 2.692 -7.141 -12.090 1.00 70.24 14 CYS A CA 10
ATOM 3768 C C . CYS A 1 14 ? 1.657 -7.646 -13.092 1.00 15.55 14 CYS A C 10
ATOM 3769 O O . CYS A 1 14 ? 1.944 -7.788 -14.280 1.00 51.14 14 CYS A O 10
ATOM 3776 N N . CYS A 1 15 ? 0.451 -7.914 -12.602 1.00 54.03 15 CYS A N 10
ATOM 3777 C CA . CYS A 1 15 ? -0.629 -8.402 -13.452 1.00 64.51 15 CYS A CA 10
ATOM 3778 C C . CYS A 1 15 ? -1.773 -7.394 -13.512 1.00 23.52 15 CYS A C 10
ATOM 3779 O O . CYS A 1 15 ? -2.458 -7.156 -12.517 1.00 24.24 15 CYS A O 10
ATOM 3786 N N . CYS A 1 16 ? -1.974 -6.805 -14.686 1.00 20.33 16 CYS A N 10
ATOM 3787 C CA . CYS A 1 16 ? -3.034 -5.823 -14.877 1.00 51.00 16 CYS A CA 10
ATOM 3788 C C . CYS A 1 16 ? -4.221 -6.439 -15.612 1.00 64.45 16 CYS A C 10
ATOM 3789 O O . CYS A 1 16 ? -4.065 -7.401 -16.365 1.00 13.25 16 CYS A O 10
ATOM 3796 N N . GLU A 1 17 ? -5.405 -5.878 -15.389 1.00 62.00 17 GLU A N 10
ATOM 3797 C CA . GLU A 1 17 ? -6.617 -6.373 -16.030 1.00 72.12 17 GLU A CA 10
ATOM 3798 C C . GLU A 1 17 ? -6.473 -6.362 -17.549 1.00 41.13 17 GLU A C 10
ATOM 3799 O O . GLU A 1 17 ? -5.621 -5.674 -18.112 1.00 63.21 17 GLU A O 10
ATOM 3811 N N . PRO A 1 18 ? -7.325 -7.143 -18.230 1.00 12.50 18 PRO A N 10
ATOM 3812 C CA . PRO A 1 18 ? -8.343 -7.966 -17.571 1.00 12.12 18 PRO A CA 10
ATOM 3813 C C . PRO A 1 18 ? -7.735 -9.133 -16.801 1.00 33.31 18 PRO A C 10
ATOM 3814 O O . PRO A 1 18 ? -8.419 -9.801 -16.026 1.00 62.12 18 PRO A O 10
ATOM 3825 N N . ASN A 1 19 ? -6.446 -9.373 -17.019 1.00 74.24 19 ASN A N 10
ATOM 3826 C CA . ASN A 1 19 ? -5.746 -10.461 -16.346 1.00 14.25 19 ASN A CA 10
ATOM 3827 C C . ASN A 1 19 ? -5.951 -10.386 -14.835 1.00 60.25 19 ASN A C 10
ATOM 3828 O O . ASN A 1 19 ? -6.509 -9.417 -14.321 1.00 51.15 19 ASN A O 10
ATOM 3839 N N . SER A 1 20 ? -5.495 -11.416 -14.130 1.00 64.44 20 SER A N 10
ATOM 3840 C CA . SER A 1 20 ? -5.630 -11.470 -12.679 1.00 50.44 20 SER A CA 10
ATOM 3841 C C . SER A 1 20 ? -4.378 -12.060 -12.038 1.00 61.12 20 SER A C 10
ATOM 3842 O O . SER A 1 20 ? -3.697 -12.897 -12.633 1.00 13.34 20 SER A O 10
ATOM 3850 N N . CYS A 1 21 ? -4.080 -11.619 -10.821 1.00 1.51 21 CYS A N 10
ATOM 3851 C CA . CYS A 1 21 ? -2.910 -12.101 -10.097 1.00 31.20 21 CYS A CA 10
ATOM 3852 C C . CYS A 1 21 ? -3.299 -13.186 -9.097 1.00 21.13 21 CYS A C 10
ATOM 3853 O O . CYS A 1 21 ? -3.654 -12.893 -7.955 1.00 25.15 21 CYS A O 10
ATOM 3860 N N . ILE A 1 22 ? -3.229 -14.439 -9.534 1.00 53.33 22 ILE A N 10
ATOM 3861 C CA . ILE A 1 22 ? -3.572 -15.567 -8.677 1.00 54.15 22 ILE A CA 10
ATOM 3862 C C . ILE A 1 22 ? -2.488 -16.638 -8.719 1.00 73.41 22 ILE A C 10
ATOM 3863 O O . ILE A 1 22 ? -1.743 -16.744 -9.693 1.00 63.20 22 ILE A O 10
ATOM 3879 N N . ASP A 1 23 ? -2.408 -17.432 -7.657 1.00 22.11 23 ASP A N 10
ATOM 3880 C CA . ASP A 1 23 ? -1.417 -18.498 -7.573 1.00 24.55 23 ASP A CA 10
ATOM 3881 C C . ASP A 1 23 ? -0.007 -17.946 -7.757 1.00 3.24 23 ASP A C 10
ATOM 3882 O O . ASP A 1 23 ? 0.914 -18.675 -8.124 1.00 53.30 23 ASP A O 10
ATOM 3891 N N . GLY A 1 24 ? 0.154 -16.651 -7.500 1.00 24.25 24 GLY A N 10
ATOM 3892 C CA . GLY A 1 24 ? 1.454 -16.022 -7.644 1.00 24.43 24 GLY A CA 10
ATOM 3893 C C . GLY A 1 24 ? 1.835 -15.805 -9.095 1.00 3.44 24 GLY A C 10
ATOM 3894 O O . GLY A 1 24 ? 2.945 -15.362 -9.394 1.00 52.20 24 GLY A O 10
ATOM 3898 N N . THR A 1 25 ? 0.914 -16.118 -10.000 1.00 51.04 25 THR A N 10
ATOM 3899 C CA . THR A 1 25 ? 1.160 -15.957 -11.428 1.00 14.11 25 THR A CA 10
ATOM 3900 C C . THR A 1 25 ? 0.091 -15.084 -12.075 1.00 15.44 25 THR A C 10
ATOM 3901 O O . THR A 1 25 ? -0.925 -14.767 -11.455 1.00 54.31 25 THR A O 10
ATOM 3912 N N . CYS A 1 26 ? 0.325 -14.698 -13.324 1.00 51.43 26 CYS A N 10
ATOM 3913 C CA . CYS A 1 26 ? -0.618 -13.861 -14.056 1.00 50.43 26 CYS A CA 10
ATOM 3914 C C . CYS A 1 26 ? -1.628 -14.716 -14.816 1.00 13.32 26 CYS A C 10
ATOM 3915 O O . CYS A 1 26 ? -1.332 -15.238 -15.891 1.00 32.00 26 CYS A O 10
ATOM 3922 N N . HIS A 1 27 ? -2.823 -14.854 -14.249 1.00 42.12 27 HIS A N 10
ATOM 3923 C CA . HIS A 1 27 ? -3.878 -15.645 -14.873 1.00 1.32 27 HIS A CA 10
ATOM 3924 C C . HIS A 1 27 ? -4.566 -14.854 -15.982 1.00 31.24 27 HIS A C 10
ATOM 3925 O O . HIS A 1 27 ? -5.432 -14.020 -15.717 1.00 53.33 27 HIS A O 10
ATOM 3939 N N . HIS A 1 28 ? -4.174 -15.122 -17.223 1.00 55.23 28 HIS A N 10
ATOM 3940 C CA . HIS A 1 28 ? -4.754 -14.435 -18.372 1.00 63.14 28 HIS A CA 10
ATOM 3941 C C . HIS A 1 28 ? -6.276 -14.540 -18.357 1.00 62.05 28 HIS A C 10
ATOM 3942 O O . HIS A 1 28 ? -6.844 -15.349 -17.625 1.00 23.21 28 HIS A O 10
ATOM 3956 N N . GLU A 1 29 ? -6.929 -13.716 -19.171 1.00 11.24 29 GLU A N 10
ATOM 3957 C CA . GLU A 1 29 ? -8.385 -13.716 -19.249 1.00 12.15 29 GLU A CA 10
ATOM 3958 C C . GLU A 1 29 ? -8.853 -13.608 -20.697 1.00 45.41 29 GLU A C 10
ATOM 3959 O O . GLU A 1 29 ? -8.110 -13.153 -21.568 1.00 14.14 29 GLU A O 10
ATOM 3971 N N . SER A 1 30 ? -10.088 -14.029 -20.947 1.00 60.23 30 SER A N 10
ATOM 3972 C CA . SER A 1 30 ? -10.654 -13.984 -22.291 1.00 22.25 30 SER A CA 10
ATOM 3973 C C . SER A 1 30 ? -12.177 -13.915 -22.236 1.00 41.34 30 SER A C 10
ATOM 3974 O O . SER A 1 30 ? -12.825 -14.750 -21.607 1.00 34.24 30 SER A O 10
ATOM 3982 N N . SER A 1 31 ? -12.741 -12.912 -22.901 1.00 53.25 31 SER A N 10
ATOM 3983 C CA . SER A 1 31 ? -14.188 -12.729 -22.927 1.00 22.52 31 SER A CA 10
ATOM 3984 C C . SER A 1 31 ? -14.681 -12.498 -24.352 1.00 13.43 31 SER A C 10
ATOM 3985 O O . SER A 1 31 ? -13.920 -12.132 -25.248 1.00 32.02 31 SER A O 10
ATOM 3993 N N . PRO A 1 32 ? -15.987 -12.715 -24.567 1.00 71.15 32 PRO A N 10
ATOM 3994 C CA . PRO A 1 32 ? -16.613 -12.536 -25.881 1.00 11.11 32 PRO A CA 10
ATOM 3995 C C . PRO A 1 32 ? -16.689 -11.069 -26.292 1.00 32.45 32 PRO A C 10
ATOM 3996 O O . PRO A 1 32 ? -16.443 -10.175 -25.483 1.00 61.33 32 PRO A O 10
ATOM 4007 N N . ASN A 1 33 ? -17.032 -10.830 -27.553 1.00 54.11 33 ASN A N 10
ATOM 4008 C CA . ASN A 1 33 ? -17.141 -9.471 -28.071 1.00 1.12 33 ASN A CA 10
ATOM 4009 C C . ASN A 1 33 ? -15.926 -8.639 -27.673 1.00 3.51 33 ASN A C 10
ATOM 4010 O O . ASN A 1 33 ? -15.254 -8.057 -28.524 1.00 64.55 33 ASN A O 10
ATOM 4021 N N . GLU A 1 1 ? 1.888 0.287 -1.558 1.00 72.50 1 GLU A N 11
ATOM 4022 C CA . GLU A 1 1 ? 1.842 0.918 -2.872 1.00 32.43 1 GLU A CA 11
ATOM 4023 C C . GLU A 1 1 ? 1.065 0.056 -3.863 1.00 32.54 1 GLU A C 11
ATOM 4024 O O . GLU A 1 1 ? 0.970 -1.161 -3.702 1.00 23.40 1 GLU A O 11
ATOM 4036 N N . ASP A 1 2 ? 0.510 0.695 -4.886 1.00 41.31 2 ASP A N 11
ATOM 4037 C CA . ASP A 1 2 ? -0.258 -0.012 -5.904 1.00 15.21 2 ASP A CA 11
ATOM 4038 C C . ASP A 1 2 ? 0.656 -0.548 -7.001 1.00 2.22 2 ASP A C 11
ATOM 4039 O O . ASP A 1 2 ? 1.829 -0.181 -7.080 1.00 61.41 2 ASP A O 11
ATOM 4048 N N . CYS A 1 3 ? 0.112 -1.418 -7.845 1.00 23.33 3 CYS A N 11
ATOM 4049 C CA . CYS A 1 3 ? 0.879 -2.007 -8.936 1.00 55.24 3 CYS A CA 11
ATOM 4050 C C . CYS A 1 3 ? 0.630 -1.257 -10.242 1.00 12.42 3 CYS A C 11
ATOM 4051 O O . CYS A 1 3 ? 1.540 -0.649 -10.804 1.00 51.01 3 CYS A O 11
ATOM 4058 N N . GLY A 1 4 ? -0.611 -1.304 -10.718 1.00 43.02 4 GLY A N 11
ATOM 4059 C CA . GLY A 1 4 ? -0.957 -0.625 -11.953 1.00 75.22 4 GLY A CA 11
ATOM 4060 C C . GLY A 1 4 ? -2.454 -0.453 -12.120 1.00 33.33 4 GLY A C 11
ATOM 4061 O O . GLY A 1 4 ? -3.215 -0.623 -11.167 1.00 72.12 4 GLY A O 11
ATOM 4065 N N . SER A 1 5 ? -2.878 -0.114 -13.333 1.00 10.21 5 SER A N 11
ATOM 4066 C CA . SER A 1 5 ? -4.294 0.087 -13.620 1.00 24.12 5 SER A CA 11
ATOM 4067 C C . SER A 1 5 ? -5.080 -1.202 -13.400 1.00 54.31 5 SER A C 11
ATOM 4068 O O . SER A 1 5 ? -5.165 -2.050 -14.289 1.00 3.34 5 SER A O 11
ATOM 4076 N N . ASP A 1 6 ? -5.654 -1.341 -12.210 1.00 75.13 6 ASP A N 11
ATOM 4077 C CA . ASP A 1 6 ? -6.436 -2.525 -11.872 1.00 62.13 6 ASP A CA 11
ATOM 4078 C C . ASP A 1 6 ? -5.560 -3.774 -11.880 1.00 73.44 6 ASP A C 11
ATOM 4079 O O . ASP A 1 6 ? -6.042 -4.882 -12.120 1.00 53.21 6 ASP A O 11
ATOM 4088 N N . CYS A 1 7 ? -4.271 -3.589 -11.618 1.00 0.31 7 CYS A N 11
ATOM 4089 C CA . CYS A 1 7 ? -3.327 -4.699 -11.596 1.00 62.42 7 CYS A CA 11
ATOM 4090 C C . CYS A 1 7 ? -2.961 -5.074 -10.163 1.00 21.21 7 CYS A C 11
ATOM 4091 O O . CYS A 1 7 ? -3.149 -4.285 -9.237 1.00 65.52 7 CYS A O 11
ATOM 4098 N N . MET A 1 8 ? -2.437 -6.283 -9.989 1.00 35.43 8 MET A N 11
ATOM 4099 C CA . MET A 1 8 ? -2.044 -6.762 -8.669 1.00 23.32 8 MET A CA 11
ATOM 4100 C C . MET A 1 8 ? -0.626 -7.324 -8.695 1.00 4.41 8 MET A C 11
ATOM 4101 O O . MET A 1 8 ? -0.137 -7.794 -9.723 1.00 12.24 8 MET A O 11
ATOM 4115 N N . PRO A 1 9 ? 0.053 -7.274 -7.539 1.00 31.11 9 PRO A N 11
ATOM 4116 C CA . PRO A 1 9 ? 1.424 -7.774 -7.404 1.00 5.40 9 PRO A CA 11
ATOM 4117 C C . PRO A 1 9 ? 1.499 -9.294 -7.496 1.00 44.21 9 PRO A C 11
ATOM 4118 O O . PRO A 1 9 ? 0.744 -10.004 -6.832 1.00 72.34 9 PRO A O 11
ATOM 4129 N N . CYS A 1 10 ? 2.416 -9.787 -8.322 1.00 75.45 10 CYS A N 11
ATOM 4130 C CA . CYS A 1 10 ? 2.590 -11.224 -8.502 1.00 12.41 10 CYS A CA 11
ATOM 4131 C C . CYS A 1 10 ? 4.066 -11.606 -8.431 1.00 15.51 10 CYS A C 11
ATOM 4132 O O . CYS A 1 10 ? 4.637 -12.100 -9.402 1.00 21.03 10 CYS A O 11
ATOM 4139 N N . GLY A 1 11 ? 4.677 -11.372 -7.273 1.00 73.23 11 GLY A N 11
ATOM 4140 C CA . GLY A 1 11 ? 6.080 -11.698 -7.096 1.00 51.55 11 GLY A CA 11
ATOM 4141 C C . GLY A 1 11 ? 6.963 -11.041 -8.139 1.00 21.11 11 GLY A C 11
ATOM 4142 O O . GLY A 1 11 ? 7.346 -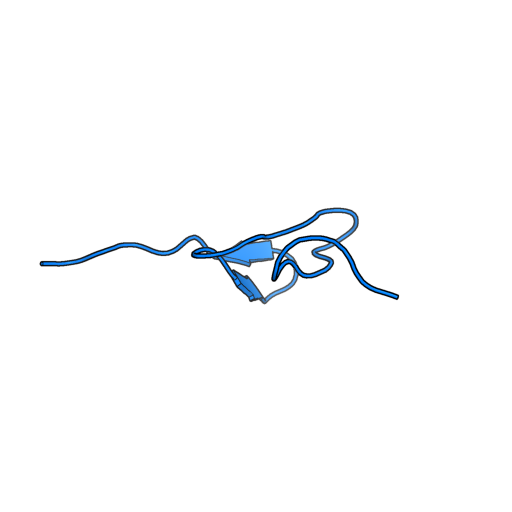11.671 -9.124 1.00 52.20 11 GLY A O 11
ATOM 4146 N N . GLY A 1 12 ? 7.287 -9.770 -7.923 1.00 14.43 12 GLY A N 11
ATOM 4147 C CA . GLY A 1 12 ? 8.126 -9.048 -8.861 1.00 3.10 12 GLY A CA 11
ATOM 4148 C C . GLY A 1 12 ? 7.469 -8.881 -10.217 1.00 4.42 12 GLY A C 11
ATOM 4149 O O . GLY A 1 12 ? 8.128 -8.519 -11.192 1.00 32.44 12 GLY A O 11
ATOM 4153 N N . GLU A 1 13 ? 6.168 -9.145 -10.279 1.00 62.31 13 GLU A N 11
ATOM 4154 C CA . GLU A 1 13 ? 5.424 -9.024 -11.527 1.00 35.01 13 GLU A CA 11
ATOM 4155 C C . GLU A 1 13 ? 4.145 -8.217 -11.321 1.00 74.31 13 GLU A C 11
ATOM 4156 O O . GLU A 1 13 ? 3.845 -7.780 -10.210 1.00 0.22 13 GLU A O 11
ATOM 4168 N N . CYS A 1 14 ? 3.394 -8.024 -12.401 1.00 2.35 14 CYS A N 11
ATOM 4169 C CA . CYS A 1 14 ? 2.148 -7.269 -12.341 1.00 21.31 14 CYS A CA 11
ATOM 4170 C C . CYS A 1 14 ? 1.137 -7.809 -13.348 1.00 33.21 14 CYS A C 11
ATOM 4171 O O . CYS A 1 14 ? 1.370 -7.778 -14.557 1.00 12.44 14 CYS A O 11
ATOM 4178 N N . CYS A 1 15 ? 0.012 -8.304 -12.841 1.00 63.14 15 CYS A N 11
ATOM 4179 C CA . CYS A 1 15 ? -1.036 -8.851 -13.695 1.00 25.34 15 CYS A CA 11
ATOM 4180 C C . CYS A 1 15 ? -2.222 -7.895 -13.780 1.00 63.14 15 CYS A C 11
ATOM 4181 O O . CYS A 1 15 ? -2.920 -7.664 -12.793 1.00 4.53 15 CYS A O 11
ATOM 4188 N N . CYS A 1 16 ? -2.444 -7.342 -14.968 1.00 72.52 16 CYS A N 11
ATOM 4189 C CA . CYS A 1 16 ? -3.545 -6.411 -15.185 1.00 22.41 16 CYS A CA 11
ATOM 4190 C C . CYS A 1 16 ? -4.701 -7.095 -15.909 1.00 40.13 16 CYS A C 11
ATOM 4191 O O . CYS A 1 16 ? -4.503 -8.071 -16.632 1.00 22.13 16 CYS A O 11
ATOM 4198 N N . GLU A 1 17 ? -5.908 -6.574 -15.710 1.00 43.00 17 GLU A N 11
ATOM 4199 C CA . GLU A 1 17 ? -7.095 -7.135 -16.344 1.00 12.31 17 GLU A CA 11
ATOM 4200 C C . GLU A 1 17 ? -6.945 -7.152 -17.862 1.00 64.04 17 GLU A C 11
ATOM 4201 O O . GLU A 1 17 ? -6.118 -6.444 -18.438 1.00 1.24 17 GLU A O 11
ATOM 4213 N N . PRO A 1 18 ? -7.762 -7.981 -18.528 1.00 71.12 18 PRO A N 11
ATOM 4214 C CA . PRO A 1 18 ? -8.750 -8.829 -17.854 1.00 64.21 18 PRO A CA 11
ATOM 4215 C C . PRO A 1 18 ? -8.099 -9.954 -17.056 1.00 13.23 18 PRO A C 11
ATOM 4216 O O . PRO A 1 18 ? -8.759 -10.630 -16.268 1.00 31.11 18 PRO A O 11
ATOM 4227 N N . ASN A 1 19 ? -6.801 -10.148 -17.265 1.00 11.34 19 ASN A N 11
ATOM 4228 C CA . ASN A 1 19 ? -6.062 -11.191 -16.564 1.00 24.13 19 ASN A CA 11
ATOM 4229 C C . ASN A 1 19 ? -6.275 -11.090 -15.056 1.00 73.44 19 ASN A C 11
ATOM 4230 O O . ASN A 1 19 ? -6.874 -10.133 -14.567 1.00 11.13 19 ASN A O 11
ATOM 4241 N N . SER A 1 20 ? -5.781 -12.085 -14.326 1.00 42.14 20 SER A N 11
ATOM 4242 C CA . SER A 1 20 ? -5.920 -12.110 -12.875 1.00 71.40 20 SER A CA 11
ATOM 4243 C C . SER A 1 20 ? -4.643 -12.622 -12.216 1.00 2.44 20 SER A C 11
ATOM 4244 O O . SER A 1 20 ? -3.918 -13.436 -12.788 1.00 4.12 20 SER A O 11
ATOM 4252 N N . CYS A 1 21 ? -4.373 -12.137 -11.008 1.00 35.42 21 CYS A N 11
ATOM 4253 C CA . CYS A 1 21 ? -3.184 -12.543 -10.268 1.00 73.15 21 CYS A CA 11
ATOM 4254 C C . CYS A 1 21 ? -3.523 -13.622 -9.244 1.00 24.12 21 CYS A C 11
ATOM 4255 O O . CYS A 1 21 ? -3.899 -13.320 -8.111 1.00 32.30 21 CYS A O 11
ATOM 4262 N N . ILE A 1 22 ? -3.385 -14.880 -9.650 1.00 53.31 22 ILE A N 11
ATOM 4263 C CA . ILE A 1 22 ? -3.675 -16.003 -8.768 1.00 2.05 22 ILE A CA 11
ATOM 4264 C C . ILE A 1 22 ? -2.540 -17.022 -8.784 1.00 11.53 22 ILE A C 11
ATOM 4265 O O . ILE A 1 22 ? -1.787 -17.111 -9.753 1.00 63.53 22 ILE A O 11
ATOM 4281 N N . ASP A 1 23 ? -2.425 -17.788 -7.705 1.00 11.12 23 ASP A N 11
ATOM 4282 C CA . ASP A 1 23 ? -1.384 -18.803 -7.595 1.00 61.15 23 ASP A CA 11
ATOM 4283 C C . ASP A 1 23 ? -0.002 -18.187 -7.791 1.00 21.43 23 ASP A C 11
ATOM 4284 O O . ASP A 1 23 ? 0.953 -18.879 -8.144 1.00 14.43 23 ASP A O 11
ATOM 4293 N N . GLY A 1 24 ? 0.097 -16.882 -7.559 1.00 51.22 24 GLY A N 11
ATOM 4294 C CA . GLY A 1 24 ? 1.365 -16.195 -7.716 1.00 5.41 24 GLY A CA 11
ATOM 4295 C C . GLY A 1 24 ? 1.742 -15.997 -9.171 1.00 21.41 24 GLY A C 11
ATOM 4296 O O . GLY A 1 24 ? 2.833 -15.515 -9.479 1.00 15.45 24 GLY A O 11
ATOM 4300 N N . THR A 1 25 ? 0.839 -16.373 -10.071 1.00 34.22 25 THR A N 11
ATOM 4301 C CA . THR A 1 25 ? 1.082 -16.238 -11.501 1.00 44.03 25 THR A CA 11
ATOM 4302 C C . THR A 1 25 ? -0.022 -15.430 -12.173 1.00 71.54 25 THR A C 11
ATOM 4303 O O . THR A 1 25 ? -1.050 -15.137 -11.563 1.00 13.05 25 THR A O 11
ATOM 4314 N N . CYS A 1 26 ? 0.196 -15.074 -13.435 1.00 32.12 26 CYS A N 11
ATOM 4315 C CA . CYS A 1 26 ? -0.781 -14.300 -14.191 1.00 72.41 26 CYS A CA 11
ATOM 4316 C C . CYS A 1 26 ? -1.751 -15.220 -14.927 1.00 72.05 26 CYS A C 11
ATOM 4317 O O . CYS A 1 26 ? -1.430 -15.759 -15.987 1.00 25.32 26 CYS A O 11
ATOM 4324 N N . HIS A 1 27 ? -2.940 -15.394 -14.359 1.00 31.11 27 HIS A N 11
ATOM 4325 C CA . HIS A 1 27 ? -3.958 -16.248 -14.961 1.00 41.34 27 HIS A CA 11
ATOM 4326 C C . HIS A 1 27 ? -4.679 -15.519 -16.091 1.00 41.23 27 HIS A C 11
ATOM 4327 O O . HIS A 1 27 ? -5.586 -14.722 -15.850 1.00 54.13 27 HIS A O 11
ATOM 4341 N N . HIS A 1 28 ? -4.269 -15.796 -17.325 1.00 23.52 28 HIS A N 11
ATOM 4342 C CA . HIS A 1 28 ? -4.876 -15.167 -18.492 1.00 44.22 28 HIS A CA 11
ATOM 4343 C C . HIS A 1 28 ? -6.393 -15.321 -18.465 1.00 53.20 28 HIS A C 11
ATOM 4344 O O . HIS A 1 28 ? -6.931 -16.118 -17.697 1.00 54.42 28 HIS A O 11
ATOM 4358 N N . GLU A 1 29 ? -7.077 -14.552 -19.308 1.00 24.34 29 GLU A N 11
ATOM 4359 C CA . GLU A 1 29 ? -8.532 -14.603 -19.378 1.00 32.32 29 GLU A CA 11
ATOM 4360 C C . GLU A 1 29 ? -9.016 -14.380 -20.808 1.00 30.32 29 GLU A C 11
ATOM 4361 O O . GLU A 1 29 ? -8.243 -13.987 -21.682 1.00 15.45 29 GLU A O 11
ATOM 4373 N N . SER A 1 30 ? -10.300 -14.636 -21.038 1.00 41.54 30 SER A N 11
ATOM 4374 C CA . SER A 1 30 ? -10.887 -14.467 -22.363 1.00 21.34 30 SER A CA 11
ATOM 4375 C C . SER A 1 30 ? -12.194 -13.684 -22.282 1.00 61.51 30 SER A C 11
ATOM 4376 O O . SER A 1 30 ? -13.265 -14.212 -22.581 1.00 15.34 30 SER A O 11
ATOM 4384 N N . SER A 1 31 ? -12.096 -12.423 -21.876 1.00 55.52 31 SER A N 11
ATOM 4385 C CA . SER A 1 31 ? -13.271 -11.567 -21.752 1.00 44.31 31 SER A CA 11
ATOM 4386 C C . SER A 1 31 ? -12.900 -10.102 -21.965 1.00 72.13 31 SER A C 11
ATOM 4387 O O . SER A 1 31 ? -12.910 -9.291 -21.039 1.00 32.43 31 SER A O 11
ATOM 4395 N N . PRO A 1 32 ? -12.565 -9.754 -23.216 1.00 41.53 32 PRO A N 11
ATOM 4396 C CA . PRO A 1 32 ? -12.185 -8.386 -23.582 1.00 52.32 32 PRO A CA 11
ATOM 4397 C C . PRO A 1 32 ? -13.365 -7.422 -23.525 1.00 52.41 32 PRO A C 11
ATOM 4398 O O . PRO A 1 32 ? -14.497 -7.793 -23.832 1.00 13.23 32 PRO A O 11
ATOM 4409 N N . ASN A 1 33 ? -13.092 -6.182 -23.131 1.00 52.00 33 ASN A N 11
ATOM 4410 C CA . ASN A 1 33 ? -14.132 -5.164 -23.034 1.00 32.31 33 ASN A CA 11
ATOM 4411 C C . ASN A 1 33 ? -13.613 -3.809 -23.504 1.00 3.13 33 ASN A C 11
ATOM 4412 O O . ASN A 1 33 ? -12.627 -3.294 -22.976 1.00 32.33 33 ASN A O 11
ATOM 4423 N N . GLU A 1 1 ? 0.807 -1.091 -0.716 1.00 63.03 1 GLU A N 12
ATOM 4424 C CA . GLU A 1 1 ? 1.584 -1.899 -1.649 1.00 50.13 1 GLU A CA 12
ATOM 4425 C C . GLU A 1 1 ? 0.984 -1.839 -3.051 1.00 42.32 1 GLU A C 12
ATOM 4426 O O . GLU A 1 1 ? 0.469 -2.834 -3.561 1.00 0.02 1 GLU A O 12
ATOM 4438 N N . ASP A 1 2 ? 1.055 -0.664 -3.668 1.00 74.42 2 ASP A N 12
ATOM 4439 C CA . ASP A 1 2 ? 0.519 -0.473 -5.011 1.00 64.12 2 ASP A CA 12
ATOM 4440 C C . ASP A 1 2 ? 1.466 -1.049 -6.060 1.00 53.53 2 ASP A C 12
ATOM 4441 O O . ASP A 1 2 ? 2.681 -1.082 -5.864 1.00 71.30 2 ASP A O 12
ATOM 4450 N N . CYS A 1 3 ? 0.901 -1.501 -7.174 1.00 73.45 3 CYS A N 12
ATOM 4451 C CA . CYS A 1 3 ? 1.693 -2.077 -8.255 1.00 35.34 3 CYS A CA 12
ATOM 4452 C C . CYS A 1 3 ? 1.608 -1.215 -9.511 1.00 3.55 3 CYS A C 12
ATOM 4453 O O . CYS A 1 3 ? 2.602 -0.634 -9.946 1.00 31.14 3 CYS A O 12
ATOM 4460 N N . GLY A 1 4 ? 0.413 -1.135 -10.089 1.00 24.45 4 GLY A N 12
ATOM 4461 C CA . GLY A 1 4 ? 0.221 -0.342 -11.288 1.00 52.13 4 GLY A CA 12
ATOM 4462 C C . GLY A 1 4 ? -1.237 -0.006 -11.533 1.00 62.15 4 GLY A C 12
ATOM 4463 O O . GLY A 1 4 ? -2.072 -0.145 -10.640 1.00 3.44 4 GLY A O 12
ATOM 4467 N N . SER A 1 5 ? -1.544 0.438 -12.748 1.00 1.40 5 SER A N 12
ATOM 4468 C CA . SER A 1 5 ? -2.910 0.800 -13.107 1.00 12.54 5 SER A CA 12
ATOM 4469 C C . SER A 1 5 ? -3.835 -0.409 -13.012 1.00 54.01 5 SER A C 12
ATOM 4470 O O . SER A 1 5 ? -3.949 -1.192 -13.955 1.00 34.30 5 SER A O 12
ATOM 4478 N N . ASP A 1 6 ? -4.494 -0.554 -11.867 1.00 62.05 6 ASP A N 12
ATOM 4479 C CA . ASP A 1 6 ? -5.410 -1.667 -11.648 1.00 53.14 6 ASP A CA 12
ATOM 4480 C C . ASP A 1 6 ? -4.666 -2.998 -11.680 1.00 20.14 6 ASP A C 12
ATOM 4481 O O . ASP A 1 6 ? -5.246 -4.039 -11.992 1.00 2.35 6 ASP A O 12
ATOM 4490 N N . CYS A 1 7 ? -3.378 -2.958 -11.355 1.00 40.35 7 CYS A N 12
ATOM 4491 C CA . CYS A 1 7 ? -2.553 -4.160 -11.348 1.00 2.44 7 CYS A CA 12
ATOM 4492 C C . CYS A 1 7 ? -2.313 -4.645 -9.921 1.00 61.30 7 CYS A C 12
ATOM 4493 O O . CYS A 1 7 ? -2.500 -3.899 -8.961 1.00 3.23 7 CYS A O 12
ATOM 4500 N N . MET A 1 8 ? -1.898 -5.901 -9.791 1.00 64.14 8 MET A N 12
ATOM 4501 C CA . MET A 1 8 ? -1.631 -6.486 -8.483 1.00 23.14 8 MET A CA 12
ATOM 4502 C C . MET A 1 8 ? -0.270 -7.175 -8.462 1.00 70.45 8 MET A C 12
ATOM 4503 O O . MET A 1 8 ? 0.235 -7.634 -9.487 1.00 62.50 8 MET A O 12
ATOM 4517 N N . PRO A 1 9 ? 0.339 -7.250 -7.270 1.00 31.33 9 PRO A N 12
ATOM 4518 C CA . PRO A 1 9 ? 1.649 -7.882 -7.088 1.00 61.31 9 PRO A CA 12
ATOM 4519 C C . PRO A 1 9 ? 1.592 -9.396 -7.264 1.00 0.11 9 PRO A C 12
ATOM 4520 O O . PRO A 1 9 ? 0.736 -10.066 -6.686 1.00 22.52 9 PRO A O 12
ATOM 4531 N N . CYS A 1 10 ? 2.509 -9.929 -8.065 1.00 15.21 10 CYS A N 12
ATOM 4532 C CA . CYS A 1 10 ? 2.563 -11.364 -8.317 1.00 40.32 10 CYS A CA 12
ATOM 4533 C C . CYS A 1 10 ? 3.991 -11.885 -8.186 1.00 21.20 10 CYS A C 12
ATOM 4534 O O . CYS A 1 10 ? 4.572 -12.384 -9.149 1.00 2.31 10 CYS A O 12
ATOM 4541 N N . GLY A 1 11 ? 4.551 -11.766 -6.986 1.00 31.23 11 GLY A N 12
ATOM 4542 C CA . GLY A 1 11 ? 5.906 -12.230 -6.750 1.00 13.32 11 GLY A CA 12
ATOM 4543 C C . GLY A 1 11 ? 6.905 -11.610 -7.706 1.00 62.34 11 GLY A C 12
ATOM 4544 O O . GLY A 1 11 ? 7.284 -12.224 -8.703 1.00 72.20 11 GLY A O 12
ATOM 4548 N N . GLY A 1 12 ? 7.333 -10.388 -7.404 1.00 21.32 12 GLY A N 12
ATOM 4549 C CA . GLY A 1 12 ? 8.289 -9.705 -8.255 1.00 64.12 12 GLY A CA 12
ATOM 4550 C C . GLY A 1 12 ? 7.731 -9.408 -9.632 1.00 54.25 12 GLY A C 12
ATOM 4551 O O . GLY A 1 12 ? 8.475 -9.065 -10.550 1.00 42.30 12 GLY A O 12
ATOM 4555 N N . GLU A 1 13 ? 6.416 -9.541 -9.778 1.00 31.34 13 GLU A N 12
ATOM 4556 C CA . GLU A 1 13 ? 5.759 -9.287 -11.054 1.00 42.44 13 GLU A CA 12
ATOM 4557 C C . GLU A 1 13 ? 4.549 -8.376 -10.871 1.00 54.25 13 GLU A C 12
ATOM 4558 O O . GLU A 1 13 ? 4.227 -7.968 -9.755 1.00 20.21 13 GLU A O 12
ATOM 4570 N N . CYS A 1 14 ? 3.881 -8.060 -11.976 1.00 41.31 14 CYS A N 12
ATOM 4571 C CA . CYS A 1 14 ? 2.707 -7.197 -11.940 1.00 52.41 14 CYS A CA 12
ATOM 4572 C C . CYS A 1 14 ? 1.713 -7.585 -13.031 1.00 35.14 14 CYS A C 12
ATOM 4573 O O . CYS A 1 14 ? 2.018 -7.509 -14.221 1.00 24.11 14 CYS A O 12
ATOM 4580 N N . CYS A 1 15 ? 0.521 -8.001 -12.616 1.00 33.42 15 CYS A N 12
ATOM 4581 C CA . CYS A 1 15 ? -0.519 -8.402 -13.555 1.00 75.23 15 CYS A CA 12
ATOM 4582 C C . CYS A 1 15 ? -1.609 -7.338 -13.647 1.00 42.45 15 CYS A C 12
ATOM 4583 O O . CYS A 1 15 ? -2.336 -7.093 -12.684 1.00 52.45 15 CYS A O 12
ATOM 4590 N N . CYS A 1 16 ? -1.716 -6.708 -14.813 1.00 3.24 16 CYS A N 12
ATOM 4591 C CA . CYS A 1 16 ? -2.715 -5.669 -15.032 1.00 71.44 16 CYS A CA 12
ATOM 4592 C C . CYS A 1 16 ? -3.882 -6.204 -15.857 1.00 53.34 16 CYS A C 12
ATOM 4593 O O . CYS A 1 16 ? -3.729 -7.154 -16.624 1.00 33.34 16 CYS A O 12
ATOM 4600 N N . GLU A 1 17 ? -5.048 -5.585 -15.694 1.00 45.11 17 GLU A N 12
ATOM 4601 C CA . GLU A 1 17 ? -6.240 -5.999 -16.423 1.00 54.04 17 GLU A CA 12
ATOM 4602 C C . GLU A 1 17 ? -6.001 -5.950 -17.930 1.00 34.22 17 GLU A C 12
ATOM 4603 O O . GLU A 1 17 ? -5.082 -5.292 -18.417 1.00 12.20 17 GLU A O 12
ATOM 4615 N N . PRO A 1 18 ? -6.848 -6.664 -18.686 1.00 71.42 18 PRO A N 12
ATOM 4616 C CA . PRO A 1 18 ? -7.946 -7.452 -18.117 1.00 64.44 18 PRO A CA 12
ATOM 4617 C C . PRO A 1 18 ? -7.447 -8.673 -17.351 1.00 4.52 18 PRO A C 12
ATOM 4618 O O . PRO A 1 18 ? -8.210 -9.326 -16.640 1.00 43.45 18 PRO A O 12
ATOM 4629 N N . ASN A 1 19 ? -6.161 -8.974 -17.499 1.00 44.24 19 ASN A N 12
ATOM 4630 C CA . ASN A 1 19 ? -5.560 -10.116 -16.821 1.00 21.35 19 ASN A CA 12
ATOM 4631 C C . ASN A 1 19 ? -5.853 -10.075 -15.324 1.00 24.22 19 ASN A C 12
ATOM 4632 O O . ASN A 1 19 ? -6.392 -9.093 -14.813 1.00 63.50 19 ASN A O 12
ATOM 4643 N N . SER A 1 20 ? -5.493 -11.148 -14.626 1.00 42.13 20 SER A N 12
ATOM 4644 C CA . SER A 1 20 ? -5.719 -11.236 -13.189 1.00 34.25 20 SER A CA 12
ATOM 4645 C C . SER A 1 20 ? -4.534 -11.898 -12.491 1.00 53.54 20 SER A C 12
ATOM 4646 O O . SER A 1 20 ? -3.854 -12.747 -13.068 1.00 53.33 20 SER A O 12
ATOM 4654 N N . CYS A 1 21 ? -4.293 -11.502 -11.246 1.00 44.11 21 CYS A N 12
ATOM 4655 C CA . CYS A 1 21 ? -3.190 -12.054 -10.468 1.00 52.01 21 CYS A CA 12
ATOM 4656 C C . CYS A 1 21 ? -3.683 -13.150 -9.528 1.00 34.11 21 CYS A C 12
ATOM 4657 O O . CYS A 1 21 ? -4.100 -12.875 -8.402 1.00 63.21 21 CYS A O 12
ATOM 4664 N N . ILE A 1 22 ? -3.633 -14.392 -9.998 1.00 40.10 22 ILE A N 12
ATOM 4665 C CA . ILE A 1 22 ? -4.073 -15.529 -9.199 1.00 41.03 22 ILE A CA 12
ATOM 4666 C C . ILE A 1 22 ? -3.034 -16.645 -9.213 1.00 72.32 22 ILE A C 12
ATOM 4667 O O . ILE A 1 22 ? -2.236 -16.753 -10.144 1.00 44.50 22 ILE A O 12
ATOM 4683 N N . ASP A 1 23 ? -3.052 -17.475 -8.176 1.00 71.32 23 ASP A N 12
ATOM 4684 C CA . ASP A 1 23 ? -2.114 -18.586 -8.070 1.00 24.41 23 ASP A CA 12
ATOM 4685 C C . ASP A 1 23 ? -0.673 -18.091 -8.153 1.00 52.02 23 ASP A C 12
ATOM 4686 O O . ASP A 1 23 ? 0.235 -18.847 -8.494 1.00 24.32 23 ASP A O 12
ATOM 4695 N N . GLY A 1 24 ? -0.473 -16.814 -7.841 1.00 24.24 24 GLY A N 12
ATOM 4696 C CA . GLY A 1 24 ? 0.859 -16.239 -7.888 1.00 20.33 24 GLY A CA 12
ATOM 4697 C C . GLY A 1 24 ? 1.338 -16.001 -9.306 1.00 30.20 24 GLY A C 12
ATOM 4698 O O . GLY A 1 24 ? 2.483 -15.605 -9.525 1.00 41.40 24 GLY A O 12
ATOM 4702 N N . THR A 1 25 ? 0.460 -16.245 -10.274 1.00 62.23 25 THR A N 12
ATOM 4703 C CA . THR A 1 25 ? 0.800 -16.058 -11.679 1.00 42.11 25 THR A CA 12
ATOM 4704 C C . THR A 1 25 ? -0.184 -15.115 -12.362 1.00 72.40 25 THR A C 12
ATOM 4705 O O . THR A 1 25 ? -1.214 -14.756 -11.790 1.00 41.13 25 THR A O 12
ATOM 4716 N N . CYS A 1 26 ? 0.138 -14.718 -13.589 1.00 32.44 26 CYS A N 12
ATOM 4717 C CA . CYS A 1 26 ? -0.718 -13.817 -14.351 1.00 32.43 26 CYS A CA 12
ATOM 4718 C C . CYS A 1 26 ? -1.722 -14.602 -15.191 1.00 13.44 26 CYS A C 12
ATOM 4719 O O . CYS A 1 26 ? -1.389 -15.112 -16.260 1.00 63.34 26 CYS A O 12
ATOM 4726 N N . HIS A 1 27 ? -2.954 -14.693 -14.698 1.00 43.24 27 HIS A N 12
ATOM 4727 C CA . HIS A 1 27 ? -4.007 -15.414 -15.404 1.00 14.23 27 HIS A CA 12
ATOM 4728 C C . HIS A 1 27 ? -4.591 -14.561 -16.526 1.00 75.42 27 HIS A C 12
ATOM 4729 O O . HIS A 1 27 ? -5.446 -13.706 -16.290 1.00 62.42 27 HIS A O 12
ATOM 4743 N N . HIS A 1 28 ? -4.125 -14.800 -17.748 1.00 4.42 28 HIS A N 12
ATOM 4744 C CA . HIS A 1 28 ? -4.601 -14.053 -18.907 1.00 62.41 28 HIS A CA 12
ATOM 4745 C C . HIS A 1 28 ? -6.125 -14.076 -18.980 1.00 24.43 28 HIS A C 12
ATOM 4746 O O . HIS A 1 28 ? -6.777 -14.846 -18.275 1.00 4.22 28 HIS A O 12
ATOM 4760 N N . GLU A 1 29 ? -6.684 -13.228 -19.836 1.00 15.50 29 GLU A N 12
ATOM 4761 C CA . GLU A 1 29 ? -8.132 -13.150 -19.998 1.00 64.53 29 GLU A CA 12
ATOM 4762 C C . GLU A 1 29 ? -8.500 -12.817 -21.441 1.00 73.41 29 GLU A C 12
ATOM 4763 O O . GLU A 1 29 ? -8.007 -11.844 -22.010 1.00 52.50 29 GLU A O 12
ATOM 4775 N N . SER A 1 30 ? -9.370 -13.634 -22.027 1.00 13.21 30 SER A N 12
ATOM 4776 C CA . SER A 1 30 ? -9.802 -13.429 -23.405 1.00 34.44 30 SER A CA 12
ATOM 4777 C C . SER A 1 30 ? -11.007 -12.494 -23.463 1.00 64.51 30 SER A C 12
ATOM 4778 O O . SER A 1 30 ? -11.194 -11.766 -24.438 1.00 31.14 30 SER A O 12
ATOM 4786 N N . SER A 1 31 ? -11.820 -12.521 -22.412 1.00 73.34 31 SER A N 12
ATOM 4787 C CA . SER A 1 31 ? -13.009 -11.680 -22.345 1.00 11.44 31 SER A CA 12
ATOM 4788 C C . SER A 1 31 ? -13.891 -11.885 -23.573 1.00 21.14 31 SER A C 12
ATOM 4789 O O . SER A 1 31 ? -13.971 -11.035 -24.460 1.00 34.31 31 SER A O 12
ATOM 4797 N N . PRO A 1 32 ? -14.569 -13.041 -23.626 1.00 60.13 32 PRO A N 12
ATOM 4798 C CA . PRO A 1 32 ? -15.458 -13.386 -24.740 1.00 22.43 32 PRO A CA 12
ATOM 4799 C C . PRO A 1 32 ? -16.720 -12.532 -24.760 1.00 54.42 32 PRO A C 12
ATOM 4800 O O . PRO A 1 32 ? -17.303 -12.294 -25.817 1.00 73.42 32 PRO A O 12
ATOM 4811 N N . ASN A 1 33 ? -17.137 -12.071 -23.585 1.00 30.40 33 ASN A N 12
ATOM 4812 C CA . ASN A 1 33 ? -18.331 -11.242 -23.469 1.00 33.54 33 ASN A CA 12
ATOM 4813 C C . ASN A 1 33 ? -17.970 -9.761 -23.502 1.00 12.55 33 ASN A C 12
ATOM 4814 O O . ASN A 1 33 ? -17.558 -9.190 -22.492 1.00 13.30 33 ASN A O 12
ATOM 4825 N N . GLU A 1 1 ? 1.371 1.003 -1.271 1.00 3.35 1 GLU A N 13
ATOM 4826 C CA . GLU A 1 1 ? 1.776 -0.345 -1.652 1.00 55.34 1 GLU A CA 13
ATOM 4827 C C . GLU A 1 1 ? 0.982 -0.828 -2.863 1.00 63.11 1 GLU A C 13
ATOM 4828 O O . GLU A 1 1 ? 0.483 -1.953 -2.883 1.00 22.34 1 GLU A O 13
ATOM 4840 N N . ASP A 1 2 ? 0.870 0.031 -3.871 1.00 21.55 2 ASP A N 13
ATOM 4841 C CA . ASP A 1 2 ? 0.138 -0.308 -5.086 1.00 3.23 2 ASP A CA 13
ATOM 4842 C C . ASP A 1 2 ? 1.079 -0.867 -6.149 1.00 11.14 2 ASP A C 13
ATOM 4843 O O . ASP A 1 2 ? 2.292 -0.662 -6.089 1.00 73.24 2 ASP A O 13
ATOM 4852 N N . CYS A 1 3 ? 0.512 -1.575 -7.120 1.00 10.41 3 CYS A N 13
ATOM 4853 C CA . CYS A 1 3 ? 1.299 -2.165 -8.196 1.00 32.23 3 CYS A CA 13
ATOM 4854 C C . CYS A 1 3 ? 1.219 -1.313 -9.459 1.00 51.01 3 CYS A C 13
ATOM 4855 O O . CYS A 1 3 ? 2.221 -0.764 -9.915 1.00 2.14 3 CYS A O 13
ATOM 4862 N N . GLY A 1 4 ? 0.018 -1.207 -10.020 1.00 61.33 4 GLY A N 13
ATOM 4863 C CA . GLY A 1 4 ? -0.171 -0.421 -11.225 1.00 50.21 4 GLY A CA 13
ATOM 4864 C C . GLY A 1 4 ? -1.632 -0.123 -11.500 1.00 23.31 4 GLY A C 13
ATOM 4865 O O . GLY A 1 4 ? -2.484 -0.305 -10.630 1.00 5.30 4 GLY A O 13
ATOM 4869 N N . SER A 1 5 ? -1.922 0.337 -12.713 1.00 34.34 5 SER A N 13
ATOM 4870 C CA . SER A 1 5 ? -3.290 0.666 -13.098 1.00 22.41 5 SER A CA 13
ATOM 4871 C C . SER A 1 5 ? -4.181 -0.572 -13.047 1.00 11.40 5 SER A C 13
ATOM 4872 O O . SER A 1 5 ? -4.245 -1.344 -14.004 1.00 11.14 5 SER A O 13
ATOM 4880 N N . ASP A 1 6 ? -4.867 -0.753 -11.924 1.00 10.21 6 ASP A N 13
ATOM 4881 C CA . ASP A 1 6 ? -5.756 -1.895 -11.747 1.00 30.12 6 ASP A CA 13
ATOM 4882 C C . ASP A 1 6 ? -4.973 -3.204 -11.783 1.00 10.21 6 ASP A C 13
ATOM 4883 O O . ASP A 1 6 ? -5.507 -4.249 -12.154 1.00 33.42 6 ASP A O 13
ATOM 4892 N N . CYS A 1 7 ? -3.703 -3.139 -11.396 1.00 53.44 7 CYS A N 13
ATOM 4893 C CA . CYS A 1 7 ? -2.845 -4.317 -11.386 1.00 32.04 7 CYS A CA 13
ATOM 4894 C C . CYS A 1 7 ? -2.640 -4.827 -9.962 1.00 62.42 7 CYS A C 13
ATOM 4895 O O . CYS A 1 7 ? -2.857 -4.100 -8.994 1.00 13.22 7 CYS A O 13
ATOM 4902 N N . MET A 1 8 ? -2.219 -6.083 -9.845 1.00 13.45 8 MET A N 13
ATOM 4903 C CA . MET A 1 8 ? -1.983 -6.690 -8.540 1.00 0.21 8 MET A CA 13
ATOM 4904 C C . MET A 1 8 ? -0.617 -7.368 -8.495 1.00 53.21 8 MET A C 13
ATOM 4905 O O . MET A 1 8 ? -0.079 -7.802 -9.514 1.00 53.40 8 MET A O 13
ATOM 4919 N N . PRO A 1 9 ? -0.042 -7.462 -7.287 1.00 44.03 9 PRO A N 13
ATOM 4920 C CA . PRO A 1 9 ? 1.269 -8.086 -7.081 1.00 74.44 9 PRO A CA 13
ATOM 4921 C C . PRO A 1 9 ? 1.230 -9.597 -7.289 1.00 42.43 9 PRO A C 13
ATOM 4922 O O . PRO A 1 9 ? 0.370 -10.287 -6.742 1.00 72.14 9 PRO A O 13
ATOM 4933 N N . CYS A 1 10 ? 2.168 -10.104 -8.083 1.00 33.05 10 CYS A N 13
ATOM 4934 C CA . CYS A 1 10 ? 2.242 -11.533 -8.363 1.00 55.31 10 CYS A CA 13
ATOM 4935 C C . CYS A 1 10 ? 3.670 -12.045 -8.206 1.00 45.30 10 CYS A C 13
ATOM 4936 O O . CYS A 1 10 ? 4.302 -12.461 -9.176 1.00 61.22 10 CYS A O 13
ATOM 4943 N N . GLY A 1 11 ? 4.174 -12.010 -6.976 1.00 32.52 11 GLY A N 13
ATOM 4944 C CA . GLY A 1 11 ? 5.524 -12.474 -6.714 1.00 11.45 11 GLY A CA 13
ATOM 4945 C C . GLY A 1 11 ? 6.551 -11.802 -7.604 1.00 15.33 11 GLY A C 13
ATOM 4946 O O . GLY A 1 11 ? 6.983 -12.372 -8.604 1.00 52.25 11 GLY A O 13
ATOM 4950 N N . GLY A 1 12 ? 6.941 -10.584 -7.239 1.00 42.15 12 GLY A N 13
ATOM 4951 C CA . GLY A 1 12 ? 7.919 -9.853 -8.024 1.00 51.12 12 GLY A CA 13
ATOM 4952 C C . GLY A 1 12 ? 7.415 -9.520 -9.414 1.00 54.52 12 GLY A C 13
ATOM 4953 O O . GLY A 1 12 ? 8.192 -9.134 -10.287 1.00 33.02 12 GLY A O 13
ATOM 4957 N N . GLU A 1 13 ? 6.110 -9.670 -9.621 1.00 11.23 13 GLU A N 13
ATOM 4958 C CA . GLU A 1 13 ? 5.504 -9.384 -10.916 1.00 3.00 13 GLU A CA 13
ATOM 4959 C C . GLU A 1 13 ? 4.258 -8.519 -10.755 1.00 13.24 13 GLU A C 13
ATOM 4960 O O . GLU A 1 13 ? 3.813 -8.252 -9.638 1.00 21.54 13 GLU A O 13
ATOM 4972 N N . CYS A 1 14 ? 3.698 -8.082 -11.878 1.00 64.11 14 CYS A N 13
ATOM 4973 C CA . CYS A 1 14 ? 2.504 -7.246 -11.864 1.00 20.23 14 CYS A CA 13
ATOM 4974 C C . CYS A 1 14 ? 1.561 -7.626 -13.002 1.00 13.35 14 CYS A C 13
ATOM 4975 O O . CYS A 1 14 ? 1.924 -7.550 -14.176 1.00 22.34 14 CYS A O 13
ATOM 4982 N N . CYS A 1 15 ? 0.347 -8.034 -12.645 1.00 42.34 15 CYS A N 13
ATOM 4983 C CA . CYS A 1 15 ? -0.649 -8.425 -13.635 1.00 34.43 15 CYS A CA 13
ATOM 4984 C C . CYS A 1 15 ? -1.750 -7.374 -13.744 1.00 42.10 15 CYS A C 13
ATOM 4985 O O . CYS A 1 15 ? -2.513 -7.158 -12.802 1.00 52.23 15 CYS A O 13
ATOM 4992 N N . CYS A 1 16 ? -1.826 -6.723 -14.900 1.00 5.21 16 CYS A N 13
ATOM 4993 C CA . CYS A 1 16 ? -2.831 -5.694 -15.134 1.00 54.21 16 CYS A CA 13
ATOM 4994 C C . CYS A 1 16 ? -3.954 -6.223 -16.022 1.00 42.54 16 CYS A C 13
ATOM 4995 O O . CYS A 1 16 ? -3.755 -7.154 -16.801 1.00 71.23 16 CYS A O 13
ATOM 5002 N N . GLU A 1 17 ? -5.132 -5.620 -15.899 1.00 35.32 17 GLU A N 13
ATOM 5003 C CA . GLU A 1 17 ? -6.286 -6.031 -16.690 1.00 73.22 17 GLU A CA 13
ATOM 5004 C C . GLU A 1 17 ? -5.980 -5.946 -18.183 1.00 15.02 17 GLU A C 13
ATOM 5005 O O . GLU A 1 17 ? -5.049 -5.266 -18.613 1.00 42.05 17 GLU A O 13
ATOM 5017 N N . PRO A 1 18 ? -6.783 -6.653 -18.992 1.00 70.10 18 PRO A N 13
ATOM 5018 C CA . PRO A 1 18 ? -7.895 -7.467 -18.491 1.00 3.43 18 PRO A CA 13
ATOM 5019 C C . PRO A 1 18 ? -7.415 -8.697 -17.729 1.00 70.41 18 PRO A C 13
ATOM 5020 O O . PRO A 1 18 ? -8.201 -9.375 -17.068 1.00 3.21 18 PRO A O 13
ATOM 5031 N N . ASN A 1 19 ? -6.120 -8.981 -17.827 1.00 11.43 19 ASN A N 13
ATOM 5032 C CA . ASN A 1 19 ? -5.536 -10.131 -17.146 1.00 41.25 19 ASN A CA 13
ATOM 5033 C C . ASN A 1 19 ? -5.893 -10.124 -15.663 1.00 64.41 19 ASN A C 13
ATOM 5034 O O . ASN A 1 19 ? -6.468 -9.161 -15.157 1.00 22.14 19 ASN A O 13
ATOM 5045 N N . SER A 1 20 ? -5.546 -11.206 -14.972 1.00 54.21 20 SER A N 13
ATOM 5046 C CA . SER A 1 20 ? -5.833 -11.327 -13.547 1.00 44.34 20 SER A CA 13
ATOM 5047 C C . SER A 1 20 ? -4.670 -11.989 -12.814 1.00 51.01 20 SER A C 13
ATOM 5048 O O . SER A 1 20 ? -3.956 -12.818 -13.379 1.00 5.40 20 SER A O 13
ATOM 5056 N N . CYS A 1 21 ? -4.487 -11.617 -11.552 1.00 23.45 21 CYS A N 13
ATOM 5057 C CA . CYS A 1 21 ? -3.412 -12.173 -10.739 1.00 23.23 21 CYS A CA 13
ATOM 5058 C C . CYS A 1 21 ? -3.930 -13.297 -9.846 1.00 11.23 21 CYS A C 13
ATOM 5059 O O . CYS A 1 21 ? -4.402 -13.053 -8.735 1.00 1.32 21 CYS A O 13
ATOM 5066 N N . ILE A 1 22 ? -3.839 -14.527 -10.339 1.00 63.11 22 ILE A N 13
ATOM 5067 C CA . ILE A 1 22 ? -4.297 -15.688 -9.586 1.00 1.32 22 ILE A CA 13
ATOM 5068 C C . ILE A 1 22 ? -3.245 -16.792 -9.584 1.00 74.21 22 ILE A C 13
ATOM 5069 O O . ILE A 1 22 ? -2.408 -16.867 -10.483 1.00 63.23 22 ILE A O 13
ATOM 5085 N N . ASP A 1 23 ? -3.296 -17.648 -8.570 1.00 34.33 23 ASP A N 13
ATOM 5086 C CA . ASP A 1 23 ? -2.350 -18.752 -8.452 1.00 51.31 23 ASP A CA 13
ATOM 5087 C C . ASP A 1 23 ? -0.913 -18.239 -8.465 1.00 74.01 23 ASP A C 13
ATOM 5088 O O . ASP A 1 23 ? 0.017 -18.976 -8.790 1.00 35.11 23 ASP A O 13
ATOM 5097 N N . GLY A 1 24 ? -0.740 -16.969 -8.110 1.00 70.34 24 GLY A N 13
ATOM 5098 C CA . GLY A 1 24 ? 0.586 -16.379 -8.089 1.00 73.43 24 GLY A CA 13
ATOM 5099 C C . GLY A 1 24 ? 1.121 -16.105 -9.481 1.00 34.51 24 GLY A C 13
ATOM 5100 O O . GLY A 1 24 ? 2.272 -15.699 -9.644 1.00 31.54 24 GLY A O 13
ATOM 5104 N N . THR A 1 25 ? 0.284 -16.329 -10.490 1.00 20.24 25 THR A N 13
ATOM 5105 C CA . THR A 1 25 ? 0.680 -16.107 -11.874 1.00 53.15 25 THR A CA 13
ATOM 5106 C C . THR A 1 25 ? -0.286 -15.159 -12.577 1.00 4.13 25 THR A C 13
ATOM 5107 O O . THR A 1 25 ? -1.340 -14.820 -12.039 1.00 52.30 25 THR A O 13
ATOM 5118 N N . CYS A 1 26 ? 0.081 -14.734 -13.781 1.00 73.44 26 CYS A N 13
ATOM 5119 C CA . CYS A 1 26 ? -0.753 -13.825 -14.559 1.00 21.25 26 CYS A CA 13
ATOM 5120 C C . CYS A 1 26 ? -1.714 -14.601 -15.455 1.00 12.51 26 CYS A C 13
ATOM 5121 O O . CYS A 1 26 ? -1.332 -15.085 -16.521 1.00 15.40 26 CYS A O 13
ATOM 5128 N N . HIS A 1 27 ? -2.963 -14.714 -15.015 1.00 75.01 27 HIS A N 13
ATOM 5129 C CA . HIS A 1 27 ? -3.980 -15.430 -15.778 1.00 14.44 27 HIS A CA 13
ATOM 5130 C C . HIS A 1 27 ? -4.529 -14.558 -16.903 1.00 40.12 27 HIS A C 13
ATOM 5131 O O . HIS A 1 27 ? -5.409 -13.724 -16.684 1.00 63.54 27 HIS A O 13
ATOM 5145 N N . HIS A 1 28 ? -4.003 -14.755 -18.108 1.00 73.41 28 HIS A N 13
ATOM 5146 C CA . HIS A 1 28 ? -4.440 -13.987 -19.268 1.00 55.02 28 HIS A CA 13
ATOM 5147 C C . HIS A 1 28 ? -5.959 -14.036 -19.411 1.00 43.53 28 HIS A C 13
ATOM 5148 O O . HIS A 1 28 ? -6.628 -14.826 -18.748 1.00 34.22 28 HIS A O 13
ATOM 5162 N N . GLU A 1 29 ? -6.494 -13.184 -20.281 1.00 20.31 29 GLU A N 13
ATOM 5163 C CA . GLU A 1 29 ? -7.933 -13.130 -20.509 1.00 32.22 29 GLU A CA 13
ATOM 5164 C C . GLU A 1 29 ? -8.241 -12.823 -21.971 1.00 53.53 29 GLU A C 13
ATOM 5165 O O . GLU A 1 29 ? -7.876 -11.765 -22.485 1.00 31.04 29 GLU A O 13
ATOM 5177 N N . SER A 1 30 ? -8.915 -13.755 -22.637 1.00 35.03 30 SER A N 13
ATOM 5178 C CA . SER A 1 30 ? -9.269 -13.586 -24.041 1.00 74.53 30 SER A CA 13
ATOM 5179 C C . SER A 1 30 ? -10.784 -13.518 -24.216 1.00 5.15 30 SER A C 13
ATOM 5180 O O . SER A 1 30 ? -11.360 -14.246 -25.024 1.00 0.32 30 SER A O 13
ATOM 5188 N N . SER A 1 31 ? -11.422 -12.638 -23.451 1.00 4.41 31 SER A N 13
ATOM 5189 C CA . SER A 1 31 ? -12.869 -12.475 -23.517 1.00 33.51 31 SER A CA 13
ATOM 5190 C C . SER A 1 31 ? -13.334 -11.362 -22.584 1.00 12.43 31 SER A C 13
ATOM 5191 O O . SER A 1 31 ? -12.634 -10.964 -21.653 1.00 22.15 31 SER A O 13
ATOM 5199 N N . PRO A 1 32 ? -14.546 -10.845 -22.838 1.00 45.22 32 PRO A N 13
ATOM 5200 C CA . PRO A 1 32 ? -15.133 -9.770 -22.033 1.00 22.03 32 PRO A CA 13
ATOM 5201 C C . PRO A 1 32 ? -15.519 -10.239 -20.634 1.00 5.42 32 PRO A C 13
ATOM 5202 O O . PRO A 1 32 ? -15.460 -9.471 -19.674 1.00 74.11 32 PRO A O 13
ATOM 5213 N N . ASN A 1 33 ? -15.912 -11.503 -20.526 1.00 31.50 33 ASN A N 13
ATOM 5214 C CA . ASN A 1 33 ? -16.308 -12.074 -19.243 1.00 64.14 33 ASN A CA 13
ATOM 5215 C C . ASN A 1 33 ? -17.537 -11.363 -18.687 1.00 53.55 33 ASN A C 13
ATOM 5216 O O . ASN A 1 33 ? -17.570 -10.983 -17.517 1.00 54.02 33 ASN A O 13
ATOM 5227 N N . GLU A 1 1 ? 1.141 2.668 -2.323 1.00 35.14 1 GLU A N 14
ATOM 5228 C CA . GLU A 1 1 ? 1.941 2.449 -3.522 1.00 32.02 1 GLU A CA 14
ATOM 5229 C C . GLU A 1 1 ? 1.698 1.054 -4.090 1.00 63.24 1 GLU A C 14
ATOM 5230 O O . GLU A 1 1 ? 2.579 0.194 -4.052 1.00 1.44 1 GLU A O 14
ATOM 5242 N N . ASP A 1 2 ? 0.498 0.837 -4.617 1.00 64.52 2 ASP A N 14
ATOM 5243 C CA . ASP A 1 2 ? 0.139 -0.453 -5.194 1.00 71.55 2 ASP A CA 14
ATOM 5244 C C . ASP A 1 2 ? 1.011 -0.768 -6.406 1.00 74.42 2 ASP A C 14
ATOM 5245 O O . ASP A 1 2 ? 1.845 0.041 -6.811 1.00 43.32 2 ASP A O 14
ATOM 5254 N N . CYS A 1 3 ? 0.812 -1.950 -6.980 1.00 60.24 3 CYS A N 14
ATOM 5255 C CA . CYS A 1 3 ? 1.580 -2.374 -8.145 1.00 2.13 3 CYS A CA 14
ATOM 5256 C C . CYS A 1 3 ? 1.294 -1.472 -9.342 1.00 65.44 3 CYS A C 14
ATOM 5257 O O . CYS A 1 3 ? 2.175 -0.758 -9.819 1.00 64.45 3 CYS A O 14
ATOM 5264 N N . GLY A 1 4 ? 0.055 -1.511 -9.823 1.00 64.22 4 GLY A N 14
ATOM 5265 C CA . GLY A 1 4 ? -0.325 -0.694 -10.960 1.00 40.15 4 GLY A CA 14
ATOM 5266 C C . GLY A 1 4 ? -1.820 -0.451 -11.026 1.00 22.01 4 GLY A C 14
ATOM 5267 O O . GLY A 1 4 ? -2.533 -0.660 -10.045 1.00 0.14 4 GLY A O 14
ATOM 5271 N N . SER A 1 5 ? -2.295 -0.007 -12.185 1.00 15.01 5 SER A N 14
ATOM 5272 C CA . SER A 1 5 ? -3.715 0.270 -12.373 1.00 3.11 5 SER A CA 14
ATOM 5273 C C . SER A 1 5 ? -4.543 -1.000 -12.202 1.00 53.43 5 SER A C 14
ATOM 5274 O O . SER A 1 5 ? -4.719 -1.771 -13.146 1.00 24.04 5 SER A O 14
ATOM 5282 N N . ASP A 1 6 ? -5.050 -1.209 -10.993 1.00 35.25 6 ASP A N 14
ATOM 5283 C CA . ASP A 1 6 ? -5.862 -2.384 -10.697 1.00 21.33 6 ASP A CA 14
ATOM 5284 C C . ASP A 1 6 ? -5.043 -3.662 -10.849 1.00 72.44 6 ASP A C 14
ATOM 5285 O O . ASP A 1 6 ? -5.588 -4.732 -11.123 1.00 21.43 6 ASP A O 14
ATOM 5294 N N . CYS A 1 7 ? -3.732 -3.544 -10.672 1.00 44.42 7 CYS A N 14
ATOM 5295 C CA . CYS A 1 7 ? -2.837 -4.688 -10.792 1.00 25.15 7 CYS A CA 14
ATOM 5296 C C . CYS A 1 7 ? -2.403 -5.185 -9.416 1.00 31.45 7 CYS A C 14
ATOM 5297 O O . CYS A 1 7 ? -2.554 -4.485 -8.415 1.00 42.43 7 CYS A O 14
ATOM 5304 N N . MET A 1 8 ? -1.864 -6.400 -9.374 1.00 51.51 8 MET A N 14
ATOM 5305 C CA . MET A 1 8 ? -1.407 -6.990 -8.121 1.00 73.14 8 MET A CA 14
ATOM 5306 C C . MET A 1 8 ? -0.019 -7.602 -8.283 1.00 12.41 8 MET A C 14
ATOM 5307 O O . MET A 1 8 ? 0.392 -7.988 -9.377 1.00 75.13 8 MET A O 14
ATOM 5321 N N . PRO A 1 9 ? 0.722 -7.692 -7.169 1.00 10.04 9 PRO A N 14
ATOM 5322 C CA . PRO A 1 9 ? 2.075 -8.256 -7.162 1.00 0.14 9 PRO A CA 14
ATOM 5323 C C . PRO A 1 9 ? 2.077 -9.762 -7.402 1.00 52.34 9 PRO A C 14
ATOM 5324 O O . PRO A 1 9 ? 1.481 -10.523 -6.640 1.00 74.32 9 PRO A O 14
ATOM 5335 N N . CYS A 1 10 ? 2.751 -10.185 -8.466 1.00 73.24 10 CYS A N 14
ATOM 5336 C CA . CYS A 1 10 ? 2.830 -11.600 -8.808 1.00 65.22 10 CYS A CA 14
ATOM 5337 C C . CYS A 1 10 ? 4.283 -12.063 -8.874 1.00 41.23 10 CYS A C 14
ATOM 5338 O O . CYS A 1 10 ? 4.869 -12.151 -9.952 1.00 61.14 10 CYS A O 14
ATOM 5345 N N . GLY A 1 11 ? 4.858 -12.357 -7.712 1.00 63.22 11 GLY A N 14
ATOM 5346 C CA . GLY A 1 11 ? 6.237 -12.807 -7.660 1.00 21.12 11 GLY A CA 14
ATOM 5347 C C . GLY A 1 11 ? 7.177 -11.885 -8.412 1.00 33.44 11 GLY A C 14
ATOM 5348 O O . GLY A 1 11 ? 7.782 -12.282 -9.406 1.00 44.23 11 GLY A O 14
ATOM 5352 N N . GLY A 1 12 ? 7.298 -10.650 -7.936 1.00 14.41 12 GLY A N 14
ATOM 5353 C CA . GLY A 1 12 ? 8.170 -9.688 -8.583 1.00 43.42 12 GLY A CA 14
ATOM 5354 C C . GLY A 1 12 ? 7.616 -9.201 -9.908 1.00 21.44 12 GLY A C 14
ATOM 5355 O O . GLY A 1 12 ? 8.316 -8.541 -10.675 1.00 34.11 12 GLY A O 14
ATOM 5359 N N . GLU A 1 13 ? 6.356 -9.530 -10.177 1.00 4.03 13 GLU A N 14
ATOM 5360 C CA . GLU A 1 13 ? 5.711 -9.124 -11.419 1.00 55.34 13 GLU A CA 14
ATOM 5361 C C . GLU A 1 13 ? 4.504 -8.232 -11.139 1.00 61.23 13 GLU A C 14
ATOM 5362 O O . GLU A 1 13 ? 4.296 -7.787 -10.010 1.00 53.44 13 GLU A O 14
ATOM 5374 N N . CYS A 1 14 ? 3.712 -7.976 -12.175 1.00 44.52 14 CYS A N 14
ATOM 5375 C CA . CYS A 1 14 ? 2.527 -7.137 -12.043 1.00 43.12 14 CYS A CA 14
ATOM 5376 C C . CYS A 1 14 ? 1.447 -7.563 -13.033 1.00 53.30 14 CYS A C 14
ATOM 5377 O O . CYS A 1 14 ? 1.586 -7.372 -14.242 1.00 22.44 14 CYS A O 14
ATOM 5384 N N . CYS A 1 15 ? 0.369 -8.140 -12.512 1.00 1.32 15 CYS A N 14
ATOM 5385 C CA . CYS A 1 15 ? -0.736 -8.593 -13.348 1.00 20.13 15 CYS A CA 14
ATOM 5386 C C . CYS A 1 15 ? -1.879 -7.583 -13.333 1.00 14.41 15 CYS A C 14
ATOM 5387 O O . CYS A 1 15 ? -2.496 -7.341 -12.295 1.00 2.03 15 CYS A O 14
ATOM 5394 N N . CYS A 1 16 ? -2.157 -6.995 -14.492 1.00 34.20 16 CYS A N 14
ATOM 5395 C CA . CYS A 1 16 ? -3.226 -6.011 -14.614 1.00 43.11 16 CYS A CA 14
ATOM 5396 C C . CYS A 1 16 ? -4.407 -6.584 -15.392 1.00 43.35 16 CYS A C 14
ATOM 5397 O O . CYS A 1 16 ? -4.239 -7.471 -16.229 1.00 15.34 16 CYS A O 14
ATOM 5404 N N . GLU A 1 17 ? -5.600 -6.069 -15.111 1.00 23.14 17 GLU A N 14
ATOM 5405 C CA . GLU A 1 17 ? -6.808 -6.530 -15.784 1.00 71.10 17 GLU A CA 14
ATOM 5406 C C . GLU A 1 17 ? -6.650 -6.452 -17.300 1.00 1.42 17 GLU A C 14
ATOM 5407 O O . GLU A 1 17 ? -5.821 -5.709 -17.825 1.00 44.41 17 GLU A O 14
ATOM 5419 N N . PRO A 1 18 ? -7.464 -7.237 -18.021 1.00 22.14 18 PRO A N 14
ATOM 5420 C CA . PRO A 1 18 ? -8.454 -8.126 -17.406 1.00 74.14 18 PRO A CA 14
ATOM 5421 C C . PRO A 1 18 ? -7.808 -9.299 -16.677 1.00 44.21 18 PRO A C 14
ATOM 5422 O O . PRO A 1 18 ? -8.468 -10.014 -15.925 1.00 3.25 18 PRO A O 14
ATOM 5433 N N . ASN A 1 19 ? -6.512 -9.490 -16.905 1.00 53.23 19 ASN A N 14
ATOM 5434 C CA . ASN A 1 19 ? -5.776 -10.577 -16.269 1.00 53.45 19 ASN A CA 14
ATOM 5435 C C . ASN A 1 19 ? -5.973 -10.555 -14.757 1.00 14.13 19 ASN A C 14
ATOM 5436 O O . ASN A 1 19 ? -6.558 -9.620 -14.210 1.00 1.31 19 ASN A O 14
ATOM 5447 N N . SER A 1 20 ? -5.481 -11.592 -14.086 1.00 41.34 20 SER A N 14
ATOM 5448 C CA . SER A 1 20 ? -5.605 -11.694 -12.637 1.00 53.31 20 SER A CA 14
ATOM 5449 C C . SER A 1 20 ? -4.346 -12.299 -12.025 1.00 23.00 20 SER A C 14
ATOM 5450 O O . SER A 1 20 ? -3.664 -13.110 -12.653 1.00 3.50 20 SER A O 14
ATOM 5458 N N . CYS A 1 21 ? -4.043 -11.899 -10.794 1.00 63.44 21 CYS A N 14
ATOM 5459 C CA . CYS A 1 21 ? -2.866 -12.400 -10.095 1.00 64.43 21 CYS A CA 14
ATOM 5460 C C . CYS A 1 21 ? -3.243 -13.517 -9.126 1.00 1.22 21 CYS A C 14
ATOM 5461 O O . CYS A 1 21 ? -3.589 -13.260 -7.972 1.00 61.22 21 CYS A O 14
ATOM 5468 N N . ILE A 1 22 ? -3.173 -14.755 -9.602 1.00 72.13 22 ILE A N 14
ATOM 5469 C CA . ILE A 1 22 ? -3.506 -15.910 -8.778 1.00 21.22 22 ILE A CA 14
ATOM 5470 C C . ILE A 1 22 ? -2.414 -16.972 -8.853 1.00 71.22 22 ILE A C 14
ATOM 5471 O O . ILE A 1 22 ? -1.669 -17.043 -9.831 1.00 1.34 22 ILE A O 14
ATOM 5487 N N . ASP A 1 23 ? -2.327 -17.797 -7.816 1.00 23.32 23 ASP A N 14
ATOM 5488 C CA . ASP A 1 23 ? -1.328 -18.859 -7.765 1.00 42.41 23 ASP A CA 14
ATOM 5489 C C . ASP A 1 23 ? 0.078 -18.290 -7.933 1.00 31.32 23 ASP A C 14
ATOM 5490 O O . ASP A 1 23 ? 1.004 -19.002 -8.319 1.00 42.21 23 ASP A O 14
ATOM 5499 N N . GLY A 1 24 ? 0.229 -17.002 -7.640 1.00 71.01 24 GLY A N 14
ATOM 5500 C CA . GLY A 1 24 ? 1.524 -16.360 -7.766 1.00 1.41 24 GLY A CA 14
ATOM 5501 C C . GLY A 1 24 ? 1.897 -16.084 -9.209 1.00 51.10 24 GLY A C 14
ATOM 5502 O O . GLY A 1 24 ? 2.993 -15.599 -9.494 1.00 73.42 24 GLY A O 14
ATOM 5506 N N . THR A 1 25 ? 0.984 -16.394 -10.124 1.00 71.33 25 THR A N 14
ATOM 5507 C CA . THR A 1 25 ? 1.223 -16.180 -11.546 1.00 1.12 25 THR A CA 14
ATOM 5508 C C . THR A 1 25 ? 0.146 -15.291 -12.157 1.00 1.44 25 THR A C 14
ATOM 5509 O O . THR A 1 25 ? -0.865 -14.995 -11.519 1.00 3.24 25 THR A O 14
ATOM 5520 N N . CYS A 1 26 ? 0.368 -14.867 -13.396 1.00 61.14 26 CYS A N 14
ATOM 5521 C CA . CYS A 1 26 ? -0.584 -14.011 -14.095 1.00 25.35 26 CYS A CA 14
ATOM 5522 C C . CYS A 1 26 ? -1.589 -14.846 -14.883 1.00 10.22 26 CYS A C 14
ATOM 5523 O O . CYS A 1 26 ? -1.292 -15.325 -15.977 1.00 62.34 26 CYS A O 14
ATOM 5530 N N . HIS A 1 27 ? -2.781 -15.015 -14.319 1.00 3.24 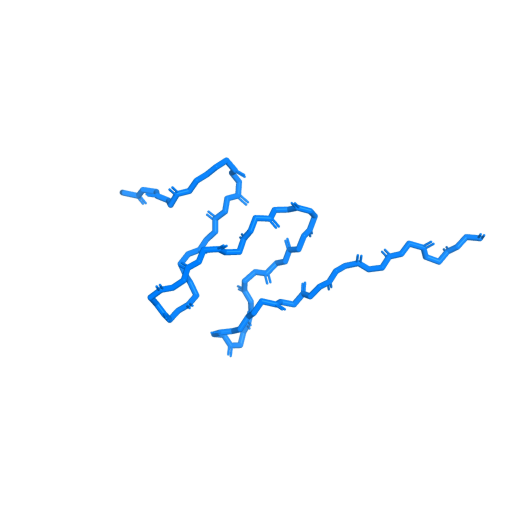27 HIS A N 14
ATOM 5531 C CA . HIS A 1 27 ? -3.831 -15.791 -14.969 1.00 12.55 27 HIS A CA 14
ATOM 5532 C C . HIS A 1 27 ? -4.529 -14.965 -16.045 1.00 52.20 27 HIS A C 14
ATOM 5533 O O . HIS A 1 27 ? -5.397 -14.144 -15.747 1.00 35.01 27 HIS A O 14
ATOM 5547 N N . HIS A 1 28 ? -4.144 -15.187 -17.298 1.00 25.14 28 HIS A N 14
ATOM 5548 C CA . HIS A 1 28 ? -4.732 -14.463 -18.419 1.00 34.33 28 HIS A CA 14
ATOM 5549 C C . HIS A 1 28 ? -6.255 -14.553 -18.384 1.00 31.22 28 HIS A C 14
ATOM 5550 O O . HIS A 1 28 ? -6.822 -15.340 -17.626 1.00 61.14 28 HIS A O 14
ATOM 5564 N N . GLU A 1 29 ? -6.910 -13.741 -19.208 1.00 32.51 29 GLU A N 14
ATOM 5565 C CA . GLU A 1 29 ? -8.367 -13.729 -19.269 1.00 31.40 29 GLU A CA 14
ATOM 5566 C C . GLU A 1 29 ? -8.850 -13.405 -20.680 1.00 22.31 29 GLU A C 14
ATOM 5567 O O . GLU A 1 29 ? -8.083 -12.924 -21.515 1.00 34.45 29 GLU A O 14
ATOM 5579 N N . SER A 1 30 ? -10.126 -13.673 -20.939 1.00 22.14 30 SER A N 14
ATOM 5580 C CA . SER A 1 30 ? -10.711 -13.415 -22.249 1.00 44.41 30 SER A CA 14
ATOM 5581 C C . SER A 1 30 ? -12.227 -13.279 -22.150 1.00 71.31 30 SER A C 14
ATOM 5582 O O . SER A 1 30 ? -12.835 -13.691 -21.162 1.00 61.32 30 SER A O 14
ATOM 5590 N N . SER A 1 31 ? -12.832 -12.698 -23.182 1.00 24.54 31 SER A N 14
ATOM 5591 C CA . SER A 1 31 ? -14.277 -12.504 -23.210 1.00 64.55 31 SER A CA 14
ATOM 5592 C C . SER A 1 31 ? -14.797 -12.509 -24.645 1.00 4.32 31 SER A C 14
ATOM 5593 O O . SER A 1 31 ? -14.051 -12.307 -25.603 1.00 62.03 31 SER A O 14
ATOM 5601 N N . PRO A 1 32 ? -16.108 -12.744 -24.797 1.00 33.21 32 PRO A N 14
ATOM 5602 C CA . PRO A 1 32 ? -16.759 -12.780 -26.110 1.00 30.20 32 PRO A CA 14
ATOM 5603 C C . PRO A 1 32 ? -16.831 -11.402 -26.759 1.00 74.31 32 PRO A C 14
ATOM 5604 O O . PRO A 1 32 ? -16.535 -11.247 -27.943 1.00 20.51 32 PRO A O 14
ATOM 5615 N N . ASN A 1 33 ? -17.227 -10.404 -25.976 1.00 21.23 33 ASN A N 14
ATOM 5616 C CA . ASN A 1 33 ? -17.338 -9.038 -26.475 1.00 70.51 33 ASN A CA 14
ATOM 5617 C C . ASN A 1 33 ? -18.363 -8.953 -27.602 1.00 31.11 33 ASN A C 14
ATOM 5618 O O . ASN A 1 33 ? -18.334 -8.026 -28.411 1.00 74.21 33 ASN A O 14
ATOM 5629 N N . GLU A 1 1 ? 1.713 -3.092 -0.759 1.00 53.11 1 GLU A N 15
ATOM 5630 C CA . GLU A 1 1 ? 1.681 -1.800 -1.434 1.00 4.31 1 GLU A CA 15
ATOM 5631 C C . GLU A 1 1 ? 1.082 -1.930 -2.831 1.00 53.01 1 GLU A C 15
ATOM 5632 O O . GLU A 1 1 ? 0.986 -3.029 -3.377 1.00 34.31 1 GLU A O 15
ATOM 5644 N N . ASP A 1 2 ? 0.680 -0.801 -3.403 1.00 55.43 2 ASP A N 15
ATOM 5645 C CA . ASP A 1 2 ? 0.089 -0.787 -4.737 1.00 25.02 2 ASP A CA 15
ATOM 5646 C C . ASP A 1 2 ? 1.125 -1.161 -5.793 1.00 51.30 2 ASP A C 15
ATOM 5647 O O . ASP A 1 2 ? 2.318 -0.906 -5.626 1.00 11.32 2 ASP A O 15
ATOM 5656 N N . CYS A 1 3 ? 0.661 -1.767 -6.880 1.00 71.34 3 CYS A N 15
ATOM 5657 C CA . CYS A 1 3 ? 1.546 -2.178 -7.964 1.00 33.12 3 CYS A CA 15
ATOM 5658 C C . CYS A 1 3 ? 1.420 -1.234 -9.156 1.00 72.54 3 CYS A C 15
ATOM 5659 O O . CYS A 1 3 ? 2.349 -0.495 -9.477 1.00 40.21 3 CYS A O 15
ATOM 5666 N N . GLY A 1 4 ? 0.262 -1.266 -9.810 1.00 21.42 4 GLY A N 15
ATOM 5667 C CA . GLY A 1 4 ? 0.035 -0.410 -10.959 1.00 42.02 4 GLY A CA 15
ATOM 5668 C C . GLY A 1 4 ? -1.432 -0.085 -11.160 1.00 22.15 4 GLY A C 15
ATOM 5669 O O . GLY A 1 4 ? -2.249 -0.292 -10.262 1.00 45.11 4 GLY A O 15
ATOM 5673 N N . SER A 1 5 ? -1.767 0.427 -12.340 1.00 32.45 5 SER A N 15
ATOM 5674 C CA . SER A 1 5 ? -3.145 0.786 -12.653 1.00 12.21 5 SER A CA 15
ATOM 5675 C C . SER A 1 5 ? -4.051 -0.440 -12.604 1.00 72.54 5 SER A C 15
ATOM 5676 O O . SER A 1 5 ? -4.169 -1.178 -13.583 1.00 23.10 5 SER A O 15
ATOM 5684 N N . ASP A 1 6 ? -4.689 -0.652 -11.459 1.00 12.35 6 ASP A N 15
ATOM 5685 C CA . ASP A 1 6 ? -5.586 -1.788 -11.281 1.00 0.11 6 ASP A CA 15
ATOM 5686 C C . ASP A 1 6 ? -4.824 -3.104 -11.393 1.00 24.55 6 ASP A C 15
ATOM 5687 O O . ASP A 1 6 ? -5.364 -4.110 -11.856 1.00 5.51 6 ASP A O 15
ATOM 5696 N N . CYS A 1 7 ? -3.565 -3.092 -10.966 1.00 52.40 7 CYS A N 15
ATOM 5697 C CA . CYS A 1 7 ? -2.727 -4.283 -11.019 1.00 70.30 7 CYS A CA 15
ATOM 5698 C C . CYS A 1 7 ? -2.449 -4.816 -9.616 1.00 51.42 7 CYS A C 15
ATOM 5699 O O . CYS A 1 7 ? -2.640 -4.112 -8.625 1.00 53.31 7 CYS A O 15
ATOM 5706 N N . MET A 1 8 ? -1.997 -6.063 -9.542 1.00 4.04 8 MET A N 15
ATOM 5707 C CA . MET A 1 8 ? -1.691 -6.689 -8.261 1.00 22.34 8 MET A CA 15
ATOM 5708 C C . MET A 1 8 ? -0.337 -7.391 -8.308 1.00 11.32 8 MET A C 15
ATOM 5709 O O . MET A 1 8 ? 0.141 -7.798 -9.367 1.00 23.04 8 MET A O 15
ATOM 5723 N N . PRO A 1 9 ? 0.297 -7.536 -7.135 1.00 14.25 9 PRO A N 15
ATOM 5724 C CA . PRO A 1 9 ? 1.604 -8.188 -7.016 1.00 71.43 9 PRO A CA 15
ATOM 5725 C C . PRO A 1 9 ? 1.528 -9.690 -7.272 1.00 53.34 9 PRO A C 15
ATOM 5726 O O . PRO A 1 9 ? 0.809 -10.412 -6.581 1.00 24.22 9 PRO A O 15
ATOM 5737 N N . CYS A 1 10 ? 2.273 -10.154 -8.270 1.00 10.41 10 CYS A N 15
ATOM 5738 C CA . CYS A 1 10 ? 2.290 -11.569 -8.618 1.00 24.21 10 CYS A CA 15
ATOM 5739 C C . CYS A 1 10 ? 3.712 -12.122 -8.578 1.00 2.24 10 CYS A C 15
ATOM 5740 O O . CYS A 1 10 ? 4.377 -12.231 -9.607 1.00 54.33 10 CYS A O 15
ATOM 5747 N N . GLY A 1 11 ? 4.172 -12.470 -7.380 1.00 4.24 11 GLY A N 15
ATOM 5748 C CA . GLY A 1 11 ? 5.512 -13.007 -7.227 1.00 11.01 11 GLY A CA 15
ATOM 5749 C C . GLY A 1 11 ? 6.565 -12.131 -7.876 1.00 23.23 11 GLY A C 15
ATOM 5750 O O . GLY A 1 11 ? 7.234 -12.549 -8.820 1.00 51.42 11 GLY A O 15
ATOM 5754 N N . GLY A 1 12 ? 6.713 -10.911 -7.369 1.00 13.14 12 GLY A N 15
ATOM 5755 C CA . GLY A 1 12 ? 7.693 -9.992 -7.919 1.00 35.45 12 GLY A CA 15
ATOM 5756 C C . GLY A 1 12 ? 7.289 -9.461 -9.279 1.00 52.53 12 GLY A C 15
ATOM 5757 O O . GLY A 1 12 ? 8.089 -8.828 -9.967 1.00 63.25 12 GLY A O 15
ATOM 5761 N N . GLU A 1 13 ? 6.044 -9.719 -9.669 1.00 2.34 13 GLU A N 15
ATOM 5762 C CA . GLU A 1 13 ? 5.538 -9.263 -10.958 1.00 13.02 13 GLU A CA 15
ATOM 5763 C C . GLU A 1 13 ? 4.371 -8.297 -10.773 1.00 42.43 13 GLU A C 15
ATOM 5764 O O . GLU A 1 13 ? 4.093 -7.846 -9.661 1.00 61.25 13 GLU A O 15
ATOM 5776 N N . CYS A 1 14 ? 3.692 -7.982 -11.871 1.00 43.53 14 CYS A N 15
ATOM 5777 C CA . CYS A 1 14 ? 2.557 -7.068 -11.833 1.00 74.21 14 CYS A CA 15
ATOM 5778 C C . CYS A 1 14 ? 1.542 -7.416 -12.918 1.00 60.25 14 CYS A C 15
ATOM 5779 O O . CYS A 1 14 ? 1.801 -7.231 -14.108 1.00 54.31 14 CYS A O 15
ATOM 5786 N N . CYS A 1 15 ? 0.386 -7.921 -12.500 1.00 64.42 15 CYS A N 15
ATOM 5787 C CA . CYS A 1 15 ? -0.668 -8.296 -13.435 1.00 0.12 15 CYS A CA 15
ATOM 5788 C C . CYS A 1 15 ? -1.744 -7.216 -13.502 1.00 42.24 15 CYS A C 15
ATOM 5789 O O . CYS A 1 15 ? -2.438 -6.952 -12.520 1.00 25.43 15 CYS A O 15
ATOM 5796 N N . CYS A 1 16 ? -1.877 -6.594 -14.669 1.00 10.41 16 CYS A N 15
ATOM 5797 C CA . CYS A 1 16 ? -2.867 -5.542 -14.867 1.00 33.04 16 CYS A CA 15
ATOM 5798 C C . CYS A 1 16 ? -4.012 -6.032 -15.749 1.00 12.15 16 CYS A C 15
ATOM 5799 O O . CYS A 1 16 ? -3.831 -6.919 -16.582 1.00 4.31 16 CYS A O 15
ATOM 5806 N N . GLU A 1 17 ? -5.191 -5.447 -15.558 1.00 23.01 17 GLU A N 15
ATOM 5807 C CA . GLU A 1 17 ? -6.365 -5.825 -16.336 1.00 1.43 17 GLU A CA 15
ATOM 5808 C C . GLU A 1 17 ? -6.077 -5.739 -17.832 1.00 22.51 17 GLU A C 15
ATOM 5809 O O . GLU A 1 17 ? -5.162 -5.045 -18.275 1.00 22.00 17 GLU A O 15
ATOM 5821 N N . PRO A 1 18 ? -6.876 -6.463 -18.630 1.00 23.31 18 PRO A N 15
ATOM 5822 C CA . PRO A 1 18 ? -7.968 -7.294 -18.114 1.00 24.12 18 PRO A CA 15
ATOM 5823 C C . PRO A 1 18 ? -7.458 -8.514 -17.353 1.00 53.23 18 PRO A C 15
ATOM 5824 O O . PRO A 1 18 ? -8.222 -9.193 -16.669 1.00 70.51 18 PRO A O 15
ATOM 5835 N N . ASN A 1 19 ? -6.163 -8.785 -17.478 1.00 11.33 19 ASN A N 15
ATOM 5836 C CA . ASN A 1 19 ? -5.552 -9.923 -16.802 1.00 30.35 19 ASN A CA 15
ATOM 5837 C C . ASN A 1 19 ? -5.875 -9.908 -15.311 1.00 34.14 19 ASN A C 15
ATOM 5838 O O . ASN A 1 19 ? -6.442 -8.943 -14.798 1.00 32.44 19 ASN A O 15
ATOM 5849 N N . SER A 1 20 ? -5.510 -10.984 -14.621 1.00 13.15 20 SER A N 15
ATOM 5850 C CA . SER A 1 20 ? -5.764 -11.096 -13.189 1.00 31.20 20 SER A CA 15
ATOM 5851 C C . SER A 1 20 ? -4.601 -11.788 -12.484 1.00 12.33 20 SER A C 15
ATOM 5852 O O . SER A 1 20 ? -3.917 -12.629 -13.068 1.00 0.43 20 SER A O 15
ATOM 5860 N N . CYS A 1 21 ? -4.383 -11.427 -11.223 1.00 72.15 21 CYS A N 15
ATOM 5861 C CA . CYS A 1 21 ? -3.304 -12.011 -10.436 1.00 43.34 21 CYS A CA 15
ATOM 5862 C C . CYS A 1 21 ? -3.831 -13.116 -9.525 1.00 43.34 21 CYS A C 15
ATOM 5863 O O . CYS A 1 21 ? -4.260 -12.855 -8.401 1.00 71.11 21 CYS A O 15
ATOM 5870 N N . ILE A 1 22 ? -3.794 -14.349 -10.019 1.00 14.13 22 ILE A N 15
ATOM 5871 C CA . ILE A 1 22 ? -4.267 -15.493 -9.249 1.00 63.21 22 ILE A CA 15
ATOM 5872 C C . ILE A 1 22 ? -3.240 -16.620 -9.254 1.00 22.53 22 ILE A C 15
ATOM 5873 O O . ILE A 1 22 ? -2.421 -16.725 -10.168 1.00 13.35 22 ILE A O 15
ATOM 5889 N N . ASP A 1 23 ? -3.290 -17.463 -8.228 1.00 71.21 23 ASP A N 15
ATOM 5890 C CA . ASP A 1 23 ? -2.366 -18.586 -8.115 1.00 10.43 23 ASP A CA 15
ATOM 5891 C C . ASP A 1 23 ? -0.919 -18.104 -8.154 1.0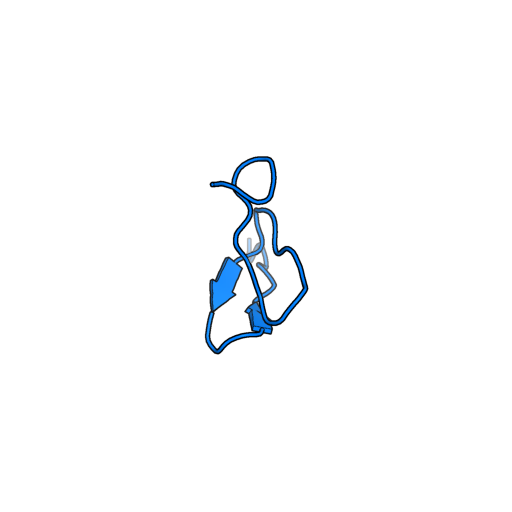0 20.31 23 ASP A C 15
ATOM 5892 O O . ASP A 1 23 ? -0.009 -18.867 -8.475 1.00 61.14 23 ASP A O 15
ATOM 5901 N N . GLY A 1 24 ? -0.714 -16.832 -7.825 1.00 74.30 24 GLY A N 15
ATOM 5902 C CA . GLY A 1 24 ? 0.624 -16.271 -7.830 1.00 53.32 24 GLY A CA 15
ATOM 5903 C C . GLY A 1 24 ? 1.133 -15.999 -9.232 1.00 22.42 24 GLY A C 15
ATOM 5904 O O . GLY A 1 24 ? 2.277 -15.580 -9.415 1.00 74.34 24 GLY A O 15
ATOM 5908 N N . THR A 1 25 ? 0.284 -16.240 -10.226 1.00 33.13 25 THR A N 15
ATOM 5909 C CA . THR A 1 25 ? 0.655 -16.022 -11.618 1.00 73.11 25 THR A CA 15
ATOM 5910 C C . THR A 1 25 ? -0.310 -15.058 -12.300 1.00 23.24 25 THR A C 15
ATOM 5911 O O . THR A 1 25 ? -1.353 -14.712 -11.745 1.00 74.32 25 THR A O 15
ATOM 5922 N N . CYS A 1 26 ? 0.045 -14.627 -13.506 1.00 22.54 26 CYS A N 15
ATOM 5923 C CA . CYS A 1 26 ? -0.789 -13.703 -14.264 1.00 61.11 26 CYS A CA 15
ATOM 5924 C C . CYS A 1 26 ? -1.773 -14.461 -15.150 1.00 53.34 26 CYS A C 15
ATOM 5925 O O . CYS A 1 26 ? -1.414 -14.942 -16.226 1.00 12.24 26 CYS A O 15
ATOM 5932 N N . HIS A 1 27 ? -3.017 -14.563 -14.692 1.00 2.44 27 HIS A N 15
ATOM 5933 C CA . HIS A 1 27 ? -4.054 -15.261 -15.443 1.00 0.22 27 HIS A CA 15
ATOM 5934 C C . HIS A 1 27 ? -4.605 -14.377 -16.558 1.00 33.23 27 HIS A C 15
ATOM 5935 O O . HIS A 1 27 ? -5.447 -13.511 -16.318 1.00 51.33 27 HIS A O 15
ATOM 5949 N N . HIS A 1 28 ? -4.125 -14.602 -17.777 1.00 3.44 28 HIS A N 15
ATOM 5950 C CA . HIS A 1 28 ? -4.570 -13.825 -18.929 1.00 24.53 28 HIS A CA 15
ATOM 5951 C C . HIS A 1 28 ? -6.090 -13.853 -19.048 1.00 14.02 28 HIS A C 15
ATOM 5952 O O . HIS A 1 28 ? -6.760 -14.637 -18.376 1.00 52.13 28 HIS A O 15
ATOM 5966 N N . GLU A 1 29 ? -6.628 -12.991 -19.906 1.00 22.51 29 GLU A N 15
ATOM 5967 C CA . GLU A 1 29 ? -8.070 -12.917 -20.111 1.00 24.03 29 GLU A CA 15
ATOM 5968 C C . GLU A 1 29 ? -8.398 -12.645 -21.576 1.00 3.41 29 GLU A C 15
ATOM 5969 O O . GLU A 1 29 ? -8.008 -11.617 -22.130 1.00 2.34 29 GLU A O 15
ATOM 5981 N N . SER A 1 30 ? -9.117 -13.574 -22.198 1.00 4.42 30 SER A N 15
ATOM 5982 C CA . SER A 1 30 ? -9.494 -13.437 -23.600 1.00 1.23 30 SER A CA 15
ATOM 5983 C C . SER A 1 30 ? -10.963 -13.793 -23.804 1.00 53.40 30 SER A C 15
ATOM 5984 O O . SER A 1 30 ? -11.655 -14.185 -22.864 1.00 63.55 30 SER A O 15
ATOM 5992 N N . SER A 1 31 ? -11.434 -13.652 -25.039 1.00 45.33 31 SER A N 15
ATOM 5993 C CA . SER A 1 31 ? -12.822 -13.954 -25.368 1.00 23.11 31 SER A CA 15
ATOM 5994 C C . SER A 1 31 ? -13.772 -13.029 -24.615 1.00 13.44 31 SER A C 15
ATOM 5995 O O . SER A 1 31 ? -13.416 -12.416 -23.608 1.00 24.32 31 SER A O 15
ATOM 6003 N N . PRO A 1 32 ? -15.013 -12.923 -25.113 1.00 70.22 32 PRO A N 15
ATOM 6004 C CA . PRO A 1 32 ? -16.042 -12.075 -24.504 1.00 22.33 32 PRO A CA 15
ATOM 6005 C C . PRO A 1 32 ? -16.521 -12.619 -23.162 1.00 75.34 32 PRO A C 15
ATOM 6006 O O . PRO A 1 32 ? -16.421 -13.816 -22.896 1.00 31.12 32 PRO A O 15
ATOM 6017 N N . ASN A 1 33 ? -17.043 -11.732 -22.322 1.00 34.14 33 ASN A N 15
ATOM 6018 C CA . ASN A 1 33 ? -17.539 -12.124 -21.007 1.00 61.22 33 ASN A CA 15
ATOM 6019 C C . ASN A 1 33 ? -19.063 -12.201 -21.001 1.00 24.11 33 ASN A C 15
ATOM 6020 O O . ASN A 1 33 ? -19.681 -12.368 -19.950 1.00 22.21 33 ASN A O 15
#